Protein AF-A0A958SIH5-F1 (afdb_monomer_lite)

Structure (mmCIF, N/CA/C/O backbone):
data_AF-A0A958SIH5-F1
#
_entry.id   AF-A0A958SIH5-F1
#
loop_
_atom_site.group_PDB
_atom_site.id
_atom_site.type_symbol
_atom_site.label_atom_id
_atom_site.label_alt_id
_atom_site.label_comp_id
_atom_site.label_asym_id
_atom_site.label_entity_id
_atom_site.label_seq_id
_atom_site.pdbx_PDB_ins_code
_atom_site.Cartn_x
_atom_site.Cartn_y
_atom_site.Cartn_z
_atom_site.occupancy
_atom_site.B_iso_or_equiv
_atom_site.auth_seq_id
_atom_site.auth_comp_id
_atom_site.auth_asym_id
_atom_site.auth_atom_id
_atom_site.pdbx_PDB_model_num
ATOM 1 N N . MET A 1 1 ? 66.289 26.914 -72.972 1.00 32.50 1 MET A N 1
ATOM 2 C CA . MET A 1 1 ? 67.117 25.918 -73.687 1.00 32.50 1 MET A CA 1
ATOM 3 C C . MET A 1 1 ? 67.060 24.612 -72.913 1.00 32.50 1 MET A C 1
ATOM 5 O O . MET A 1 1 ? 67.448 24.658 -71.754 1.00 32.50 1 MET A O 1
ATOM 9 N N . PRO A 1 2 ? 66.613 23.471 -73.462 1.00 41.81 2 PRO A N 1
ATOM 10 C CA . PRO A 1 2 ? 66.868 22.189 -72.826 1.00 41.81 2 PRO A CA 1
ATOM 11 C C . PRO A 1 2 ? 68.073 21.540 -73.519 1.00 41.81 2 PRO A C 1
ATOM 13 O O . PRO A 1 2 ? 67.949 20.625 -74.324 1.00 41.81 2 PRO A O 1
ATOM 16 N N . SER A 1 3 ? 69.268 22.065 -73.253 1.00 49.19 3 SER A N 1
ATOM 17 C CA . SER A 1 3 ? 70.535 21.477 -73.696 1.00 49.19 3 SER A CA 1
ATOM 18 C C . SER A 1 3 ? 71.018 20.476 -72.644 1.00 49.19 3 SER A C 1
ATOM 20 O O . SER A 1 3 ? 71.940 20.757 -71.885 1.00 49.19 3 SER A O 1
ATOM 22 N N . GLY A 1 4 ? 70.338 19.330 -72.564 1.00 55.38 4 GLY A N 1
ATOM 23 C CA . GLY A 1 4 ? 70.717 18.182 -71.729 1.00 55.38 4 GLY A CA 1
ATOM 24 C C . GLY A 1 4 ? 71.134 16.954 -72.540 1.00 55.38 4 GLY A C 1
ATOM 25 O O . GLY A 1 4 ? 71.236 15.867 -71.981 1.00 55.38 4 GLY A O 1
ATOM 26 N N . LYS A 1 5 ? 71.317 17.111 -73.859 1.00 66.50 5 LYS A N 1
ATOM 27 C CA . LYS A 1 5 ? 71.707 16.042 -74.780 1.00 66.50 5 LYS A CA 1
ATOM 28 C C . LYS A 1 5 ? 73.229 15.944 -74.826 1.00 66.50 5 LYS A C 1
ATOM 30 O O . LYS A 1 5 ? 73.882 16.840 -75.361 1.00 66.50 5 LYS A O 1
ATOM 35 N N . LYS A 1 6 ? 73.784 14.850 -74.310 1.00 73.94 6 LYS A N 1
ATOM 36 C CA . LYS A 1 6 ? 75.212 14.535 -74.404 1.00 73.94 6 LYS A CA 1
ATOM 37 C C . LYS A 1 6 ? 75.386 13.289 -75.267 1.00 73.94 6 LYS A C 1
ATOM 39 O O . LYS A 1 6 ? 74.855 12.231 -74.945 1.00 73.94 6 LYS A O 1
ATOM 44 N N . ILE A 1 7 ? 76.098 13.419 -76.385 1.00 73.06 7 ILE A N 1
ATOM 45 C CA . ILE A 1 7 ? 76.520 12.251 -77.169 1.00 73.06 7 ILE A CA 1
ATOM 46 C C . ILE A 1 7 ? 77.665 11.600 -76.396 1.00 73.06 7 ILE A C 1
ATOM 48 O O . ILE A 1 7 ? 78.619 12.283 -76.021 1.00 73.06 7 ILE A O 1
ATOM 52 N N . LEU A 1 8 ? 77.542 10.307 -76.114 1.00 71.00 8 LEU A N 1
ATOM 53 C CA . LEU A 1 8 ? 78.584 9.542 -75.446 1.00 71.00 8 LEU A CA 1
ATOM 54 C C . LEU A 1 8 ? 79.467 8.884 -76.510 1.00 71.00 8 LEU A C 1
ATOM 56 O O . LEU A 1 8 ? 78.962 8.189 -77.391 1.00 71.00 8 LEU A O 1
ATOM 60 N N . GLU A 1 9 ? 80.780 9.087 -76.423 1.00 63.84 9 GLU A N 1
ATOM 61 C CA . GLU A 1 9 ? 81.749 8.349 -77.237 1.00 63.84 9 GLU A CA 1
ATOM 62 C C . GLU A 1 9 ? 81.941 6.960 -76.624 1.00 63.84 9 GLU A C 1
ATOM 64 O O . GLU A 1 9 ? 82.671 6.787 -75.650 1.00 63.84 9 GLU A O 1
ATOM 69 N N . PHE A 1 10 ? 81.215 5.976 -77.150 1.00 67.75 10 PHE A N 1
ATOM 70 C CA . PHE A 1 10 ? 81.405 4.566 -76.815 1.00 67.75 10 PHE A CA 1
ATOM 71 C C . PHE A 1 10 ? 82.226 3.915 -77.924 1.00 67.75 10 PHE A C 1
ATOM 73 O O . PHE A 1 10 ? 82.037 4.231 -79.098 1.00 67.75 10 PHE A O 1
ATOM 80 N N . ASN A 1 11 ? 83.125 3.002 -77.559 1.00 69.56 11 ASN A N 1
ATOM 81 C CA . ASN A 1 11 ? 83.819 2.184 -78.552 1.00 69.56 11 ASN A CA 1
ATOM 82 C C . ASN A 1 11 ? 82.921 1.027 -79.040 1.00 69.56 11 ASN A C 1
ATOM 84 O O . ASN A 1 11 ? 81.954 0.648 -78.372 1.00 69.56 11 ASN A O 1
ATOM 88 N N . ASP A 1 12 ? 83.259 0.435 -80.188 1.00 69.62 12 ASP A N 1
ATOM 89 C CA . ASP A 1 12 ? 82.475 -0.646 -80.813 1.00 69.62 12 ASP A CA 1
ATOM 90 C C . ASP A 1 12 ? 82.229 -1.844 -79.875 1.00 69.62 12 ASP A C 1
ATOM 92 O O . ASP A 1 12 ? 81.198 -2.510 -79.971 1.00 69.62 12 ASP A O 1
ATOM 96 N N . ILE A 1 13 ? 83.143 -2.106 -78.932 1.00 71.44 13 ILE A N 1
ATOM 97 C CA . ILE A 1 13 ? 83.029 -3.195 -77.948 1.00 71.44 13 ILE A CA 1
ATOM 98 C C . ILE A 1 13 ? 81.889 -2.905 -76.961 1.00 71.44 13 ILE A C 1
ATOM 100 O O . ILE A 1 13 ? 81.014 -3.747 -76.766 1.00 71.44 13 ILE A O 1
ATOM 104 N N . GLN A 1 14 ? 81.853 -1.698 -76.391 1.00 73.94 14 GLN A N 1
ATOM 105 C CA . GLN A 1 14 ? 80.817 -1.279 -75.442 1.00 73.94 14 GLN A CA 1
ATOM 106 C C . GLN A 1 14 ? 79.433 -1.202 -76.101 1.00 73.94 14 GLN A C 1
ATOM 108 O O . GLN A 1 14 ? 78.427 -1.557 -75.487 1.00 73.94 14 GLN A O 1
ATOM 113 N N . ILE A 1 15 ? 79.366 -0.769 -77.364 1.00 75.94 15 ILE A N 1
ATOM 114 C CA . ILE A 1 15 ? 78.112 -0.741 -78.129 1.00 75.94 15 ILE A CA 1
ATOM 115 C C . ILE A 1 15 ? 77.618 -2.169 -78.410 1.00 75.94 15 ILE A C 1
ATOM 117 O O . ILE A 1 15 ? 76.427 -2.453 -78.259 1.00 75.94 15 ILE A O 1
ATOM 121 N N . ASN A 1 16 ? 78.520 -3.092 -78.754 1.00 78.50 16 ASN A N 1
ATOM 122 C CA . ASN A 1 16 ? 78.171 -4.489 -79.001 1.00 78.50 16 ASN A CA 1
ATOM 123 C C . ASN A 1 16 ? 77.667 -5.214 -77.736 1.00 78.50 16 ASN A C 1
ATOM 125 O O . ASN A 1 16 ? 76.724 -6.004 -77.815 1.00 78.50 16 ASN A O 1
ATOM 129 N N . GLU A 1 17 ? 78.224 -4.913 -76.558 1.00 78.69 17 GLU A N 1
ATOM 130 C CA . GLU A 1 17 ? 77.714 -5.418 -75.271 1.00 78.69 17 GLU A CA 1
ATOM 131 C C . GLU A 1 17 ? 76.286 -4.931 -74.983 1.00 78.69 17 GLU A C 1
ATOM 133 O O . GLU A 1 17 ? 75.431 -5.700 -74.531 1.00 78.69 17 GLU A O 1
ATOM 138 N N . VAL A 1 18 ? 75.991 -3.660 -75.279 1.00 78.81 18 VAL A N 1
ATOM 139 C CA . VAL A 1 18 ? 74.639 -3.105 -75.135 1.00 78.81 18 VAL A CA 1
ATOM 140 C C . VAL A 1 18 ? 73.672 -3.775 -76.109 1.00 78.81 18 VAL A C 1
ATOM 142 O O . VAL A 1 18 ? 72.607 -4.216 -75.679 1.00 78.81 18 VAL A O 1
ATOM 145 N N . ILE A 1 19 ? 74.035 -3.930 -77.381 1.00 78.62 19 ILE A N 1
ATOM 146 C CA . ILE A 1 19 ? 73.182 -4.594 -78.375 1.00 78.62 19 ILE A CA 1
ATOM 147 C C . ILE A 1 19 ? 72.911 -6.056 -77.997 1.00 78.62 19 ILE A C 1
ATOM 149 O O . ILE A 1 19 ? 71.756 -6.476 -78.006 1.00 78.62 19 ILE A O 1
ATOM 153 N N . SER A 1 20 ? 73.936 -6.793 -77.559 1.00 79.19 20 SER A N 1
ATOM 154 C CA . SER A 1 20 ? 73.810 -8.193 -77.117 1.00 79.19 20 SER A CA 1
ATOM 155 C C . SER A 1 20 ? 72.920 -8.363 -75.877 1.00 79.19 20 SER A C 1
ATOM 157 O O . SER A 1 20 ? 72.430 -9.452 -75.604 1.00 79.19 20 SER A O 1
ATOM 159 N N . SER A 1 21 ? 72.707 -7.293 -75.105 1.00 79.19 21 SER A N 1
ATOM 160 C CA . SER A 1 21 ? 71.841 -7.299 -73.918 1.00 79.19 21 SER A CA 1
ATOM 161 C C . SER A 1 21 ? 70.371 -6.959 -74.204 1.00 79.19 21 SER A C 1
ATOM 163 O O . SER A 1 21 ? 69.525 -7.066 -73.313 1.00 79.19 21 SER A O 1
ATOM 165 N N . ILE A 1 22 ? 70.058 -6.489 -75.415 1.00 81.06 22 ILE A N 1
ATOM 166 C CA . ILE A 1 22 ? 68.717 -6.064 -75.815 1.00 81.06 22 ILE A CA 1
ATOM 167 C C . ILE A 1 22 ? 68.086 -7.199 -76.624 1.00 81.06 22 ILE A C 1
ATOM 169 O O . ILE A 1 22 ? 68.435 -7.409 -77.782 1.00 81.06 22 ILE A O 1
ATOM 173 N N . SER A 1 23 ? 67.063 -7.843 -76.049 1.00 77.88 23 SER A N 1
ATOM 174 C CA . SER A 1 23 ? 66.352 -8.994 -76.654 1.00 77.88 23 SER A CA 1
ATOM 175 C C . SER A 1 23 ? 65.795 -8.774 -78.071 1.00 77.88 23 SER A C 1
ATOM 177 O O . SER A 1 23 ? 65.451 -9.715 -78.790 1.00 77.88 23 SER A O 1
ATOM 179 N N . PHE A 1 24 ? 65.695 -7.512 -78.492 1.00 80.25 24 PHE A N 1
ATOM 180 C CA . PHE A 1 24 ? 65.351 -7.137 -79.854 1.00 80.25 24 PHE A CA 1
ATOM 181 C C . PHE A 1 24 ? 66.326 -7.744 -80.877 1.00 80.25 24 PHE A C 1
ATOM 183 O O . PHE A 1 24 ? 65.883 -8.277 -81.894 1.00 80.25 24 PHE A O 1
ATOM 190 N N . PHE A 1 25 ? 67.630 -7.736 -80.581 1.00 79.94 25 PHE A N 1
ATOM 191 C CA . PHE A 1 25 ? 68.680 -8.122 -81.525 1.00 79.94 25 PHE A CA 1
ATOM 192 C C . PHE A 1 25 ? 69.046 -9.617 -81.501 1.00 79.94 25 PHE A C 1
ATOM 194 O O . PHE A 1 25 ? 69.789 -10.056 -82.372 1.00 79.94 25 PHE A O 1
ATOM 201 N N . ASP A 1 26 ? 68.473 -10.434 -80.606 1.00 80.00 26 ASP A N 1
ATOM 202 C CA . ASP A 1 26 ? 68.864 -11.848 -80.390 1.00 80.00 26 ASP A CA 1
ATOM 203 C C . ASP A 1 26 ? 68.842 -12.747 -81.644 1.00 80.00 26 ASP A C 1
ATOM 205 O O . ASP A 1 26 ? 69.458 -13.809 -81.663 1.00 80.00 26 ASP A O 1
ATOM 209 N N . ARG A 1 27 ? 68.082 -12.369 -82.680 1.00 78.12 27 ARG A N 1
ATOM 210 C CA . ARG A 1 27 ? 67.919 -13.145 -83.926 1.00 78.12 27 ARG A CA 1
ATOM 211 C C . ARG A 1 27 ? 68.572 -12.492 -85.143 1.00 78.12 27 ARG A C 1
ATOM 213 O O . ARG A 1 27 ? 68.407 -12.986 -86.254 1.00 78.12 27 ARG A O 1
ATOM 220 N N . PHE A 1 28 ? 69.279 -11.381 -84.952 1.00 80.31 28 PHE A N 1
ATOM 221 C CA . PHE A 1 28 ? 69.929 -10.673 -86.047 1.00 80.31 28 PHE A CA 1
ATOM 222 C C . PHE A 1 28 ? 71.242 -11.382 -86.402 1.00 80.31 28 PHE A C 1
ATOM 224 O O . PHE A 1 28 ? 72.015 -11.708 -85.496 1.00 80.31 28 PHE A O 1
ATOM 231 N N . PRO A 1 29 ? 71.520 -11.631 -87.696 1.00 79.00 29 PRO A N 1
ATOM 232 C CA . PRO A 1 29 ? 72.791 -12.208 -88.112 1.00 79.00 29 PRO A CA 1
ATOM 233 C C . PRO A 1 29 ? 73.975 -11.352 -87.624 1.00 79.00 29 PRO A C 1
ATOM 235 O O . PRO A 1 29 ? 73.890 -10.123 -87.694 1.00 79.00 29 PRO A O 1
ATOM 238 N N . PRO A 1 30 ? 75.100 -11.955 -87.190 1.00 77.69 30 PRO A N 1
ATOM 239 C CA . PRO A 1 30 ? 76.249 -11.215 -86.657 1.00 77.69 30 PRO A CA 1
ATOM 240 C C . PRO A 1 30 ? 76.768 -10.103 -87.580 1.00 77.69 30 PRO A C 1
ATOM 242 O O . PRO A 1 30 ? 77.128 -9.026 -87.108 1.00 77.69 30 PRO A O 1
ATOM 245 N N . GLU A 1 31 ? 76.740 -10.329 -88.896 1.00 73.62 31 GLU A N 1
ATOM 246 C CA . GLU A 1 31 ? 77.155 -9.347 -89.907 1.00 73.62 31 GLU A CA 1
ATOM 247 C C . GLU A 1 31 ? 76.263 -8.101 -89.922 1.00 73.62 31 GLU A C 1
ATOM 249 O O . GLU A 1 31 ? 76.740 -6.975 -90.061 1.00 73.62 31 GLU A O 1
ATOM 254 N N . VAL A 1 32 ? 74.959 -8.289 -89.723 1.00 73.19 32 VAL A N 1
ATOM 255 C CA . VAL A 1 32 ? 73.985 -7.199 -89.639 1.00 73.19 32 VAL A CA 1
ATOM 256 C C . VAL A 1 32 ? 74.152 -6.452 -88.319 1.00 73.19 32 VAL A C 1
ATOM 258 O O . VAL A 1 32 ? 74.218 -5.225 -88.307 1.00 73.19 32 VAL A O 1
ATOM 261 N N . THR A 1 33 ? 74.309 -7.182 -87.215 1.00 77.00 33 THR A N 1
ATOM 262 C CA . THR A 1 33 ? 74.563 -6.612 -85.887 1.00 77.00 33 THR A CA 1
ATOM 263 C C . THR A 1 33 ? 75.818 -5.740 -85.882 1.00 77.00 33 THR A C 1
ATOM 265 O O . THR A 1 33 ? 75.779 -4.619 -85.383 1.00 77.00 33 THR A O 1
ATOM 268 N N . LYS A 1 34 ? 76.907 -6.184 -86.521 1.00 76.06 34 LYS A N 1
ATOM 269 C CA . LYS A 1 34 ? 78.155 -5.415 -86.641 1.00 76.06 34 LYS A CA 1
ATOM 270 C C . LYS A 1 34 ? 77.973 -4.101 -87.408 1.00 76.06 34 LYS A C 1
ATOM 272 O O . LYS A 1 34 ? 78.546 -3.083 -87.028 1.00 76.06 34 LYS A O 1
ATOM 277 N N . LYS A 1 35 ? 77.149 -4.093 -88.458 1.00 73.12 35 LYS A N 1
ATOM 278 C CA . LYS A 1 35 ? 76.812 -2.864 -89.197 1.00 73.12 35 LYS A CA 1
ATOM 279 C C . LYS A 1 35 ? 75.926 -1.920 -88.383 1.00 73.12 35 LYS A C 1
ATOM 281 O O . LYS A 1 35 ? 76.081 -0.709 -88.493 1.00 73.12 35 LYS A O 1
ATOM 286 N N . ILE A 1 36 ? 75.027 -2.455 -87.557 1.00 75.19 36 ILE A N 1
ATOM 287 C CA . ILE A 1 36 ? 74.227 -1.652 -86.625 1.00 75.19 36 ILE A CA 1
ATOM 288 C C . ILE A 1 36 ? 75.132 -1.022 -85.561 1.00 75.19 36 ILE A C 1
ATOM 290 O O . ILE A 1 36 ? 75.020 0.175 -85.328 1.00 75.19 36 ILE A O 1
ATOM 294 N N . VAL A 1 37 ? 76.062 -1.791 -84.973 1.00 77.00 37 VAL A N 1
ATOM 295 C CA . VAL A 1 37 ? 77.071 -1.294 -84.014 1.00 77.00 37 VAL A CA 1
ATOM 296 C C . VAL A 1 37 ? 77.828 -0.102 -84.602 1.00 77.00 37 VAL A C 1
ATOM 298 O O . VAL A 1 37 ? 77.902 0.940 -83.960 1.00 77.00 37 VAL A O 1
ATOM 301 N N . ALA A 1 38 ? 78.323 -0.238 -85.837 1.00 74.12 38 ALA A N 1
ATOM 302 C CA . ALA A 1 38 ? 79.150 0.775 -86.493 1.00 74.12 38 ALA A CA 1
ATOM 303 C C . ALA A 1 38 ? 78.424 2.103 -86.775 1.00 74.12 38 ALA A C 1
ATOM 305 O O . ALA A 1 38 ? 79.076 3.131 -86.941 1.00 74.12 38 ALA A O 1
ATOM 306 N N . ASN A 1 39 ? 77.090 2.092 -86.840 1.00 74.00 39 ASN A N 1
ATOM 307 C CA . ASN A 1 39 ? 76.288 3.275 -87.168 1.00 74.00 39 ASN A CA 1
ATOM 308 C C . ASN A 1 39 ? 75.392 3.750 -86.019 1.00 74.00 39 ASN A C 1
ATOM 310 O O . ASN A 1 39 ? 74.647 4.722 -86.154 1.00 74.00 39 ASN A O 1
ATOM 314 N N . ALA A 1 40 ? 75.440 3.078 -84.875 1.00 77.62 40 ALA A N 1
ATOM 315 C CA . ALA A 1 40 ? 74.641 3.462 -83.732 1.00 77.62 40 ALA A CA 1
ATOM 316 C C . ALA A 1 40 ? 75.353 4.492 -82.857 1.00 77.62 40 ALA A C 1
ATOM 318 O O . ALA A 1 40 ? 76.580 4.557 -82.789 1.00 77.62 40 ALA A O 1
ATOM 319 N N . ARG A 1 41 ? 74.567 5.298 -82.140 1.00 82.94 41 ARG A N 1
ATOM 320 C CA . ARG A 1 41 ? 75.092 6.264 -81.168 1.00 82.94 41 ARG A CA 1
ATOM 321 C C . ARG A 1 41 ? 74.440 6.091 -79.812 1.00 82.94 41 ARG A C 1
ATOM 323 O O . ARG A 1 41 ? 73.228 5.920 -79.709 1.00 82.94 41 ARG A O 1
ATOM 330 N N . MET A 1 42 ? 75.249 6.211 -78.768 1.00 85.81 42 MET A N 1
ATOM 331 C CA . MET A 1 42 ? 74.773 6.317 -77.395 1.00 85.81 42 MET A CA 1
ATOM 332 C C . MET A 1 42 ? 74.526 7.786 -77.056 1.00 85.81 42 MET A C 1
ATOM 334 O O . MET A 1 42 ? 75.397 8.639 -77.236 1.00 85.81 42 MET A O 1
ATOM 338 N N . ILE A 1 43 ? 73.324 8.093 -76.578 1.00 89.75 43 ILE A N 1
ATOM 339 C CA . ILE A 1 43 ? 72.922 9.451 -76.212 1.00 89.75 43 ILE A CA 1
ATOM 340 C C . ILE A 1 43 ? 72.394 9.446 -74.785 1.00 89.75 43 ILE A C 1
ATOM 342 O O . ILE A 1 43 ? 71.517 8.660 -74.435 1.00 89.75 43 ILE A O 1
ATOM 346 N N . GLU A 1 44 ? 72.910 10.356 -73.971 1.00 91.00 44 GLU A N 1
ATOM 347 C CA . GLU A 1 44 ? 72.420 10.620 -72.628 1.00 91.00 44 GLU A CA 1
ATOM 348 C C . GLU A 1 44 ? 71.540 11.869 -72.616 1.00 91.00 44 GLU A C 1
ATOM 350 O O . GLU A 1 44 ? 71.868 12.899 -73.216 1.00 91.00 44 GLU A O 1
ATOM 355 N N . TYR A 1 45 ? 70.422 11.754 -71.911 1.00 91.50 45 TYR A N 1
ATOM 356 C CA . TYR A 1 45 ? 69.455 12.810 -71.678 1.00 91.50 45 TYR A CA 1
ATOM 357 C C . TYR A 1 45 ? 69.288 13.023 -70.173 1.00 91.50 45 TYR A C 1
ATOM 359 O O . TYR A 1 45 ? 69.053 12.077 -69.419 1.00 91.50 45 TYR A O 1
ATOM 367 N N . GLY A 1 46 ? 69.366 14.278 -69.730 1.00 90.88 46 GLY A N 1
ATOM 368 C CA . GLY A 1 46 ? 68.988 14.648 -68.363 1.00 90.88 46 GLY A CA 1
ATOM 369 C C . GLY A 1 46 ? 67.474 14.509 -68.117 1.00 90.88 46 GLY A C 1
ATOM 370 O O . GLY A 1 46 ? 66.714 14.445 -69.088 1.00 90.88 46 GLY A O 1
ATOM 371 N N . PRO A 1 47 ? 67.010 14.491 -66.854 1.00 92.88 47 PRO A N 1
ATOM 372 C CA . PRO A 1 47 ? 65.583 14.502 -66.507 1.00 92.88 47 PRO A CA 1
ATOM 373 C C . PRO A 1 47 ? 64.812 15.664 -67.152 1.00 92.88 47 PRO A C 1
ATOM 375 O O . PRO A 1 47 ? 65.347 16.763 -67.290 1.00 92.88 47 PRO A O 1
ATOM 378 N N . GLY A 1 48 ? 63.550 15.434 -67.518 1.00 91.94 48 GLY A N 1
ATOM 379 C CA . GLY A 1 48 ? 62.659 16.421 -68.138 1.00 91.94 48 GLY A CA 1
ATOM 380 C C . GLY A 1 48 ? 62.934 16.699 -69.620 1.00 91.94 48 GLY A C 1
ATOM 381 O O . GLY A 1 48 ? 62.319 17.592 -70.199 1.00 91.94 48 GLY A O 1
ATOM 382 N N . SER A 1 49 ? 63.848 15.960 -70.250 1.00 93.31 49 SER A N 1
ATOM 383 C CA . SER A 1 49 ? 64.172 16.128 -71.668 1.00 93.31 49 SER A CA 1
ATOM 384 C C . SER A 1 49 ? 63.109 15.474 -72.547 1.00 93.31 49 SER A C 1
ATOM 386 O O . SER A 1 49 ? 62.763 14.312 -72.340 1.00 93.31 49 SER A O 1
ATOM 388 N N . ILE A 1 50 ? 62.641 16.196 -73.567 1.00 92.88 50 ILE A N 1
ATOM 389 C CA . ILE A 1 50 ? 61.762 15.651 -74.607 1.00 92.88 50 ILE A CA 1
ATOM 390 C C . ILE A 1 50 ? 62.631 14.918 -75.632 1.00 92.88 50 ILE A C 1
ATOM 392 O O . ILE A 1 50 ? 63.509 15.519 -76.254 1.00 92.88 50 ILE A O 1
ATOM 396 N N . ILE A 1 51 ? 62.408 13.614 -75.783 1.00 92.62 51 ILE A N 1
ATOM 397 C CA . ILE A 1 51 ? 63.146 12.768 -76.731 1.00 92.62 51 ILE A CA 1
ATOM 398 C C . ILE A 1 51 ? 62.424 12.716 -78.077 1.00 92.62 51 ILE A C 1
ATOM 400 O O . ILE A 1 51 ? 63.062 12.841 -79.119 1.00 92.62 51 ILE A O 1
ATOM 404 N N . LEU A 1 52 ? 61.101 12.552 -78.039 1.00 93.00 52 LEU A N 1
ATOM 405 C CA . LEU A 1 52 ? 60.199 12.593 -79.188 1.00 93.00 52 LEU A CA 1
ATOM 406 C C . LEU A 1 52 ? 59.013 13.488 -78.831 1.00 93.00 52 LEU A C 1
ATOM 408 O O . LEU A 1 52 ? 58.543 13.443 -77.696 1.00 93.00 52 LEU A O 1
ATOM 412 N N . GLU A 1 53 ? 58.527 14.276 -79.784 1.00 93.50 53 GLU A N 1
ATOM 413 C CA . GLU A 1 53 ? 57.402 15.195 -79.590 1.00 93.50 53 GLU A CA 1
ATOM 414 C C . GLU A 1 53 ? 56.228 14.784 -80.483 1.00 93.50 53 GLU A C 1
ATOM 416 O O . GLU A 1 53 ? 56.412 14.543 -81.677 1.00 93.50 53 GLU A O 1
ATOM 421 N N . GLN A 1 54 ? 55.027 14.669 -79.911 1.00 92.81 54 GLN A N 1
ATOM 422 C CA . GLN A 1 54 ? 53.825 14.257 -80.638 1.00 92.81 54 GLN A CA 1
ATOM 423 C C . GLN A 1 54 ? 53.568 15.164 -81.853 1.00 92.81 54 GLN A C 1
ATOM 425 O O . GLN A 1 54 ? 53.686 16.383 -81.774 1.00 92.81 54 GLN A O 1
ATOM 430 N N . GLY A 1 55 ? 53.214 14.560 -82.988 1.00 91.12 55 GLY A N 1
ATOM 431 C CA . GLY A 1 55 ? 52.956 15.266 -84.245 1.00 91.12 55 GLY A CA 1
ATOM 432 C C . GLY A 1 55 ? 54.209 15.645 -85.042 1.00 91.12 55 GLY A C 1
ATOM 433 O O . GLY A 1 55 ? 54.078 16.106 -86.175 1.00 91.12 55 GLY A O 1
ATOM 434 N N . THR A 1 56 ? 55.416 15.418 -84.511 1.00 92.38 56 THR A N 1
ATOM 435 C CA . THR A 1 56 ? 56.669 15.654 -85.249 1.00 92.38 56 THR A CA 1
ATOM 436 C C . THR A 1 56 ? 57.078 14.444 -86.087 1.00 92.38 56 THR A C 1
ATOM 438 O O . THR A 1 56 ? 56.628 13.322 -85.854 1.00 92.38 56 THR A O 1
ATOM 441 N N . ILE A 1 57 ? 57.930 14.655 -87.092 1.00 89.06 57 ILE A N 1
ATOM 442 C CA . ILE A 1 57 ? 58.477 13.571 -87.917 1.00 89.06 57 ILE A CA 1
ATOM 443 C C . ILE A 1 57 ? 59.683 12.965 -87.195 1.00 89.06 57 ILE A C 1
ATOM 445 O O . ILE A 1 57 ? 60.587 13.687 -86.774 1.00 89.06 57 ILE A O 1
ATOM 449 N N . ASN A 1 58 ? 59.720 11.637 -87.094 1.00 87.56 58 ASN A N 1
ATOM 450 C CA . ASN A 1 58 ? 60.854 10.902 -86.550 1.00 87.56 58 ASN A CA 1
ATOM 451 C C . ASN A 1 58 ? 61.210 9.715 -87.447 1.00 87.56 58 ASN A C 1
ATOM 453 O O . ASN A 1 58 ? 60.374 8.854 -87.706 1.00 87.56 58 ASN A O 1
ATOM 457 N N . GLU A 1 59 ? 62.477 9.647 -87.845 1.00 83.88 59 GLU A N 1
ATOM 458 C CA . GLU A 1 59 ? 63.037 8.542 -88.634 1.00 83.88 59 GLU A CA 1
ATOM 459 C C . GLU A 1 59 ? 64.025 7.689 -87.825 1.00 83.88 59 GLU A C 1
ATOM 461 O O . GLU A 1 59 ? 64.626 6.759 -88.357 1.00 83.88 59 GLU A O 1
ATOM 466 N N . ASN A 1 60 ? 64.217 7.997 -86.540 1.00 86.81 60 ASN A N 1
ATOM 467 C CA . ASN A 1 60 ? 65.208 7.342 -85.696 1.00 86.81 60 ASN A CA 1
ATOM 468 C C . ASN A 1 60 ? 64.545 6.362 -84.730 1.00 86.81 60 ASN A C 1
ATOM 470 O O . ASN A 1 60 ? 63.441 6.587 -84.232 1.00 86.81 60 ASN A O 1
ATOM 474 N N . LEU A 1 61 ? 65.259 5.292 -84.410 1.00 85.88 61 LEU A N 1
ATOM 475 C CA . LEU A 1 61 ? 64.854 4.327 -83.397 1.00 85.88 61 LEU A CA 1
ATOM 476 C C . LEU A 1 61 ? 65.693 4.526 -82.154 1.00 85.88 61 LEU A C 1
ATOM 478 O O . LEU A 1 61 ? 66.909 4.689 -82.248 1.00 85.88 61 LEU A O 1
ATOM 482 N N . TYR A 1 62 ? 65.051 4.448 -80.996 1.00 89.50 62 TYR A N 1
ATOM 483 C CA . TYR A 1 62 ? 65.729 4.588 -79.720 1.00 89.50 62 TYR A CA 1
ATOM 484 C C . TYR A 1 62 ? 65.392 3.393 -78.841 1.00 89.50 62 TYR A C 1
ATOM 486 O O . TYR A 1 62 ? 64.232 2.996 -78.721 1.00 89.50 62 TYR A O 1
ATOM 494 N N . PHE A 1 63 ? 66.416 2.854 -78.197 1.00 88.69 63 PHE A N 1
ATOM 495 C CA . PHE A 1 63 ? 66.320 1.741 -77.272 1.00 88.69 63 PHE A CA 1
ATOM 496 C C . PHE A 1 63 ? 66.784 2.213 -75.903 1.00 88.69 63 PHE A C 1
ATOM 498 O O . PHE A 1 63 ? 67.889 2.740 -75.754 1.00 88.69 63 PHE A O 1
ATOM 505 N N . LEU A 1 64 ? 65.942 2.022 -74.894 1.00 89.38 64 LEU A N 1
ATOM 506 C CA . LEU A 1 64 ? 66.259 2.375 -73.522 1.00 89.38 64 LEU A CA 1
ATOM 507 C C . LEU A 1 64 ? 67.368 1.468 -72.991 1.00 89.38 64 LEU A C 1
ATOM 509 O O . LEU A 1 64 ? 67.196 0.256 -72.923 1.00 89.38 64 LEU A O 1
ATOM 513 N N . VAL A 1 65 ? 68.495 2.036 -72.574 1.00 88.88 65 VAL A N 1
ATOM 514 C CA . VAL A 1 65 ? 69.579 1.266 -71.946 1.00 88.88 65 VAL A CA 1
ATOM 515 C C . VAL A 1 65 ? 69.450 1.345 -70.431 1.00 88.88 65 VAL A C 1
ATOM 517 O O . VAL A 1 65 ? 69.384 0.317 -69.755 1.00 88.88 65 VAL A O 1
ATOM 520 N N . THR A 1 66 ? 69.343 2.562 -69.903 1.00 90.62 66 THR A N 1
ATOM 521 C CA . THR A 1 66 ? 69.102 2.852 -68.485 1.00 90.62 66 THR A CA 1
ATOM 522 C C . THR A 1 66 ? 68.260 4.119 -68.352 1.00 90.62 66 THR A C 1
ATOM 524 O O . THR A 1 66 ? 68.300 4.983 -69.226 1.00 90.62 66 THR A O 1
ATOM 527 N N . GLY A 1 67 ? 67.493 4.237 -67.269 1.00 92.12 67 GLY A N 1
ATOM 528 C CA . GLY A 1 67 ? 66.640 5.398 -66.998 1.00 92.12 67 GLY A CA 1
ATOM 529 C C . GLY A 1 67 ? 65.146 5.081 -67.039 1.00 92.12 67 GLY A C 1
ATOM 530 O O . GLY A 1 67 ? 64.738 3.923 -67.148 1.00 92.12 67 GLY A O 1
ATOM 531 N N . GLN A 1 68 ? 64.331 6.121 -66.890 1.00 93.69 68 GLN A N 1
ATOM 532 C CA . GLN A 1 68 ? 62.872 6.049 -66.909 1.00 93.69 68 GLN A CA 1
ATOM 533 C C . GLN A 1 68 ? 62.318 7.187 -67.759 1.00 93.69 68 GLN A C 1
ATOM 535 O O . GLN A 1 68 ? 62.805 8.315 -67.693 1.00 93.69 68 GLN A O 1
ATOM 540 N N . MET A 1 69 ? 61.290 6.885 -68.546 1.00 94.31 69 MET A N 1
ATOM 541 C CA . MET A 1 69 ? 60.643 7.826 -69.453 1.00 94.31 69 MET A CA 1
ATOM 542 C C . MET A 1 69 ? 59.130 7.706 -69.345 1.00 94.31 69 MET A C 1
ATOM 544 O O . MET A 1 69 ? 58.595 6.621 -69.120 1.00 94.31 69 MET A O 1
ATOM 548 N N . THR A 1 70 ? 58.437 8.807 -69.577 1.00 93.69 70 THR A N 1
ATOM 549 C CA . THR A 1 70 ? 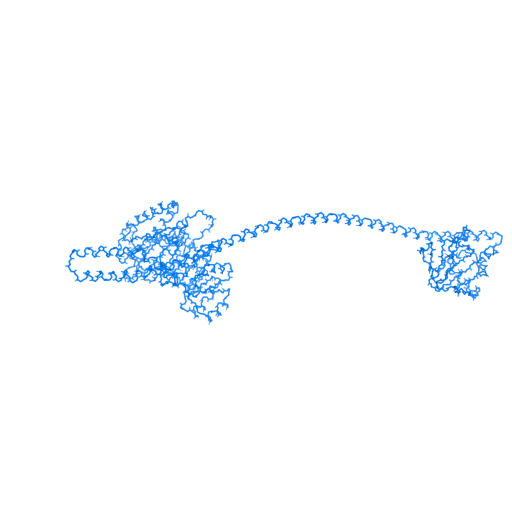56.983 8.880 -69.574 1.00 93.69 70 THR A CA 1
ATOM 550 C C . THR A 1 70 ? 56.467 9.186 -70.970 1.00 93.69 70 THR A C 1
ATOM 552 O O . THR A 1 70 ? 57.002 10.040 -71.675 1.00 93.69 70 THR A O 1
ATOM 555 N N . VAL A 1 71 ? 55.430 8.448 -71.360 1.00 90.88 71 VAL A N 1
ATOM 556 C CA . VAL A 1 71 ? 54.723 8.570 -72.633 1.00 90.88 71 VAL A CA 1
ATOM 557 C C . VAL A 1 71 ? 53.478 9.414 -72.401 1.00 90.88 71 VAL A C 1
ATOM 559 O O . VAL A 1 71 ? 52.639 9.054 -71.573 1.00 90.88 71 VAL A O 1
ATOM 562 N N . VAL A 1 72 ? 53.361 10.521 -73.127 1.00 89.94 72 VAL A N 1
ATOM 563 C CA . VAL A 1 72 ? 52.274 11.496 -73.008 1.00 89.94 72 VAL A CA 1
ATOM 564 C C . VAL A 1 72 ? 51.553 11.617 -74.348 1.00 89.94 72 VAL A C 1
ATOM 566 O O . VAL A 1 72 ? 52.194 11.870 -75.363 1.00 89.94 72 VAL A O 1
ATOM 569 N N . VAL A 1 73 ? 50.233 11.455 -74.354 1.00 89.81 73 VAL A N 1
ATOM 570 C CA . VAL A 1 73 ? 49.369 11.646 -75.531 1.00 89.81 73 VAL A CA 1
ATOM 571 C C . VAL A 1 73 ? 48.329 12.696 -75.178 1.00 89.81 73 VAL A C 1
ATOM 573 O O . VAL A 1 73 ? 47.686 12.585 -74.135 1.00 89.81 73 VAL A O 1
ATOM 576 N N . ASP A 1 74 ? 48.202 13.738 -75.999 1.00 88.25 74 ASP A N 1
ATOM 577 C CA . ASP A 1 74 ? 47.236 14.835 -75.811 1.00 88.25 74 ASP A CA 1
ATOM 578 C C . ASP A 1 74 ? 47.297 15.470 -74.404 1.00 88.25 74 ASP A C 1
ATOM 580 O O . ASP A 1 74 ? 46.293 15.860 -73.810 1.00 88.25 74 ASP A O 1
ATOM 584 N N . GLY A 1 75 ? 48.506 15.544 -73.837 1.00 84.62 75 GLY A N 1
ATOM 585 C CA . GLY A 1 75 ? 48.769 16.081 -72.496 1.00 84.62 75 GLY A CA 1
ATOM 586 C C . GLY A 1 75 ? 48.552 15.098 -71.335 1.00 84.62 75 GLY A C 1
ATOM 587 O O . GLY A 1 75 ? 48.930 15.411 -70.207 1.00 84.62 75 GLY A O 1
ATOM 588 N N . GLY A 1 76 ? 48.007 13.903 -71.583 1.00 84.62 76 GLY A N 1
ATOM 589 C CA . GLY A 1 76 ? 47.807 12.854 -70.580 1.00 84.62 76 GLY A CA 1
ATOM 590 C C . GLY A 1 76 ? 48.915 11.799 -70.581 1.00 84.62 76 GLY A C 1
ATOM 591 O O . GLY A 1 76 ? 49.350 11.337 -71.632 1.00 84.62 76 GLY A O 1
ATOM 592 N N . VAL A 1 77 ? 49.367 11.370 -69.400 1.00 85.94 77 VAL A N 1
ATOM 593 C CA . VAL A 1 77 ? 50.342 10.274 -69.264 1.00 85.94 77 VAL A CA 1
ATOM 594 C C . VAL A 1 77 ? 49.664 8.931 -69.547 1.00 85.94 77 VAL A C 1
ATOM 596 O O . VAL A 1 77 ? 48.769 8.529 -68.808 1.00 85.94 77 VAL A O 1
ATOM 599 N N . VAL A 1 78 ? 50.120 8.210 -70.574 1.00 84.56 78 VAL A N 1
ATOM 600 C CA . VAL A 1 78 ? 49.526 6.926 -71.000 1.00 84.56 78 VAL A CA 1
ATOM 601 C C . VAL A 1 78 ? 50.380 5.709 -70.647 1.00 84.56 78 VAL A C 1
ATOM 603 O O . VAL A 1 78 ? 49.857 4.606 -70.484 1.00 84.56 78 VAL A O 1
ATOM 606 N N . ALA A 1 79 ? 51.694 5.883 -70.492 1.00 84.56 79 ALA A N 1
ATOM 607 C CA . ALA A 1 79 ? 52.598 4.807 -70.100 1.00 84.56 79 ALA A CA 1
ATOM 608 C C . ALA A 1 79 ? 53.887 5.341 -69.465 1.00 84.56 79 ALA A C 1
ATOM 610 O O . ALA A 1 79 ? 54.267 6.493 -69.665 1.00 84.56 79 ALA A O 1
ATOM 611 N N . LYS A 1 80 ? 54.585 4.466 -68.737 1.00 89.06 80 LYS A N 1
ATOM 612 C CA . LYS A 1 80 ? 55.956 4.688 -68.269 1.00 89.06 80 LYS A CA 1
ATOM 613 C C . LYS A 1 80 ? 56.852 3.572 -68.785 1.00 89.06 80 LYS A C 1
ATOM 615 O O . LYS A 1 80 ? 56.537 2.398 -68.601 1.00 89.06 80 LYS A O 1
ATOM 620 N N . LEU A 1 81 ? 57.958 3.945 -69.411 1.00 88.06 81 LEU A N 1
ATOM 621 C CA . LEU A 1 81 ? 58.976 3.049 -69.944 1.00 88.06 81 LEU A CA 1
ATOM 622 C C . LEU A 1 81 ? 60.163 3.046 -68.989 1.00 88.06 81 LEU A C 1
ATOM 624 O O . LEU A 1 81 ? 60.656 4.098 -68.585 1.00 88.06 81 LEU A O 1
ATOM 628 N N . ARG A 1 82 ? 60.594 1.856 -68.586 1.00 90.69 82 ARG A N 1
ATOM 629 C CA . ARG A 1 82 ? 61.630 1.679 -67.552 1.00 90.69 82 ARG A CA 1
ATOM 630 C C . ARG A 1 82 ? 62.478 0.434 -67.758 1.00 90.69 82 ARG A C 1
ATOM 632 O O . ARG A 1 82 ? 63.404 0.190 -66.988 1.00 90.69 82 ARG A O 1
ATOM 639 N N . ARG A 1 83 ? 62.124 -0.409 -68.726 1.00 86.25 83 ARG A N 1
ATOM 640 C CA . ARG A 1 83 ? 62.791 -1.683 -68.947 1.00 86.25 83 ARG A CA 1
ATOM 641 C C . ARG A 1 83 ? 63.889 -1.480 -69.984 1.00 86.25 83 ARG A C 1
ATOM 643 O O . ARG A 1 83 ? 63.659 -0.927 -71.054 1.00 86.25 83 ARG A O 1
ATOM 650 N N . ARG A 1 84 ? 65.093 -1.966 -69.678 1.00 86.06 84 ARG A N 1
ATOM 651 C CA . ARG A 1 84 ? 66.188 -2.013 -70.652 1.00 86.06 84 ARG A CA 1
ATOM 652 C C . ARG A 1 84 ? 65.735 -2.777 -71.902 1.00 86.06 84 ARG A C 1
ATOM 654 O O . ARG A 1 84 ? 65.215 -3.887 -71.798 1.00 86.06 84 ARG A O 1
ATOM 661 N N . GLY A 1 85 ? 65.934 -2.164 -73.059 1.00 83.19 85 GLY A N 1
ATOM 662 C CA . GLY A 1 85 ? 65.473 -2.616 -74.363 1.00 83.19 85 GLY A CA 1
ATOM 663 C C . GLY A 1 85 ? 64.086 -2.114 -74.771 1.00 83.19 85 GLY A C 1
ATOM 664 O O . GLY A 1 85 ? 63.673 -2.434 -75.883 1.00 83.19 85 GLY A O 1
ATOM 665 N N . ASP A 1 86 ? 63.383 -1.334 -73.935 1.00 86.44 86 ASP A N 1
ATOM 666 C CA . ASP A 1 86 ? 62.154 -0.646 -74.352 1.00 86.44 86 ASP A CA 1
ATOM 667 C C . ASP A 1 86 ? 62.445 0.230 -75.575 1.00 86.44 86 ASP A C 1
ATOM 669 O O . ASP A 1 86 ? 63.415 0.989 -75.597 1.00 86.44 86 ASP A O 1
ATOM 673 N N . ILE A 1 87 ? 61.592 0.118 -76.589 1.00 87.00 87 ILE A N 1
ATOM 674 C CA . ILE A 1 87 ? 61.753 0.807 -77.871 1.00 87.00 87 ILE A CA 1
ATOM 675 C C . ILE A 1 87 ? 60.770 1.969 -77.931 1.00 87.00 87 ILE A C 1
ATOM 677 O O . ILE A 1 87 ? 59.607 1.815 -77.525 1.00 87.00 87 ILE A O 1
ATOM 681 N N . ILE A 1 88 ? 61.256 3.104 -78.432 1.00 89.12 88 ILE A N 1
ATOM 682 C CA . ILE A 1 88 ? 60.455 4.272 -78.803 1.00 89.12 88 ILE A CA 1
ATOM 683 C C . ILE A 1 88 ? 60.790 4.715 -80.233 1.00 89.12 88 ILE A C 1
ATOM 685 O O . ILE A 1 88 ? 61.904 4.514 -80.727 1.00 89.12 88 ILE A O 1
ATOM 689 N N . GLY A 1 89 ? 59.819 5.350 -80.888 1.00 85.38 89 GLY A N 1
ATOM 690 C CA . GLY A 1 89 ? 59.925 5.794 -82.281 1.00 85.38 89 GLY A CA 1
ATOM 691 C C . GLY A 1 89 ? 59.628 4.697 -83.306 1.00 85.38 89 GLY A C 1
ATOM 692 O O . GLY A 1 89 ? 59.540 4.990 -84.494 1.00 85.38 89 GLY A O 1
ATOM 693 N N . GLU A 1 90 ? 59.398 3.458 -82.860 1.00 83.69 90 GLU A N 1
ATOM 694 C CA . GLU A 1 90 ? 59.113 2.305 -83.713 1.00 83.69 90 GLU A CA 1
ATOM 695 C C . GLU A 1 90 ? 57.857 2.500 -84.556 1.00 83.69 90 GLU A C 1
ATOM 697 O O . GLU A 1 90 ? 57.855 2.145 -85.729 1.00 83.69 90 GLU A O 1
ATOM 702 N N . MET A 1 91 ? 56.811 3.106 -83.986 1.00 80.12 91 MET A N 1
ATOM 703 C CA . MET A 1 91 ? 55.554 3.324 -84.702 1.00 80.12 91 MET A CA 1
ATOM 704 C C . MET A 1 91 ? 55.749 4.283 -85.876 1.00 80.12 91 MET A C 1
ATOM 706 O O . MET A 1 91 ? 55.387 3.933 -86.992 1.00 80.12 91 MET A O 1
ATOM 710 N N . SER A 1 92 ? 56.389 5.434 -85.654 1.00 82.56 92 SER A N 1
ATOM 711 C CA . SER A 1 92 ? 56.620 6.442 -86.699 1.00 82.56 92 SER A CA 1
ATOM 712 C C . SER A 1 92 ? 57.547 5.950 -87.800 1.00 82.56 92 SER A C 1
ATOM 714 O O . SER A 1 92 ? 57.296 6.194 -88.977 1.00 82.56 92 SER A O 1
ATOM 716 N N . VAL A 1 93 ? 58.586 5.195 -87.437 1.00 79.38 93 VAL A N 1
ATOM 717 C CA . VAL A 1 93 ? 59.495 4.587 -88.416 1.00 79.38 93 VAL A CA 1
ATOM 718 C C . VAL A 1 93 ? 58.763 3.543 -89.266 1.00 79.38 93 VAL A C 1
ATOM 720 O O . VAL A 1 93 ? 59.018 3.433 -90.466 1.00 79.38 93 VAL A O 1
ATOM 723 N N . LEU A 1 94 ? 57.832 2.792 -88.671 1.00 73.62 94 LEU A N 1
ATOM 724 C CA . LEU A 1 94 ? 57.115 1.719 -89.352 1.00 73.62 94 LEU A CA 1
ATOM 725 C C . LEU A 1 94 ? 55.973 2.211 -90.243 1.00 73.62 94 LEU A C 1
ATOM 727 O O . LEU A 1 94 ? 55.863 1.776 -91.390 1.00 73.62 94 LEU A O 1
ATOM 731 N N . SER A 1 95 ? 55.111 3.078 -89.707 1.00 74.19 95 SER A N 1
ATOM 732 C CA . SER A 1 95 ? 53.929 3.588 -90.406 1.00 74.19 95 SER A CA 1
ATOM 733 C C . SER A 1 95 ? 54.249 4.761 -91.329 1.00 74.19 95 SER A C 1
ATOM 735 O O . SER A 1 95 ? 53.452 5.062 -92.213 1.00 74.19 95 SER A O 1
ATOM 737 N N . LYS A 1 96 ? 55.420 5.397 -91.160 1.00 76.44 96 LYS A N 1
ATOM 738 C CA . LYS A 1 96 ? 55.790 6.685 -91.777 1.00 76.44 96 LYS A CA 1
ATOM 739 C C . LYS A 1 96 ? 54.848 7.832 -91.401 1.00 76.44 96 LYS A C 1
ATOM 741 O O . LYS A 1 96 ? 54.793 8.844 -92.097 1.00 76.44 96 LYS A O 1
ATOM 746 N N . GLU A 1 97 ? 54.115 7.679 -90.304 1.00 85.62 97 GLU A N 1
ATOM 747 C CA . GLU A 1 97 ? 53.267 8.722 -89.739 1.00 85.62 97 GLU A CA 1
ATOM 748 C C . GLU A 1 97 ? 54.036 9.526 -88.676 1.00 85.62 97 GLU A C 1
ATOM 750 O O . GLU A 1 97 ? 55.042 9.047 -88.134 1.00 85.62 97 GLU A O 1
ATOM 755 N N . PRO A 1 98 ? 53.577 10.746 -88.344 1.00 88.88 98 PRO A N 1
ATOM 756 C CA . PRO A 1 98 ? 54.146 11.517 -87.246 1.00 88.88 98 PRO A CA 1
ATOM 757 C C . PRO A 1 98 ? 54.162 10.758 -85.909 1.00 88.88 98 PRO A C 1
ATOM 759 O O . PRO A 1 98 ? 53.435 9.789 -85.692 1.00 88.88 98 PRO A O 1
ATOM 762 N N . VAL A 1 99 ? 55.005 11.206 -84.981 1.00 89.31 99 VAL A N 1
ATOM 763 C CA . VAL A 1 99 ? 55.113 10.666 -83.621 1.00 89.31 99 VAL A CA 1
ATOM 764 C C . VAL A 1 99 ? 53.758 10.684 -82.919 1.00 89.31 99 VAL A C 1
ATOM 766 O O . VAL A 1 99 ? 53.142 11.735 -82.758 1.00 89.31 99 VAL A O 1
ATOM 769 N N . ALA A 1 100 ? 53.317 9.512 -82.462 1.00 86.19 100 ALA A N 1
ATOM 770 C CA . ALA A 1 100 ? 52.007 9.334 -81.838 1.00 86.19 100 ALA A CA 1
ATOM 771 C C . ALA A 1 100 ? 51.929 9.844 -80.385 1.00 86.19 100 ALA A C 1
ATOM 773 O O . ALA A 1 100 ? 50.835 10.070 -79.880 1.00 86.19 100 ALA A O 1
ATOM 774 N N . ALA A 1 101 ? 53.065 10.010 -79.701 1.00 89.94 101 ALA A N 1
ATOM 775 C CA . ALA A 1 101 ? 53.122 10.418 -78.299 1.00 89.94 101 ALA A CA 1
ATOM 776 C C . ALA A 1 101 ? 54.421 11.165 -77.974 1.00 89.94 101 ALA A C 1
ATOM 778 O O . ALA A 1 101 ? 55.494 10.790 -78.447 1.00 89.94 101 ALA A O 1
ATOM 779 N N . THR A 1 102 ? 54.343 12.168 -77.106 1.00 93.75 102 THR A N 1
ATOM 780 C CA . THR A 1 102 ? 55.516 12.858 -76.565 1.00 93.75 102 THR A CA 1
ATOM 781 C C . THR A 1 102 ? 56.204 11.970 -75.527 1.00 93.75 102 THR A C 1
ATOM 783 O O . THR A 1 102 ? 55.558 11.446 -74.621 1.00 93.75 102 THR A O 1
ATOM 786 N N . ILE A 1 103 ? 57.522 11.802 -75.637 1.00 94.50 103 ILE A N 1
ATOM 787 C CA . ILE A 1 103 ? 58.337 10.999 -74.717 1.00 94.50 103 ILE A CA 1
ATOM 788 C C . ILE A 1 103 ? 59.241 11.924 -73.910 1.00 94.50 103 ILE A C 1
ATOM 790 O O . ILE A 1 103 ? 60.077 12.623 -74.483 1.00 94.50 103 ILE A O 1
ATOM 794 N N . ILE A 1 104 ? 59.096 11.899 -72.587 1.00 94.38 104 ILE A N 1
ATOM 795 C CA . ILE A 1 104 ? 59.818 12.779 -71.660 1.00 94.38 104 ILE A CA 1
ATOM 796 C C . ILE A 1 104 ? 60.609 11.927 -70.668 1.00 94.38 104 ILE A C 1
ATOM 798 O O . ILE A 1 104 ? 60.061 10.993 -70.088 1.00 94.38 104 ILE A O 1
ATOM 802 N N . THR A 1 105 ? 61.887 12.225 -70.442 1.00 95.06 105 THR A N 1
ATOM 803 C CA . THR A 1 105 ? 62.690 11.531 -69.420 1.00 95.06 105 THR A CA 1
ATOM 804 C C . THR A 1 105 ? 62.256 11.922 -68.003 1.00 95.06 105 THR A C 1
ATOM 806 O O . THR A 1 105 ? 62.061 13.097 -67.705 1.00 95.06 105 THR A O 1
ATOM 809 N N . GLU A 1 106 ? 62.138 10.957 -67.091 1.00 92.81 106 GLU A N 1
ATOM 810 C CA . GLU A 1 106 ? 61.903 11.206 -65.656 1.00 92.81 106 GLU A CA 1
ATOM 811 C C . GLU A 1 106 ? 63.214 11.210 -64.859 1.00 92.81 106 GLU A C 1
ATOM 813 O O . GLU A 1 106 ? 63.369 11.962 -63.900 1.00 92.81 106 GLU A O 1
ATOM 818 N N . THR A 1 107 ? 64.177 10.384 -65.270 1.00 93.50 107 THR A N 1
ATOM 819 C CA . THR A 1 107 ? 65.500 10.253 -64.642 1.00 93.50 107 THR A CA 1
ATOM 820 C C . THR A 1 107 ? 66.609 10.444 -65.684 1.00 93.50 107 THR A C 1
ATOM 822 O O . THR A 1 107 ? 66.308 10.475 -66.884 1.00 93.50 107 THR A O 1
ATOM 825 N N . PRO A 1 108 ? 67.894 10.586 -65.287 1.00 93.06 108 PRO A N 1
ATOM 826 C CA . PRO A 1 108 ? 68.994 10.538 -66.247 1.00 93.06 108 PRO A CA 1
ATOM 827 C C . PRO A 1 108 ? 68.893 9.251 -67.073 1.00 93.06 108 PRO A C 1
ATOM 829 O O . PRO A 1 108 ? 68.824 8.155 -66.514 1.00 93.06 108 PRO A O 1
ATOM 832 N N . THR A 1 109 ? 68.786 9.403 -68.390 1.00 93.56 109 THR A N 1
ATOM 833 C CA . THR A 1 109 ? 68.380 8.330 -69.300 1.00 93.56 109 THR A CA 1
ATOM 834 C C . THR A 1 109 ? 69.398 8.174 -70.414 1.00 93.56 109 THR A C 1
ATOM 836 O O . THR A 1 109 ? 69.714 9.135 -71.114 1.00 93.56 109 THR A O 1
ATOM 839 N N . GLN A 1 110 ? 69.880 6.949 -70.605 1.00 91.56 110 GLN A N 1
ATOM 840 C CA . GLN A 1 110 ? 70.774 6.586 -71.698 1.00 91.56 110 GLN A CA 1
ATOM 841 C C . GLN A 1 110 ? 70.005 5.795 -72.747 1.00 91.56 110 GLN A C 1
ATOM 843 O O . GLN A 1 110 ? 69.371 4.779 -72.445 1.00 91.56 110 GLN A O 1
ATOM 848 N N . LEU A 1 111 ? 70.092 6.263 -73.987 1.00 90.19 111 LEU A N 1
ATOM 849 C CA . LEU A 1 111 ? 69.459 5.658 -75.145 1.00 90.19 111 LEU A CA 1
ATOM 850 C C . LEU A 1 111 ? 70.509 5.216 -76.149 1.00 90.19 111 LEU A C 1
ATOM 852 O O . LEU A 1 111 ? 71.448 5.947 -76.463 1.00 90.19 111 LEU A O 1
ATOM 856 N N . PHE A 1 112 ? 70.284 4.034 -76.695 1.00 87.69 112 PHE A N 1
ATOM 857 C CA . PHE A 1 112 ? 70.951 3.548 -77.884 1.00 87.69 112 PHE A CA 1
ATOM 858 C C . PHE A 1 112 ? 70.111 3.953 -79.102 1.00 87.69 112 PHE A C 1
ATOM 860 O O . PHE A 1 112 ? 68.928 3.617 -79.164 1.00 87.69 112 PHE A O 1
ATOM 867 N N . VAL A 1 113 ? 70.685 4.718 -80.034 1.00 87.81 113 VAL A N 1
ATOM 868 C CA . VAL A 1 113 ? 69.965 5.337 -81.158 1.00 87.81 113 VAL A CA 1
ATOM 869 C C . VAL A 1 113 ? 70.487 4.823 -82.489 1.00 87.81 113 VAL A C 1
ATOM 871 O O . VAL A 1 113 ? 71.695 4.829 -82.728 1.00 87.81 113 VAL A O 1
ATOM 874 N N . ILE A 1 114 ? 69.563 4.444 -83.369 1.00 81.69 114 ILE A N 1
ATOM 875 C CA . ILE A 1 114 ? 69.838 4.108 -84.766 1.00 81.69 114 ILE A CA 1
ATOM 876 C C . ILE A 1 114 ? 69.145 5.144 -85.654 1.00 81.69 114 ILE A C 1
ATOM 878 O O . ILE A 1 114 ? 67.931 5.336 -85.544 1.00 81.69 114 ILE A O 1
ATOM 882 N N . TYR A 1 115 ? 69.901 5.809 -86.530 1.00 80.44 115 TYR A N 1
ATOM 883 C CA . TYR A 1 115 ? 69.351 6.811 -87.444 1.00 80.44 115 TYR A CA 1
ATOM 884 C C . TYR A 1 115 ? 68.759 6.174 -88.707 1.00 80.44 115 TYR A C 1
ATOM 886 O O . TYR A 1 115 ? 69.307 5.217 -89.252 1.00 80.44 115 TYR A O 1
ATOM 894 N N . GLY A 1 116 ? 67.657 6.732 -89.215 1.00 69.25 116 GLY A N 1
ATOM 895 C CA . GLY A 1 116 ? 66.921 6.167 -90.356 1.00 69.25 116 GLY A CA 1
ATOM 896 C C . GLY A 1 116 ? 67.710 6.079 -91.672 1.00 69.25 116 GLY A C 1
ATOM 897 O O . GLY A 1 116 ? 67.503 5.155 -92.461 1.00 69.25 116 GLY A O 1
ATOM 898 N N . HIS A 1 117 ? 68.657 6.995 -91.909 1.00 65.50 117 HIS A N 1
ATOM 899 C CA . HIS A 1 117 ? 69.522 6.965 -93.098 1.00 65.50 117 HIS A CA 1
ATOM 900 C C . HIS A 1 117 ? 70.567 5.841 -93.033 1.00 65.50 117 HIS A C 1
ATOM 902 O O . HIS A 1 117 ? 70.839 5.191 -94.046 1.00 65.50 117 HIS A O 1
ATOM 908 N N . ASP A 1 118 ? 71.086 5.554 -91.840 1.00 64.19 118 ASP A N 1
ATOM 909 C CA . ASP A 1 118 ? 71.999 4.437 -91.582 1.00 64.19 118 ASP A CA 1
ATOM 910 C C . ASP A 1 118 ? 71.262 3.092 -91.668 1.00 64.19 118 ASP A C 1
ATOM 912 O O . ASP A 1 118 ? 71.778 2.101 -92.181 1.00 64.19 118 ASP A O 1
ATOM 916 N N . PHE A 1 119 ? 69.993 3.086 -91.256 1.00 61.53 119 PHE A N 1
ATOM 917 C CA . PHE A 1 119 ? 69.102 1.930 -91.291 1.00 61.53 119 PHE A CA 1
ATOM 918 C C . PHE A 1 119 ? 68.804 1.428 -92.718 1.00 61.53 119 PHE A C 1
ATOM 920 O O . PHE A 1 119 ? 68.754 0.222 -92.956 1.00 61.53 119 PHE A O 1
ATOM 927 N N . ASN A 1 120 ? 68.645 2.344 -93.683 1.00 58.06 120 ASN A N 1
ATOM 928 C CA . ASN A 1 120 ? 68.384 2.009 -95.090 1.00 58.06 120 ASN A CA 1
ATOM 929 C C . ASN A 1 120 ? 69.659 1.750 -95.911 1.00 58.06 120 ASN A C 1
ATOM 931 O O . ASN A 1 120 ? 69.596 1.061 -96.929 1.00 58.06 120 ASN A O 1
ATOM 935 N N . SER A 1 121 ? 70.804 2.300 -95.497 1.00 57.09 121 SER A N 1
ATOM 936 C CA . SER A 1 121 ? 72.076 2.184 -96.224 1.00 57.09 121 SER A CA 1
ATOM 937 C C . SER A 1 121 ? 72.928 0.982 -95.793 1.00 57.09 121 SER A C 1
ATOM 939 O O . SER A 1 121 ? 73.727 0.493 -96.593 1.00 57.09 121 SER A O 1
ATOM 941 N N . ALA A 1 122 ? 72.721 0.444 -94.584 1.00 55.44 122 ALA A N 1
ATOM 942 C CA . ALA A 1 122 ? 73.482 -0.688 -94.047 1.00 55.44 122 ALA A CA 1
ATOM 943 C C . ALA A 1 122 ? 73.232 -2.039 -94.757 1.00 55.44 122 ALA A C 1
ATOM 945 O O . ALA A 1 122 ? 74.030 -2.971 -94.605 1.00 55.44 122 ALA A O 1
ATOM 946 N N . VAL A 1 123 ? 72.160 -2.185 -95.546 1.00 56.19 123 VAL A N 1
ATOM 947 C CA . VAL A 1 123 ? 71.795 -3.480 -96.146 1.00 56.19 123 VAL A CA 1
ATOM 948 C C . VAL A 1 123 ? 71.433 -3.331 -97.629 1.00 56.19 123 VAL A C 1
ATOM 950 O O . VAL A 1 123 ? 70.376 -2.807 -97.970 1.00 56.19 123 VAL A O 1
ATOM 953 N N . GLN A 1 124 ? 72.300 -3.808 -98.528 1.00 56.28 124 GLN A N 1
ATOM 954 C CA . GLN A 1 124 ? 72.052 -3.862 -99.978 1.00 56.28 124 GLN A CA 1
ATOM 955 C C . GLN A 1 124 ? 71.931 -5.321 -100.447 1.00 56.28 124 GLN A C 1
ATOM 957 O O . GLN A 1 124 ? 72.601 -6.199 -99.913 1.00 56.28 124 GLN A O 1
ATOM 962 N N . GLY A 1 125 ? 71.087 -5.590 -101.450 1.00 59.19 125 GLY A N 1
ATOM 963 C CA . GLY A 1 125 ? 70.860 -6.945 -101.980 1.00 59.19 125 GLY A CA 1
ATOM 964 C C . GLY A 1 125 ? 69.817 -7.767 -101.203 1.00 59.19 125 GLY A C 1
ATOM 965 O O . GLY A 1 125 ? 68.958 -7.213 -100.519 1.00 59.19 125 GLY A O 1
ATOM 966 N N . THR A 1 126 ? 69.859 -9.099 -101.327 1.00 53.75 126 THR A N 1
ATOM 967 C CA . THR A 1 126 ? 68.883 -10.042 -100.731 1.00 53.75 126 THR A CA 1
ATOM 968 C C . THR A 1 126 ? 68.879 -10.046 -99.197 1.00 53.75 126 THR A C 1
ATOM 970 O O . THR A 1 126 ? 67.837 -10.302 -98.599 1.00 53.75 126 THR A O 1
ATOM 973 N N . GLU A 1 127 ? 69.991 -9.658 -98.562 1.00 58.66 127 GLU A N 1
ATOM 974 C CA . GLU A 1 127 ? 70.118 -9.468 -97.105 1.00 58.66 127 GLU A CA 1
ATOM 975 C C . GLU A 1 127 ? 69.143 -8.403 -96.553 1.00 58.66 127 GLU A C 1
ATOM 977 O O . GLU A 1 127 ? 68.767 -8.440 -95.381 1.00 58.66 127 GLU A O 1
ATOM 982 N N . ASN A 1 128 ? 68.678 -7.466 -97.395 1.00 65.00 128 ASN A N 1
ATOM 983 C CA . ASN A 1 128 ? 67.744 -6.400 -97.004 1.00 65.00 128 ASN A CA 1
ATOM 984 C C . ASN A 1 128 ? 66.361 -6.964 -96.645 1.00 65.00 128 ASN A C 1
ATOM 986 O O . ASN A 1 128 ? 65.705 -6.481 -95.723 1.00 65.00 128 ASN A O 1
ATOM 990 N N . ILE A 1 129 ? 65.935 -8.028 -97.331 1.00 67.44 129 ILE A N 1
ATOM 991 C CA . ILE A 1 129 ? 64.630 -8.651 -97.097 1.00 67.44 129 ILE A CA 1
ATOM 992 C C . ILE A 1 129 ? 64.618 -9.365 -95.742 1.00 67.44 129 ILE A C 1
ATOM 994 O O . ILE A 1 129 ? 63.709 -9.126 -94.950 1.00 67.44 129 ILE A O 1
ATOM 998 N N . GLU A 1 130 ? 65.632 -10.183 -95.446 1.00 71.00 130 GLU A N 1
ATOM 999 C CA . GLU A 1 130 ? 65.738 -10.906 -94.169 1.00 71.00 130 GLU A CA 1
ATOM 1000 C C . GLU A 1 130 ? 65.820 -9.947 -92.977 1.00 71.00 130 GLU A C 1
ATOM 1002 O O . GLU A 1 130 ? 65.088 -10.102 -91.999 1.00 71.00 130 GLU A O 1
ATOM 1007 N N . PHE A 1 131 ? 66.636 -8.895 -93.090 1.00 71.62 131 PHE A N 1
ATOM 1008 C CA . PHE A 1 131 ? 66.727 -7.846 -92.077 1.00 71.62 131 PHE A CA 1
ATOM 1009 C C . PHE A 1 131 ? 65.380 -7.160 -91.831 1.00 71.62 131 PHE A C 1
ATOM 1011 O O . PHE A 1 131 ? 64.940 -7.044 -90.686 1.00 71.62 131 PHE A O 1
ATOM 1018 N N . ARG A 1 132 ? 64.687 -6.741 -92.899 1.00 71.44 132 ARG A N 1
ATOM 1019 C CA . ARG A 1 132 ? 63.366 -6.114 -92.778 1.00 71.44 132 ARG A CA 1
ATOM 1020 C C . ARG A 1 132 ? 62.365 -7.052 -92.114 1.00 71.44 132 ARG A C 1
ATOM 1022 O O . ARG A 1 132 ? 61.651 -6.610 -91.221 1.00 71.44 132 ARG A O 1
ATOM 1029 N N . VAL A 1 133 ? 62.324 -8.328 -92.500 1.00 77.06 133 VAL A N 1
ATOM 1030 C CA . VAL A 1 133 ? 61.418 -9.326 -91.903 1.00 77.06 133 VAL A CA 1
ATOM 1031 C C . VAL A 1 133 ? 61.664 -9.474 -90.401 1.00 77.06 133 VAL A C 1
ATOM 1033 O O . VAL A 1 133 ? 60.707 -9.396 -89.632 1.00 77.06 133 VAL A O 1
ATOM 1036 N N . LEU A 1 134 ? 62.923 -9.597 -89.969 1.00 78.06 134 LEU A N 1
ATOM 1037 C CA . LEU A 1 134 ? 63.273 -9.681 -88.545 1.00 78.06 134 LEU A CA 1
ATOM 1038 C C . LEU A 1 134 ? 62.876 -8.410 -87.779 1.00 78.06 134 LEU A C 1
ATOM 1040 O O . LEU A 1 134 ? 62.349 -8.489 -86.671 1.00 78.06 134 LEU A O 1
ATOM 1044 N N . MET A 1 135 ? 63.059 -7.232 -88.379 1.00 75.19 135 MET A N 1
ATOM 1045 C CA . MET A 1 135 ? 62.629 -5.959 -87.789 1.00 75.19 135 MET A CA 1
ATOM 1046 C C . MET A 1 135 ? 61.104 -5.892 -87.620 1.00 75.19 135 MET A C 1
ATOM 1048 O O . MET A 1 135 ? 60.624 -5.594 -86.525 1.00 75.19 135 MET A O 1
ATOM 1052 N N . TYR A 1 136 ? 60.334 -6.220 -88.666 1.00 77.56 136 TYR A N 1
ATOM 1053 C CA . TYR A 1 136 ? 58.867 -6.266 -88.597 1.00 77.56 136 TYR A CA 1
ATOM 1054 C C . TYR A 1 136 ? 58.378 -7.290 -87.560 1.00 77.56 136 TYR A C 1
ATOM 1056 O O . TYR A 1 136 ? 57.464 -6.978 -86.795 1.00 77.56 136 TYR A O 1
ATOM 1064 N N . GLU A 1 137 ? 58.998 -8.476 -87.482 1.00 82.88 137 GLU A N 1
ATOM 1065 C CA . GLU A 1 137 ? 58.678 -9.500 -86.474 1.00 82.88 137 GLU A CA 1
ATOM 1066 C C . GLU A 1 137 ? 58.865 -8.943 -85.056 1.00 82.88 137 GLU A C 1
ATOM 1068 O O . GLU A 1 137 ? 57.969 -9.036 -84.211 1.00 82.88 137 GLU A O 1
ATOM 1073 N N . ARG A 1 138 ? 60.008 -8.302 -84.788 1.00 82.44 138 ARG A N 1
ATOM 1074 C CA . ARG A 1 138 ? 60.302 -7.755 -83.460 1.00 82.44 138 ARG A CA 1
ATOM 1075 C C . ARG A 1 138 ? 59.412 -6.574 -83.085 1.00 82.44 138 ARG A C 1
ATOM 1077 O O . ARG A 1 138 ? 58.996 -6.483 -81.927 1.00 82.44 138 ARG A O 1
ATOM 1084 N N . TYR A 1 139 ? 59.059 -5.711 -84.035 1.00 78.00 139 TYR A N 1
ATOM 1085 C CA . TYR A 1 139 ? 58.078 -4.651 -83.794 1.00 78.00 139 TYR A CA 1
ATOM 1086 C C . TYR A 1 139 ? 56.693 -5.201 -83.485 1.00 78.00 139 TYR A C 1
ATOM 1088 O O . TYR A 1 139 ? 56.072 -4.754 -82.520 1.00 78.00 139 TYR A O 1
ATOM 1096 N N . ALA A 1 140 ? 56.229 -6.196 -84.245 1.00 80.69 140 ALA A N 1
ATOM 1097 C CA . ALA A 1 140 ? 54.927 -6.813 -84.023 1.00 80.69 140 ALA A CA 1
ATOM 1098 C C . ALA A 1 140 ? 54.823 -7.401 -82.607 1.00 80.69 140 ALA A C 1
ATOM 1100 O O . ALA A 1 140 ? 53.825 -7.178 -81.922 1.00 80.69 140 ALA A O 1
ATOM 1101 N N . ILE A 1 141 ? 55.871 -8.075 -82.123 1.00 82.06 141 ILE A N 1
ATOM 1102 C CA . ILE A 1 141 ? 55.920 -8.613 -80.755 1.00 82.06 141 ILE A CA 1
ATOM 1103 C C . ILE A 1 141 ? 55.862 -7.486 -79.710 1.00 82.06 141 ILE A C 1
ATOM 1105 O O . ILE A 1 141 ? 55.067 -7.564 -78.769 1.00 82.06 141 ILE A O 1
ATOM 1109 N N . SER A 1 142 ? 56.666 -6.430 -79.879 1.00 77.56 142 SER A N 1
ATOM 1110 C CA . SER A 1 142 ? 56.710 -5.287 -78.952 1.00 77.56 142 SER A CA 1
ATOM 1111 C C . SER A 1 142 ? 55.353 -4.577 -78.853 1.00 77.56 142 SER A C 1
ATOM 1113 O O . SER A 1 142 ? 54.814 -4.398 -77.757 1.00 77.56 142 SER A O 1
ATOM 1115 N N . LEU A 1 143 ? 54.743 -4.254 -79.998 1.00 79.06 143 LEU A N 1
ATOM 1116 C CA . LEU A 1 143 ? 53.437 -3.594 -80.060 1.00 79.06 143 LEU A CA 1
ATOM 1117 C C . LEU A 1 143 ? 52.318 -4.484 -79.510 1.00 79.06 143 LEU A C 1
ATOM 1119 O O . LEU A 1 143 ? 51.471 -4.002 -78.761 1.00 79.06 143 LEU A O 1
ATOM 1123 N N . THR A 1 144 ? 52.343 -5.789 -79.797 1.00 82.81 144 THR A N 1
ATOM 1124 C CA . THR A 1 144 ? 51.358 -6.743 -79.257 1.00 82.81 144 THR A CA 1
ATOM 1125 C C . THR A 1 144 ? 51.440 -6.826 -77.732 1.00 82.81 144 THR A C 1
ATOM 1127 O O . THR A 1 144 ? 50.410 -6.860 -77.057 1.00 82.81 144 THR A O 1
ATOM 1130 N N . SER A 1 145 ? 52.652 -6.814 -77.164 1.00 80.50 145 SER A N 1
ATOM 1131 C CA . SER A 1 145 ? 52.841 -6.798 -75.710 1.00 80.50 145 SER A CA 1
ATOM 1132 C C . SER A 1 145 ? 52.282 -5.519 -75.081 1.00 80.50 145 SER A C 1
ATOM 1134 O O . SER A 1 145 ? 51.543 -5.602 -74.098 1.00 80.50 145 SER A O 1
ATOM 1136 N N . LYS A 1 146 ? 52.584 -4.348 -75.662 1.00 79.44 146 LYS A N 1
ATOM 1137 C CA . LYS A 1 146 ? 52.058 -3.054 -75.194 1.00 79.44 146 LYS A CA 1
ATOM 1138 C C . LYS A 1 146 ? 50.525 -3.009 -75.290 1.00 79.44 146 LYS A C 1
ATOM 1140 O O . LYS A 1 146 ? 49.864 -2.620 -74.332 1.00 79.44 146 LYS A O 1
ATOM 1145 N N . LEU A 1 147 ? 49.947 -3.492 -76.394 1.00 82.19 147 LEU A N 1
ATOM 1146 C CA . LEU A 1 147 ? 48.495 -3.560 -76.590 1.00 82.19 147 LEU A CA 1
ATOM 1147 C C . LEU A 1 147 ? 47.812 -4.469 -75.558 1.00 82.19 147 LEU A C 1
ATOM 1149 O O . LEU A 1 147 ? 46.764 -4.116 -75.018 1.00 82.19 147 LEU A O 1
ATOM 1153 N N . ARG A 1 148 ? 48.410 -5.625 -75.242 1.00 84.19 148 ARG A N 1
ATOM 1154 C CA . ARG A 1 148 ? 47.883 -6.543 -74.222 1.00 84.19 148 ARG A CA 1
ATOM 1155 C C . ARG A 1 148 ? 47.841 -5.894 -72.838 1.00 84.19 148 ARG A C 1
ATOM 1157 O O . ARG A 1 148 ? 46.865 -6.087 -72.115 1.00 84.19 148 ARG A O 1
ATOM 1164 N N . GLU A 1 149 ? 48.866 -5.125 -72.476 1.00 81.81 149 GLU A N 1
ATOM 1165 C CA . GLU A 1 149 ? 48.905 -4.398 -71.204 1.00 81.81 149 GLU A CA 1
ATOM 1166 C C . GLU A 1 149 ? 47.837 -3.293 -71.148 1.00 81.81 149 GLU A C 1
ATOM 1168 O O . GLU A 1 149 ? 47.120 -3.184 -70.152 1.00 81.81 149 GLU A O 1
ATOM 1173 N N . THR A 1 150 ? 47.670 -2.526 -72.229 1.00 81.94 150 THR A N 1
ATOM 1174 C CA . THR A 1 150 ? 46.626 -1.493 -72.331 1.00 81.94 150 THR A CA 1
ATOM 1175 C C . THR A 1 150 ? 45.225 -2.095 -72.231 1.00 81.94 150 THR A C 1
ATOM 1177 O O . THR A 1 150 ? 44.412 -1.621 -71.437 1.00 81.94 150 THR A O 1
ATOM 1180 N N . ASN A 1 151 ? 44.954 -3.190 -72.950 1.00 85.19 151 ASN A N 1
ATOM 1181 C CA . ASN A 1 151 ? 43.667 -3.887 -72.881 1.00 85.19 151 ASN A CA 1
ATOM 1182 C C . ASN A 1 151 ? 43.385 -4.439 -71.475 1.00 85.19 151 ASN A C 1
ATOM 1184 O O . ASN A 1 151 ? 42.246 -4.399 -71.012 1.00 85.19 151 ASN A O 1
ATOM 1188 N N . HIS A 1 152 ? 44.409 -4.928 -70.768 1.00 86.50 152 HIS A N 1
ATOM 1189 C CA . HIS A 1 152 ? 44.245 -5.386 -69.390 1.00 86.50 152 HIS A CA 1
ATOM 1190 C C . HIS A 1 152 ? 43.875 -4.236 -68.443 1.00 86.50 152 HIS A C 1
ATOM 1192 O O . HIS A 1 152 ? 42.934 -4.376 -67.663 1.00 86.50 152 HIS A O 1
ATOM 1198 N N . LYS A 1 153 ? 44.553 -3.084 -68.548 1.00 85.56 153 LYS A N 1
ATOM 1199 C CA . LYS A 1 153 ? 44.223 -1.885 -67.759 1.00 85.56 153 LYS A CA 1
ATOM 1200 C C . LYS A 1 153 ? 42.800 -1.398 -68.037 1.00 85.56 153 LYS A C 1
ATOM 1202 O O . LYS A 1 153 ? 42.073 -1.114 -67.091 1.00 85.56 153 LYS A O 1
ATOM 1207 N N . ALA A 1 154 ? 42.388 -1.363 -69.305 1.00 85.88 154 ALA A N 1
ATOM 1208 C CA . ALA A 1 154 ? 41.033 -0.974 -69.692 1.00 85.88 154 ALA A CA 1
ATOM 1209 C C . ALA A 1 154 ? 39.970 -1.886 -69.055 1.00 85.88 154 ALA A C 1
ATOM 1211 O O . ALA A 1 154 ? 39.011 -1.389 -68.470 1.00 85.88 154 ALA A O 1
ATOM 1212 N N . LYS A 1 155 ? 40.191 -3.208 -69.074 1.00 89.94 155 LYS A N 1
ATOM 1213 C CA . LYS A 1 155 ? 39.285 -4.179 -68.446 1.00 89.94 155 LYS A CA 1
ATOM 1214 C C . LYS A 1 155 ? 39.137 -3.955 -66.937 1.00 89.94 155 LYS A C 1
ATOM 1216 O O . LYS A 1 155 ? 38.026 -3.992 -66.422 1.00 89.94 155 LYS A O 1
ATOM 1221 N N . VAL A 1 156 ? 40.240 -3.697 -66.230 1.00 92.06 156 VAL A N 1
ATOM 1222 C CA . VAL A 1 156 ? 40.204 -3.421 -64.782 1.00 92.06 156 VAL A CA 1
ATOM 1223 C C . VAL A 1 156 ? 39.419 -2.140 -64.485 1.00 92.06 156 VAL A C 1
ATOM 1225 O O . VAL A 1 156 ? 38.613 -2.118 -63.560 1.00 92.06 156 VAL A O 1
ATOM 1228 N N . VAL A 1 157 ? 39.613 -1.082 -65.277 1.00 91.69 157 VAL A N 1
ATOM 1229 C CA . VAL A 1 157 ? 38.862 0.176 -65.120 1.00 91.69 157 VAL A CA 1
ATOM 1230 C C . VAL A 1 157 ? 37.366 -0.038 -65.352 1.00 91.69 157 VAL A C 1
ATOM 1232 O O . VAL A 1 157 ? 36.551 0.466 -64.584 1.00 91.69 157 VAL A O 1
ATOM 1235 N N . GLU A 1 158 ? 36.994 -0.812 -66.370 1.00 91.50 158 GLU A N 1
ATOM 1236 C CA . GLU A 1 158 ? 35.595 -1.146 -66.648 1.00 91.50 158 GLU A CA 1
ATOM 1237 C C . GLU A 1 158 ? 34.956 -1.944 -65.499 1.00 91.50 158 GLU A C 1
ATOM 1239 O O . GLU A 1 158 ? 33.850 -1.624 -65.059 1.00 91.50 158 GLU A O 1
ATOM 1244 N N . GLU A 1 159 ? 35.672 -2.932 -64.952 1.00 92.94 159 GLU A N 1
ATOM 1245 C CA . GLU A 1 159 ? 35.219 -3.711 -63.795 1.00 92.94 159 GLU A CA 1
ATOM 1246 C C . GLU A 1 159 ? 35.017 -2.833 -62.550 1.00 92.94 159 GLU A C 1
ATOM 1248 O O . GLU A 1 159 ? 33.993 -2.958 -61.872 1.00 92.94 159 GLU A O 1
ATOM 1253 N N . VAL A 1 160 ? 35.947 -1.912 -62.274 1.00 93.94 160 VAL A N 1
ATOM 1254 C CA . VAL A 1 160 ? 35.848 -0.964 -61.152 1.00 93.94 160 VAL A CA 1
ATOM 1255 C C . VAL A 1 160 ? 34.684 0.004 -61.343 1.00 93.94 160 VAL A C 1
ATOM 1257 O O . VAL A 1 160 ? 33.916 0.212 -60.406 1.00 93.94 160 VAL A O 1
ATOM 1260 N N . ASN A 1 161 ? 34.508 0.562 -62.541 1.00 93.00 161 ASN A N 1
ATOM 1261 C CA . ASN A 1 161 ? 33.406 1.482 -62.825 1.00 93.00 161 ASN A CA 1
ATOM 1262 C C . ASN A 1 161 ? 32.045 0.799 -62.669 1.00 93.00 161 ASN A C 1
ATOM 1264 O O . ASN A 1 161 ? 31.131 1.377 -62.084 1.00 93.00 161 ASN A O 1
ATOM 1268 N N . ARG A 1 162 ? 31.915 -0.455 -63.120 1.00 93.75 162 ARG A N 1
ATOM 1269 C CA . ARG A 1 162 ? 30.688 -1.232 -62.910 1.00 93.75 162 ARG A CA 1
ATOM 1270 C C . ARG A 1 162 ? 30.410 -1.453 -61.423 1.00 93.75 162 ARG A C 1
ATOM 1272 O O . ARG A 1 162 ? 29.292 -1.219 -60.974 1.00 93.75 162 ARG A O 1
ATOM 1279 N N . ALA A 1 163 ? 31.421 -1.855 -60.651 1.00 94.44 163 ALA A N 1
ATOM 1280 C CA . ALA A 1 163 ? 31.274 -2.049 -59.209 1.00 94.44 163 ALA A CA 1
ATOM 1281 C C . ALA A 1 163 ? 30.915 -0.742 -58.476 1.00 94.44 163 ALA A C 1
ATOM 1283 O O . ALA A 1 163 ? 30.118 -0.756 -57.536 1.00 94.44 163 ALA A O 1
ATOM 1284 N N . LEU A 1 164 ? 31.471 0.389 -58.920 1.00 95.12 164 LEU A N 1
ATOM 1285 C CA . LEU A 1 164 ? 31.161 1.708 -58.378 1.00 95.12 164 LEU A CA 1
ATOM 1286 C C . LEU A 1 164 ? 29.697 2.091 -58.625 1.00 95.12 164 LEU A C 1
ATOM 1288 O O . LEU A 1 164 ? 29.026 2.546 -57.699 1.00 95.12 164 LEU A O 1
ATOM 1292 N N . GLU A 1 165 ? 29.185 1.859 -59.834 1.00 95.19 165 GLU A N 1
ATOM 1293 C CA . GLU A 1 165 ? 27.791 2.167 -60.164 1.00 95.19 165 GLU A CA 1
ATOM 1294 C C . GLU A 1 165 ? 26.814 1.286 -59.371 1.00 95.19 165 GLU A C 1
ATOM 1296 O O . GLU A 1 165 ? 25.807 1.763 -58.847 1.00 95.19 165 GLU A O 1
ATOM 1301 N N . GLU A 1 166 ? 27.141 0.003 -59.185 1.00 95.56 166 GLU A N 1
ATOM 1302 C CA . GLU A 1 166 ? 26.368 -0.887 -58.313 1.00 95.56 166 GLU A CA 1
ATOM 1303 C C . GLU A 1 166 ? 26.351 -0.400 -56.856 1.00 95.56 166 GLU A C 1
ATOM 1305 O O . GLU A 1 166 ? 25.297 -0.399 -56.214 1.00 95.56 166 GLU A O 1
ATOM 1310 N N . ALA A 1 167 ? 27.498 0.029 -56.321 1.00 94.19 167 ALA A N 1
ATOM 1311 C CA . ALA A 1 167 ? 27.593 0.553 -54.961 1.00 94.19 167 ALA A CA 1
ATOM 1312 C C . ALA A 1 167 ? 26.792 1.853 -54.790 1.00 94.19 167 ALA A C 1
ATOM 1314 O O . ALA A 1 167 ? 26.086 2.012 -53.792 1.00 94.19 167 ALA A O 1
ATOM 1315 N N . LYS A 1 168 ? 26.849 2.750 -55.780 1.00 96.06 168 LYS A N 1
ATOM 1316 C CA . LYS A 1 168 ? 26.083 3.999 -55.802 1.00 96.06 168 LYS A CA 1
ATOM 1317 C C . LYS A 1 168 ? 24.576 3.736 -55.791 1.00 96.06 168 LYS A C 1
ATOM 1319 O O . LYS A 1 168 ? 23.882 4.253 -54.920 1.00 96.06 168 LYS A O 1
ATOM 1324 N N . ASN A 1 169 ? 24.088 2.854 -56.663 1.00 95.12 169 ASN A N 1
ATOM 1325 C CA . ASN A 1 169 ? 22.670 2.480 -56.709 1.00 95.12 169 ASN A CA 1
ATOM 1326 C C . ASN A 1 169 ? 22.191 1.843 -55.394 1.00 95.12 169 ASN A C 1
ATOM 1328 O O . ASN A 1 169 ? 21.068 2.077 -54.942 1.00 95.12 169 ASN A O 1
ATOM 1332 N N . ARG A 1 170 ? 23.036 1.034 -54.739 1.00 95.75 170 ARG A N 1
ATOM 1333 C CA . ARG A 1 170 ? 22.726 0.494 -53.404 1.00 95.75 170 ARG A CA 1
ATOM 1334 C C . ARG A 1 170 ? 22.622 1.599 -52.358 1.00 95.75 170 ARG A C 1
ATOM 1336 O O . ARG A 1 170 ? 21.701 1.562 -51.546 1.00 95.75 170 ARG A O 1
ATOM 1343 N N . LEU A 1 171 ? 23.542 2.562 -52.377 1.00 95.06 171 LEU A N 1
ATOM 1344 C CA . LEU A 1 171 ? 23.548 3.674 -51.432 1.00 95.06 171 LEU A CA 1
ATOM 1345 C C . LEU A 1 171 ? 22.306 4.557 -51.591 1.00 95.06 171 LEU A C 1
ATOM 1347 O O . LEU A 1 171 ? 21.672 4.883 -50.591 1.00 95.06 171 LEU A O 1
ATOM 1351 N N . GLU A 1 172 ? 21.924 4.885 -52.827 1.00 95.19 172 GLU A N 1
ATOM 1352 C CA . GLU A 1 172 ? 20.713 5.664 -53.116 1.00 95.19 172 GLU A CA 1
ATOM 1353 C C . GLU A 1 172 ? 19.455 4.960 -52.590 1.00 95.19 172 GLU A C 1
ATOM 1355 O O . GLU A 1 172 ? 18.673 5.565 -51.857 1.00 95.19 172 GLU A O 1
ATOM 1360 N N . ASN A 1 173 ? 19.315 3.655 -52.846 1.00 94.81 173 ASN A N 1
ATOM 1361 C CA . ASN A 1 173 ? 18.190 2.869 -52.333 1.00 94.81 173 ASN A CA 1
ATOM 1362 C C . ASN A 1 173 ? 18.122 2.856 -50.797 1.00 94.81 173 ASN A C 1
ATOM 1364 O O . ASN A 1 173 ? 17.047 3.023 -50.218 1.00 94.81 173 ASN A O 1
ATOM 1368 N N . VAL A 1 174 ? 19.261 2.662 -50.124 1.00 95.00 174 VAL A N 1
ATOM 1369 C CA . VAL A 1 174 ? 19.327 2.684 -48.654 1.00 95.00 174 VAL A CA 1
ATOM 1370 C C . VAL A 1 174 ? 18.972 4.070 -48.116 1.00 95.00 174 VAL A C 1
ATOM 1372 O O . VAL A 1 174 ? 18.237 4.169 -47.132 1.00 95.00 174 VAL A O 1
ATOM 1375 N N . ASN A 1 175 ? 19.441 5.135 -48.768 1.00 93.69 175 ASN A N 1
ATOM 1376 C CA . ASN A 1 175 ? 19.161 6.500 -48.342 1.00 93.69 175 ASN A CA 1
ATOM 1377 C C . ASN A 1 175 ? 17.666 6.838 -48.459 1.00 93.69 175 ASN A C 1
ATOM 1379 O O . ASN A 1 175 ? 17.078 7.326 -47.497 1.00 93.69 175 ASN A O 1
ATOM 1383 N N . SER A 1 176 ? 17.012 6.479 -49.567 1.00 94.50 176 SER A N 1
ATOM 1384 C CA . SER A 1 176 ? 15.563 6.678 -49.717 1.00 94.50 176 SER A CA 1
ATOM 1385 C C . SER A 1 176 ? 14.748 5.907 -48.669 1.00 94.50 176 SER A C 1
ATOM 1387 O O . SER A 1 176 ? 13.774 6.429 -48.127 1.00 94.50 176 SER A O 1
ATOM 1389 N N . GLN A 1 177 ? 15.151 4.678 -48.322 1.00 94.00 177 GLN A N 1
ATOM 1390 C CA . GLN A 1 177 ? 14.493 3.922 -47.248 1.00 94.00 177 GLN A CA 1
ATOM 1391 C C . GLN A 1 177 ? 14.688 4.569 -45.870 1.00 94.00 177 GLN A C 1
ATOM 1393 O O . GLN A 1 177 ? 13.760 4.589 -45.055 1.00 94.00 177 GLN A O 1
ATOM 1398 N N . LEU A 1 178 ? 15.883 5.101 -45.599 1.00 94.00 178 LEU A N 1
ATOM 1399 C CA . LEU A 1 178 ? 16.177 5.832 -44.368 1.00 94.00 178 LEU A CA 1
ATOM 1400 C C . LEU A 1 178 ? 15.317 7.091 -44.248 1.00 94.00 178 LEU A C 1
ATOM 1402 O O . LEU A 1 178 ? 14.753 7.319 -43.181 1.00 94.00 178 LEU A O 1
ATOM 1406 N N . GLU A 1 179 ? 15.159 7.862 -45.322 1.00 95.12 179 GLU A N 1
ATOM 1407 C CA . GLU A 1 179 ? 14.332 9.074 -45.332 1.00 95.12 179 GLU A CA 1
ATOM 1408 C C . GLU A 1 179 ? 12.871 8.782 -44.965 1.00 95.12 179 GLU A C 1
ATOM 1410 O O . GLU A 1 179 ? 12.314 9.446 -44.087 1.00 95.12 179 GLU A O 1
ATOM 1415 N N . ILE A 1 180 ? 12.277 7.732 -45.545 1.00 95.12 180 ILE A N 1
ATOM 1416 C CA . ILE A 1 180 ? 10.912 7.292 -45.206 1.00 95.12 180 ILE A CA 1
ATOM 1417 C C . ILE A 1 180 ? 10.829 6.914 -43.721 1.00 95.12 180 ILE A C 1
ATOM 1419 O O . ILE A 1 180 ? 9.961 7.395 -42.990 1.00 95.12 180 ILE A O 1
ATOM 1423 N N . LYS A 1 181 ? 11.777 6.104 -43.237 1.00 94.62 181 LYS A N 1
ATOM 1424 C CA . LYS A 1 181 ? 11.791 5.639 -41.843 1.00 94.62 181 LYS A CA 1
ATOM 1425 C C . LYS A 1 181 ? 11.974 6.785 -40.843 1.00 94.62 181 LYS A C 1
ATOM 1427 O O . LYS A 1 181 ? 11.390 6.756 -39.758 1.00 94.62 181 LYS A O 1
ATOM 1432 N N . VAL A 1 182 ? 12.782 7.787 -41.190 1.00 94.88 182 VAL A N 1
ATOM 1433 C CA . VAL A 1 182 ? 12.980 9.000 -40.385 1.00 94.88 182 VAL A CA 1
ATOM 1434 C C . VAL A 1 182 ? 11.696 9.823 -40.342 1.00 94.88 182 VAL A C 1
ATOM 1436 O O . VAL A 1 182 ? 11.301 10.254 -39.256 1.00 94.88 182 VAL A O 1
ATOM 1439 N N . ALA A 1 183 ? 11.010 10.000 -41.472 1.00 94.50 183 ALA A N 1
ATOM 1440 C CA . ALA A 1 183 ? 9.742 10.725 -41.525 1.00 94.50 183 ALA A CA 1
ATOM 1441 C C . ALA A 1 183 ? 8.664 10.058 -40.651 1.00 94.50 183 ALA A C 1
ATOM 1443 O O . ALA A 1 183 ? 8.051 10.729 -39.813 1.00 94.50 183 ALA A O 1
ATOM 1444 N N . ASP A 1 184 ? 8.505 8.737 -40.762 1.00 94.44 184 ASP A N 1
ATOM 1445 C CA . ASP A 1 184 ? 7.543 7.970 -39.962 1.00 94.44 184 ASP A CA 1
ATOM 1446 C C . ASP A 1 184 ? 7.842 8.065 -38.464 1.00 94.44 184 ASP A C 1
ATOM 1448 O O . ASP A 1 184 ? 6.957 8.359 -37.654 1.00 94.44 184 ASP A O 1
ATOM 1452 N N . ARG A 1 185 ? 9.111 7.891 -38.075 1.00 94.56 185 ARG A N 1
ATOM 1453 C CA . ARG A 1 185 ? 9.512 7.961 -36.664 1.00 94.56 185 ARG A CA 1
ATOM 1454 C C . ARG A 1 185 ? 9.376 9.371 -36.093 1.00 94.56 185 ARG A C 1
ATOM 1456 O O . ARG A 1 185 ? 9.025 9.525 -34.926 1.00 94.56 185 ARG A O 1
ATOM 1463 N N . THR A 1 186 ? 9.594 10.396 -36.914 1.00 94.50 186 THR A N 1
ATOM 1464 C CA . THR A 1 186 ? 9.367 11.795 -36.530 1.00 94.50 186 THR A CA 1
ATOM 1465 C C . THR A 1 186 ? 7.882 12.065 -36.285 1.00 94.50 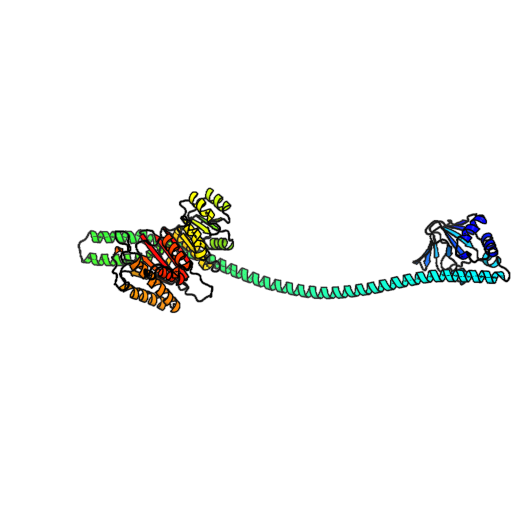186 THR A C 1
ATOM 1467 O O . THR A 1 186 ? 7.536 12.770 -35.336 1.00 94.50 186 THR A O 1
ATOM 1470 N N . LYS A 1 187 ? 6.991 11.489 -37.101 1.00 95.25 187 LYS A N 1
ATOM 1471 C CA . LYS A 1 187 ? 5.539 11.597 -36.913 1.00 95.25 187 LYS A CA 1
ATOM 1472 C C . LYS A 1 187 ? 5.078 10.907 -35.624 1.00 95.25 187 LYS A C 1
ATOM 1474 O O . LYS A 1 187 ? 4.352 11.526 -34.850 1.00 95.25 187 LYS A O 1
ATOM 1479 N N . ASP A 1 188 ? 5.541 9.682 -35.364 1.00 94.38 188 ASP A N 1
ATOM 1480 C CA . ASP A 1 188 ? 5.231 8.936 -34.131 1.00 94.38 188 ASP A CA 1
ATOM 1481 C C . ASP A 1 188 ? 5.708 9.680 -32.872 1.00 94.38 188 ASP A C 1
ATOM 1483 O O . ASP A 1 188 ? 4.956 9.845 -31.912 1.00 94.38 188 ASP A O 1
ATOM 1487 N N . LEU A 1 189 ? 6.935 10.217 -32.896 1.00 93.31 189 LEU A N 1
ATOM 1488 C CA . LEU A 1 189 ? 7.471 11.016 -31.789 1.00 93.31 189 LEU A CA 1
ATOM 1489 C C . LEU A 1 189 ? 6.651 12.284 -31.534 1.00 93.31 189 LEU A C 1
ATOM 1491 O O . LEU A 1 189 ? 6.391 12.613 -30.380 1.00 93.31 189 LEU A O 1
ATOM 1495 N N . LYS A 1 190 ? 6.210 12.988 -32.585 1.00 94.81 190 LYS A N 1
ATOM 1496 C CA . LYS A 1 190 ? 5.337 14.162 -32.426 1.00 94.81 190 LYS A CA 1
ATOM 1497 C C . LYS A 1 190 ? 4.006 13.796 -31.771 1.00 94.81 190 LYS A C 1
ATOM 1499 O O . LYS A 1 190 ? 3.573 14.518 -30.877 1.00 94.81 190 LYS A O 1
ATOM 1504 N N . GLN A 1 191 ? 3.395 12.679 -32.171 1.00 94.69 191 GLN A N 1
ATOM 1505 C CA . GLN A 1 191 ? 2.142 12.222 -31.569 1.00 94.69 191 GLN A CA 1
ATOM 1506 C C . GLN A 1 191 ? 2.328 11.868 -30.089 1.00 94.69 191 GLN A C 1
ATOM 1508 O O . GLN A 1 191 ? 1.598 12.379 -29.245 1.00 94.69 191 GLN A O 1
ATOM 1513 N N . LYS A 1 192 ? 3.365 11.090 -29.754 1.00 93.12 192 LYS A N 1
ATOM 1514 C CA . LYS A 1 192 ? 3.682 10.742 -28.359 1.00 93.12 192 LYS A CA 1
ATOM 1515 C C . LYS A 1 192 ? 3.929 11.969 -27.487 1.00 93.12 192 LYS A C 1
ATOM 1517 O O . LYS A 1 192 ? 3.494 11.990 -26.340 1.00 93.12 192 LYS A O 1
ATOM 1522 N N . THR A 1 193 ? 4.598 12.993 -28.016 1.00 93.25 193 THR A N 1
ATOM 1523 C CA . THR A 1 193 ? 4.810 14.252 -27.289 1.00 93.25 193 THR A CA 1
ATOM 1524 C C . THR A 1 193 ? 3.489 14.969 -27.007 1.00 93.25 193 THR A C 1
ATOM 1526 O O . THR A 1 193 ? 3.291 15.430 -25.887 1.00 93.25 193 THR A O 1
ATOM 1529 N N . LEU A 1 194 ? 2.565 15.025 -27.972 1.00 94.69 194 LEU A N 1
ATOM 1530 C CA . LEU A 1 194 ? 1.239 15.623 -27.767 1.00 94.69 194 LEU A CA 1
ATOM 1531 C C . LEU A 1 194 ? 0.428 14.867 -26.705 1.00 94.69 194 LEU A C 1
ATOM 1533 O O . LEU A 1 194 ? -0.122 15.490 -25.797 1.00 94.69 194 LEU A O 1
ATOM 1537 N N . ASP A 1 195 ? 0.410 13.535 -26.775 1.00 93.69 195 ASP A N 1
ATOM 1538 C CA . ASP A 1 195 ? -0.298 12.693 -25.805 1.00 93.69 195 ASP A CA 1
ATOM 1539 C C . ASP A 1 195 ? 0.286 12.863 -24.390 1.00 93.69 195 ASP A C 1
ATOM 1541 O O . ASP A 1 195 ? -0.448 12.964 -23.402 1.00 93.69 195 ASP A O 1
ATOM 1545 N N . LEU A 1 196 ? 1.618 12.958 -24.288 1.00 93.19 196 LEU A N 1
ATOM 1546 C CA . LEU A 1 196 ? 2.312 13.187 -23.023 1.00 93.19 196 LEU A CA 1
ATOM 1547 C C . LEU A 1 196 ? 1.981 14.566 -22.434 1.00 93.19 196 LEU A C 1
ATOM 1549 O O . LEU A 1 196 ? 1.720 14.659 -21.236 1.00 93.19 196 LEU A O 1
ATOM 1553 N N . MET A 1 197 ? 1.939 15.619 -23.257 1.00 93.69 197 MET A N 1
ATOM 1554 C CA . MET A 1 197 ? 1.557 16.968 -22.817 1.00 93.69 197 MET A CA 1
ATOM 1555 C C . MET A 1 197 ? 0.116 17.007 -22.295 1.00 93.69 197 MET A C 1
ATOM 1557 O O . MET A 1 197 ? -0.133 17.574 -21.231 1.00 93.69 197 MET A O 1
ATOM 1561 N N . ALA A 1 198 ? -0.821 16.345 -22.983 1.00 93.62 198 ALA A N 1
ATOM 1562 C CA . ALA A 1 198 ? -2.209 16.246 -22.529 1.00 93.62 198 ALA A CA 1
ATOM 1563 C C . ALA A 1 198 ? -2.327 15.502 -21.185 1.00 93.62 198 ALA A C 1
ATOM 1565 O O . ALA A 1 198 ? -3.067 15.921 -20.292 1.00 93.62 198 ALA A O 1
ATOM 1566 N N . SER A 1 199 ? -1.562 14.418 -21.011 1.00 88.94 199 SER A N 1
ATOM 1567 C CA . SER A 1 199 ? -1.501 13.678 -19.746 1.00 88.94 199 SER A CA 1
ATOM 1568 C C . SER A 1 199 ? -0.912 14.524 -18.611 1.00 88.94 199 SER A C 1
ATOM 1570 O O . SER A 1 199 ? -1.467 14.552 -17.511 1.00 88.94 199 SER A O 1
ATOM 1572 N N . HIS A 1 200 ? 0.163 15.273 -18.882 1.00 91.81 200 HIS A N 1
ATOM 1573 C CA . HIS A 1 200 ? 0.793 16.164 -17.905 1.00 91.81 200 HIS A CA 1
ATOM 1574 C C . HIS A 1 200 ? -0.169 17.258 -17.431 1.00 91.81 200 HIS A C 1
ATOM 1576 O O . HIS A 1 200 ? -0.331 17.459 -16.231 1.00 91.81 200 HIS A O 1
ATOM 1582 N N . GLN A 1 201 ? -0.894 17.896 -18.351 1.00 92.69 201 GLN A N 1
ATOM 1583 C CA . GLN A 1 201 ? -1.901 18.903 -18.008 1.00 92.69 201 GLN A CA 1
ATOM 1584 C C . GLN A 1 201 ? -3.040 18.316 -17.151 1.00 92.69 201 GLN A C 1
ATOM 1586 O O . GLN A 1 201 ? -3.531 18.946 -16.209 1.00 92.69 201 GLN A O 1
ATOM 1591 N N . LYS A 1 202 ? -3.451 17.072 -17.431 1.00 90.50 202 LYS A N 1
ATOM 1592 C CA . LYS A 1 202 ? -4.445 16.354 -16.617 1.00 90.50 202 LYS A CA 1
ATOM 1593 C C . LYS A 1 202 ? -3.925 16.013 -15.214 1.00 90.50 202 LYS A C 1
ATOM 1595 O O . LYS A 1 202 ? -4.694 15.986 -14.257 1.00 90.50 202 LYS A O 1
ATOM 1600 N N . LEU A 1 203 ? -2.631 15.736 -15.079 1.00 86.38 203 LEU A N 1
ATOM 1601 C CA . LEU A 1 203 ? -1.987 15.516 -13.784 1.00 86.38 203 LEU A CA 1
ATOM 1602 C C . LEU A 1 203 ? -1.872 16.814 -12.982 1.00 86.38 203 LEU A C 1
ATOM 1604 O O . LEU A 1 203 ? -2.180 16.812 -11.795 1.00 86.38 203 LEU A O 1
ATOM 1608 N N . GLU A 1 204 ? -1.490 17.921 -13.617 1.00 88.31 204 GLU A N 1
ATOM 1609 C CA . GLU A 1 204 ? -1.415 19.232 -12.963 1.00 88.31 204 GLU A CA 1
ATOM 1610 C C . GLU A 1 204 ? -2.773 19.687 -12.428 1.00 88.31 204 GLU A C 1
ATOM 1612 O O . GLU A 1 204 ? -2.871 20.115 -11.279 1.00 88.31 204 GLU A O 1
ATOM 1617 N N . THR A 1 205 ? -3.835 19.527 -13.221 1.00 89.56 205 THR A N 1
ATOM 1618 C CA . THR A 1 205 ? -5.207 19.838 -12.782 1.00 89.56 205 THR A CA 1
ATOM 1619 C C . THR A 1 205 ? -5.630 18.982 -11.588 1.00 89.56 205 THR A C 1
ATOM 1621 O O . THR A 1 205 ? -6.077 19.530 -10.582 1.00 89.56 205 THR A O 1
ATOM 1624 N N . LYS A 1 206 ? -5.389 17.664 -11.623 1.00 82.12 206 LYS A N 1
ATOM 1625 C CA . LYS A 1 206 ? -5.634 16.785 -10.465 1.00 82.12 206 LYS A CA 1
ATOM 1626 C C . LYS A 1 206 ? -4.811 17.161 -9.232 1.00 82.12 206 LYS A C 1
ATOM 1628 O O . LYS A 1 206 ? -5.316 17.075 -8.117 1.00 82.12 206 LYS A O 1
ATOM 1633 N N . ASN A 1 207 ? -3.554 17.561 -9.406 1.00 83.12 207 ASN A N 1
ATOM 1634 C CA . ASN A 1 207 ? -2.716 18.007 -8.294 1.00 83.12 207 ASN A CA 1
ATOM 1635 C C . ASN A 1 207 ? -3.257 19.295 -7.668 1.00 83.12 207 ASN A C 1
ATOM 1637 O O . ASN A 1 207 ? -3.282 19.406 -6.446 1.00 83.12 207 ASN A O 1
ATOM 1641 N N . ALA A 1 208 ? -3.734 20.242 -8.478 1.00 85.81 208 ALA A N 1
ATOM 1642 C CA . ALA A 1 208 ? -4.374 21.452 -7.971 1.00 85.81 208 ALA A CA 1
ATOM 1643 C C . ALA A 1 208 ? -5.657 21.133 -7.179 1.00 85.81 208 ALA A C 1
ATOM 1645 O O . ALA A 1 208 ? -5.848 21.667 -6.087 1.00 85.81 208 ALA A O 1
ATOM 1646 N N . GLU A 1 209 ? -6.496 20.218 -7.678 1.00 83.19 209 GLU A N 1
ATOM 1647 C CA . GLU A 1 209 ? -7.686 19.731 -6.962 1.00 83.19 209 GLU A CA 1
ATOM 1648 C C . GLU A 1 209 ? -7.321 19.065 -5.627 1.00 83.19 209 GLU A C 1
ATOM 1650 O O . GLU A 1 209 ? -7.945 19.345 -4.603 1.00 83.19 209 GLU A O 1
ATOM 1655 N N . LEU A 1 210 ? -6.281 18.224 -5.613 1.00 80.12 210 LEU A N 1
ATOM 1656 C CA . LEU A 1 210 ? -5.785 17.575 -4.397 1.00 80.12 210 LEU A CA 1
ATOM 1657 C C . LEU A 1 210 ? -5.251 18.582 -3.377 1.00 80.12 210 LEU A C 1
ATOM 1659 O O . LEU A 1 210 ? -5.553 18.453 -2.194 1.00 80.12 210 LEU A O 1
ATOM 1663 N N . LEU A 1 211 ? -4.493 19.592 -3.811 1.00 75.06 211 LEU A N 1
ATOM 1664 C CA . LEU A 1 211 ? -3.984 20.647 -2.930 1.00 75.06 211 LEU A CA 1
ATOM 1665 C C . LEU A 1 211 ? -5.122 21.469 -2.317 1.00 75.06 211 LEU A C 1
ATOM 1667 O O . LEU A 1 211 ? -5.108 21.731 -1.115 1.00 75.06 211 LEU A O 1
ATOM 1671 N N . ALA A 1 212 ? -6.133 21.823 -3.113 1.00 78.69 212 ALA A N 1
ATOM 1672 C CA . ALA A 1 212 ? -7.329 22.493 -2.610 1.00 78.69 212 ALA A CA 1
ATOM 1673 C C . ALA A 1 212 ? -8.098 21.605 -1.613 1.00 78.69 212 ALA A C 1
ATOM 1675 O O . ALA A 1 212 ? -8.529 22.078 -0.560 1.00 78.69 212 ALA A O 1
ATOM 1676 N N . GLY A 1 213 ? -8.217 20.306 -1.907 1.00 72.25 213 GLY A N 1
ATOM 1677 C CA . GLY A 1 213 ? -8.789 19.317 -0.994 1.00 72.25 213 GLY A CA 1
ATOM 1678 C C . GLY A 1 213 ? -8.016 19.214 0.322 1.00 72.25 213 GLY A C 1
ATOM 1679 O O . GLY A 1 213 ? -8.626 19.199 1.388 1.00 72.25 213 GLY A O 1
ATOM 1680 N N . HIS A 1 214 ? -6.683 19.216 0.266 1.00 67.06 214 HIS A N 1
ATOM 1681 C CA . HIS A 1 214 ? -5.816 19.174 1.441 1.00 67.06 214 HIS A CA 1
ATOM 1682 C C . HIS A 1 214 ? -5.947 20.436 2.301 1.00 67.06 214 HIS A C 1
ATOM 1684 O O . HIS A 1 214 ? -6.058 20.334 3.519 1.00 67.06 214 HIS A O 1
ATOM 1690 N N . ALA A 1 215 ? -5.989 21.623 1.687 1.00 69.44 215 ALA A N 1
ATOM 1691 C CA . ALA A 1 215 ? -6.209 22.877 2.409 1.00 69.44 215 ALA A CA 1
ATOM 1692 C C . ALA A 1 215 ? -7.555 22.865 3.150 1.00 69.44 215 ALA A C 1
ATOM 1694 O O . ALA A 1 215 ? -7.609 23.139 4.347 1.00 69.44 215 ALA A O 1
ATOM 1695 N N . LYS A 1 216 ? -8.625 22.440 2.468 1.00 71.88 216 LYS A N 1
ATOM 1696 C CA . LYS A 1 216 ? -9.953 22.311 3.077 1.00 71.88 216 LYS A CA 1
ATOM 1697 C C . LYS A 1 216 ? -9.984 21.269 4.196 1.00 71.88 216 LYS A C 1
ATOM 1699 O O . LYS A 1 216 ? -10.620 21.492 5.220 1.00 71.88 216 LYS A O 1
ATOM 1704 N N . MET A 1 217 ? -9.291 20.143 4.025 1.00 63.88 217 MET A N 1
ATOM 1705 C CA . MET A 1 217 ? -9.150 19.139 5.081 1.00 63.88 217 MET A CA 1
ATOM 1706 C C . MET A 1 217 ? -8.421 19.718 6.297 1.00 63.88 217 MET A C 1
ATOM 1708 O O . MET A 1 217 ? -8.856 19.509 7.423 1.00 63.88 217 MET A O 1
ATOM 1712 N N . SER A 1 218 ? -7.360 20.497 6.080 1.00 61.50 218 SER A N 1
ATOM 1713 C CA . SER A 1 218 ? -6.624 21.165 7.156 1.00 61.50 218 SER A CA 1
ATOM 1714 C C . SER A 1 218 ? -7.503 22.144 7.940 1.00 61.50 218 SER A C 1
ATOM 1716 O O . SER A 1 218 ? -7.408 22.193 9.163 1.00 61.50 218 SER A O 1
ATOM 1718 N N . GLU A 1 219 ? -8.377 22.898 7.267 1.00 70.56 219 GLU A N 1
ATOM 1719 C CA . GLU A 1 219 ? -9.357 23.766 7.935 1.00 70.56 219 GLU A CA 1
ATOM 1720 C C . GLU A 1 219 ? -10.376 22.962 8.754 1.00 70.56 219 GLU A C 1
ATOM 1722 O O . GLU A 1 219 ? -10.693 23.338 9.883 1.00 70.56 219 GLU A O 1
ATOM 1727 N N . ILE A 1 220 ? -10.869 21.838 8.214 1.00 68.31 220 ILE A N 1
ATOM 1728 C CA . ILE A 1 220 ? -11.796 20.943 8.924 1.00 68.31 220 ILE A CA 1
ATOM 1729 C C . ILE A 1 220 ? -11.133 20.357 10.173 1.00 68.31 220 ILE A C 1
ATOM 1731 O O . ILE A 1 220 ? -11.758 20.350 11.230 1.00 68.31 220 ILE A O 1
ATOM 1735 N N . LEU A 1 221 ? -9.880 19.907 10.074 1.00 63.72 221 LEU A N 1
ATOM 1736 C CA . LEU A 1 221 ? -9.124 19.369 11.207 1.00 63.72 221 LEU A CA 1
ATOM 1737 C C . LEU A 1 221 ? -8.914 20.431 12.295 1.00 63.72 221 LEU A C 1
ATOM 1739 O O . LEU A 1 221 ? -9.175 20.163 13.465 1.00 63.72 221 LEU A O 1
ATOM 1743 N N . ALA A 1 222 ? -8.549 21.661 11.920 1.00 67.12 222 ALA A N 1
ATOM 1744 C CA . ALA A 1 222 ? -8.415 22.763 12.874 1.00 67.12 222 ALA A CA 1
ATOM 1745 C C . ALA A 1 222 ? -9.753 23.108 13.557 1.00 67.12 222 ALA A C 1
ATOM 1747 O O . ALA A 1 222 ? -9.810 23.359 14.761 1.00 67.12 222 ALA A O 1
ATOM 1748 N N . ALA A 1 223 ? -10.860 23.091 12.809 1.00 71.56 223 ALA A N 1
ATOM 1749 C CA . ALA A 1 223 ? -12.189 23.286 13.381 1.00 71.56 223 ALA A CA 1
ATOM 1750 C C . ALA A 1 223 ? -12.585 22.137 14.327 1.00 71.56 223 ALA A C 1
ATOM 1752 O O . ALA A 1 223 ? -13.175 22.389 15.381 1.00 71.56 223 ALA A O 1
ATOM 1753 N N . GLN A 1 224 ? -12.240 20.893 13.974 1.00 70.81 224 GLN A N 1
ATOM 1754 C CA . GLN A 1 224 ? -12.434 19.725 14.830 1.00 70.81 224 GLN A CA 1
ATOM 1755 C C . GLN A 1 224 ? -11.673 19.868 16.150 1.00 70.81 224 GLN A C 1
ATOM 1757 O O . GLN A 1 224 ? -12.292 19.689 17.193 1.00 70.81 224 GLN A O 1
ATOM 1762 N N . GLU A 1 225 ? -10.400 20.278 16.142 1.00 64.88 225 GLU A N 1
ATOM 1763 C CA . GLU A 1 225 ? -9.618 20.504 17.371 1.00 64.88 225 GLU A CA 1
ATOM 1764 C C . GLU A 1 225 ? -10.295 21.495 18.330 1.00 64.88 225 GLU A C 1
ATOM 1766 O O . GLU A 1 225 ? -10.386 21.242 19.532 1.00 64.88 225 GLU A O 1
ATOM 1771 N N . VAL A 1 226 ? -10.842 22.599 17.810 1.00 75.94 226 VAL A N 1
ATOM 1772 C CA . VAL A 1 226 ? -11.557 23.590 18.632 1.00 75.94 226 VAL A CA 1
ATOM 1773 C C . VAL A 1 226 ? -12.832 23.004 19.244 1.00 75.94 226 VAL A C 1
ATOM 1775 O O . VAL A 1 226 ? -13.149 23.287 20.402 1.00 75.94 226 VAL A O 1
ATOM 1778 N N . ILE A 1 227 ? -13.590 22.210 18.481 1.00 77.75 227 ILE A N 1
ATOM 1779 C CA . ILE A 1 227 ? -14.800 21.538 18.983 1.00 77.75 227 ILE A CA 1
ATOM 1780 C C . ILE A 1 227 ? -14.422 20.525 20.061 1.00 77.75 227 ILE A C 1
ATOM 1782 O O . ILE A 1 227 ? -15.040 20.493 21.121 1.00 77.75 227 ILE A O 1
ATOM 1786 N N . PHE A 1 228 ? -13.384 19.740 19.810 1.00 73.44 228 PHE A N 1
ATOM 1787 C CA . PHE A 1 228 ? -12.879 18.721 20.714 1.00 73.44 228 PHE A CA 1
ATOM 1788 C C . PHE A 1 228 ? -12.416 19.305 22.046 1.00 73.44 228 PHE A C 1
ATOM 1790 O O . PHE A 1 228 ? -12.865 18.841 23.091 1.00 73.44 228 PHE A O 1
ATOM 1797 N N . HIS A 1 229 ? -11.664 20.406 22.028 1.00 75.81 229 HIS A N 1
ATOM 1798 C CA . HIS A 1 229 ? -11.274 21.093 23.258 1.00 75.81 229 HIS A CA 1
ATOM 1799 C C . HIS A 1 229 ? -12.492 21.618 24.044 1.00 75.81 229 HIS A C 1
ATOM 1801 O O . HIS A 1 229 ? -12.510 21.590 25.275 1.00 75.81 229 HIS A O 1
ATOM 1807 N N . LYS A 1 230 ? -13.547 22.081 23.357 1.00 81.25 230 LYS A N 1
ATOM 1808 C CA . LYS A 1 230 ? -14.793 22.500 24.022 1.00 81.25 230 LYS A CA 1
ATOM 1809 C C . LYS A 1 230 ? -15.539 21.328 24.660 1.00 81.25 230 LYS A C 1
ATOM 1811 O O . LYS A 1 230 ? -16.111 21.517 25.730 1.00 81.25 230 LYS A O 1
ATOM 1816 N N . LEU A 1 231 ? -15.554 20.162 24.012 1.00 78.00 231 LEU A N 1
ATOM 1817 C CA . LEU A 1 231 ? -16.186 18.953 24.549 1.00 78.00 231 LEU A CA 1
ATOM 1818 C C . LEU A 1 231 ? -15.448 18.441 25.789 1.00 78.00 231 LEU A C 1
ATOM 1820 O O . LEU A 1 231 ? -16.093 18.150 26.791 1.00 78.00 231 LEU A O 1
ATOM 1824 N N . GLU A 1 232 ? -14.115 18.422 25.756 1.00 74.56 232 GLU A N 1
ATOM 1825 C CA . GLU A 1 232 ? -13.294 18.026 26.906 1.00 74.56 232 GLU A CA 1
ATOM 1826 C C . GLU A 1 232 ? -13.511 18.964 28.107 1.00 74.56 232 GLU A C 1
ATOM 1828 O O . GLU A 1 232 ? -13.750 18.505 29.224 1.00 74.56 232 GLU A O 1
ATOM 1833 N N . ASN A 1 233 ? -13.538 20.284 27.877 1.00 83.12 233 ASN A N 1
ATOM 1834 C CA . ASN A 1 233 ? -13.836 21.259 28.934 1.00 83.12 233 ASN A CA 1
ATOM 1835 C C . ASN A 1 233 ? -15.262 21.092 29.486 1.00 83.12 233 ASN A C 1
ATOM 1837 O O . ASN A 1 233 ? -15.484 21.245 30.685 1.00 83.12 233 ASN A O 1
ATOM 1841 N N . LEU A 1 234 ? -16.246 20.786 28.632 1.00 82.69 234 LEU A N 1
ATOM 1842 C CA . LEU A 1 234 ? -17.622 20.547 29.074 1.00 82.69 234 LEU A CA 1
ATOM 1843 C C . LEU A 1 234 ? -17.697 19.336 30.012 1.00 82.69 234 LEU A C 1
ATOM 1845 O O . LEU A 1 234 ? -18.346 19.407 31.056 1.00 82.69 234 LEU A O 1
ATOM 1849 N N . GLU A 1 235 ? -17.026 18.241 29.662 1.00 78.44 235 GLU A N 1
ATOM 1850 C CA . GLU A 1 235 ? -16.997 17.044 30.498 1.00 78.44 235 GLU A CA 1
ATOM 1851 C C . GLU A 1 235 ? -16.275 17.298 31.826 1.00 78.44 235 GLU A C 1
ATOM 1853 O O . GLU A 1 235 ? -16.852 17.088 32.899 1.00 78.44 235 GLU A O 1
ATOM 1858 N N . LYS A 1 236 ? -15.038 17.799 31.755 1.00 80.44 236 LYS A N 1
ATOM 1859 C CA . LYS A 1 236 ? -14.146 17.929 32.909 1.00 80.44 236 LYS A CA 1
ATOM 1860 C C . LYS A 1 236 ? -14.557 19.039 33.869 1.00 80.44 236 LYS A C 1
ATOM 1862 O O . LYS A 1 236 ? -14.571 18.821 35.079 1.00 80.44 236 LYS A O 1
ATOM 1867 N N . ASP A 1 237 ? -14.905 20.209 33.341 1.00 85.00 237 ASP A N 1
ATOM 1868 C CA . ASP A 1 237 ? -15.120 21.405 34.158 1.00 85.00 237 ASP A CA 1
ATOM 1869 C C . ASP A 1 237 ? -16.595 21.625 34.514 1.00 85.00 237 ASP A C 1
ATOM 1871 O O . ASP A 1 237 ? -16.885 22.398 35.428 1.00 85.00 237 ASP A O 1
ATOM 1875 N N . GLN A 1 238 ? -17.542 20.976 33.817 1.00 85.69 238 GLN A N 1
ATOM 1876 C CA . GLN A 1 238 ? -18.977 21.168 34.075 1.00 85.69 238 GLN A CA 1
ATOM 1877 C C . GLN A 1 238 ? -19.706 19.892 34.490 1.00 85.69 238 GLN A C 1
ATOM 1879 O O . GLN A 1 238 ? -20.347 19.892 35.541 1.00 85.69 238 GLN A O 1
ATOM 1884 N N . LEU A 1 239 ? -19.619 18.804 33.716 1.00 84.00 239 LEU A N 1
ATOM 1885 C CA . LEU A 1 239 ? -20.415 17.601 33.994 1.00 84.00 239 LEU A CA 1
ATOM 1886 C C . LEU A 1 239 ? -19.940 16.856 35.247 1.00 84.00 239 LEU A C 1
ATOM 1888 O O . LEU A 1 239 ? -20.777 16.512 36.081 1.00 84.00 239 LEU A O 1
ATOM 1892 N N . ILE A 1 240 ? -18.628 16.648 35.420 1.00 82.38 240 ILE A N 1
ATOM 1893 C CA . ILE A 1 240 ? -18.080 15.965 36.609 1.00 82.38 240 ILE A CA 1
ATOM 1894 C C . ILE A 1 240 ? -18.401 16.741 37.906 1.00 82.38 240 ILE A C 1
ATOM 1896 O O . ILE A 1 240 ? -18.985 16.146 38.816 1.00 82.38 240 ILE A O 1
ATOM 1900 N N . PRO A 1 241 ? -18.137 18.063 38.013 1.00 87.75 241 PRO A N 1
ATOM 1901 C CA . PRO A 1 241 ? -18.481 18.820 39.220 1.00 87.75 241 PRO A CA 1
ATOM 1902 C C . PRO A 1 241 ? -19.988 18.876 39.505 1.00 87.75 241 PRO A C 1
ATOM 1904 O O . PRO A 1 241 ? -20.400 18.888 40.671 1.00 87.75 241 PRO A O 1
ATOM 1907 N N . LEU A 1 242 ? -20.822 18.914 38.458 1.00 85.31 242 LEU A N 1
ATOM 1908 C CA . LEU A 1 242 ? -22.278 18.878 38.595 1.00 85.31 242 LEU A CA 1
ATOM 1909 C C . LEU A 1 242 ? -22.746 17.531 39.158 1.00 85.31 242 LEU A C 1
ATOM 1911 O O . LEU A 1 242 ? -23.559 17.508 40.081 1.00 85.31 242 LEU A O 1
ATOM 1915 N N . GLU A 1 243 ? -22.211 16.423 38.647 1.00 83.81 243 GLU A N 1
ATOM 1916 C CA . GLU A 1 243 ? -22.505 15.073 39.130 1.00 83.81 243 GLU A CA 1
ATOM 1917 C C . GLU A 1 243 ? -22.138 14.917 40.615 1.00 83.81 243 GLU A C 1
ATOM 1919 O O . GLU A 1 243 ? -22.963 14.467 41.414 1.00 83.81 243 GLU A O 1
ATOM 1924 N N . ASP A 1 244 ? -20.938 15.352 41.007 1.00 84.25 244 ASP A N 1
ATOM 1925 C CA . ASP A 1 244 ? -20.484 15.306 42.401 1.00 84.25 244 ASP A CA 1
ATOM 1926 C C . ASP A 1 244 ? -21.360 16.168 43.317 1.00 84.25 244 ASP A C 1
ATOM 1928 O O . ASP A 1 244 ? -21.732 15.749 44.419 1.00 84.25 244 ASP A O 1
ATOM 1932 N N . SER A 1 245 ? -21.757 17.355 42.852 1.00 84.94 245 SER A N 1
ATOM 1933 C CA . SER A 1 245 ? -22.659 18.246 43.590 1.00 84.94 245 SER A CA 1
ATOM 1934 C C . SER A 1 245 ? -24.043 17.620 43.797 1.00 84.94 245 SER A C 1
ATOM 1936 O O . SER A 1 245 ? -24.589 17.681 44.901 1.00 84.94 245 SER A O 1
ATOM 1938 N N . LEU A 1 246 ? -24.594 16.965 42.769 1.00 82.88 246 LEU A N 1
ATOM 1939 C CA . LEU A 1 246 ? -25.882 16.268 42.839 1.00 82.88 246 LEU A CA 1
ATOM 1940 C C . LEU A 1 246 ? -25.814 15.037 43.760 1.00 82.88 246 LEU A C 1
ATOM 1942 O O . LEU A 1 246 ? -26.693 14.855 44.603 1.00 82.88 246 LEU A O 1
ATOM 1946 N N . LYS A 1 247 ? -24.740 14.237 43.687 1.00 82.75 247 LYS A N 1
ATOM 1947 C CA . LYS A 1 247 ? -24.504 13.107 44.609 1.00 82.75 247 LYS A CA 1
ATOM 1948 C C . LYS A 1 247 ? -24.384 13.567 46.064 1.00 82.75 247 LYS A C 1
ATOM 1950 O O . LYS A 1 247 ? -24.901 12.908 46.968 1.00 82.75 247 LYS A O 1
ATOM 1955 N N . ASN A 1 248 ? -23.730 14.704 46.303 1.00 83.12 248 ASN A N 1
ATOM 1956 C CA . ASN A 1 248 ? -23.616 15.292 47.637 1.00 83.12 248 ASN A CA 1
ATOM 1957 C C . ASN A 1 248 ? -24.965 15.806 48.166 1.00 83.12 248 ASN A C 1
ATOM 1959 O O . ASN A 1 248 ? -25.244 15.644 49.354 1.00 83.12 248 ASN A O 1
ATOM 1963 N N . LEU A 1 249 ? -25.826 16.356 47.303 1.00 79.81 249 LEU A N 1
ATOM 1964 C CA . LEU A 1 249 ? -27.187 16.768 47.667 1.00 79.81 249 LEU A CA 1
ATOM 1965 C C . LEU A 1 249 ? -28.058 15.584 48.114 1.00 79.81 249 LEU A C 1
ATOM 1967 O O . LEU A 1 249 ? -28.732 15.701 49.138 1.00 79.81 249 LEU A O 1
ATOM 1971 N N . ILE A 1 250 ? -27.985 14.440 47.419 1.00 76.56 250 ILE A N 1
ATOM 1972 C CA . ILE A 1 250 ? -28.678 13.201 47.827 1.00 76.56 250 ILE A CA 1
ATOM 1973 C C . ILE A 1 250 ? -28.184 12.731 49.199 1.00 76.56 250 ILE A C 1
ATOM 1975 O O . ILE A 1 250 ? -28.980 12.411 50.077 1.00 76.56 250 ILE A O 1
ATOM 1979 N N . LYS A 1 251 ? -26.864 12.738 49.432 1.00 75.62 251 LYS A N 1
ATOM 1980 C CA . LYS A 1 251 ? -26.297 12.347 50.736 1.00 75.62 251 LYS A CA 1
ATOM 1981 C C . LYS A 1 251 ? -26.712 13.282 51.880 1.00 75.62 251 LYS A C 1
ATOM 1983 O O . LYS A 1 251 ? -26.753 12.842 53.028 1.00 75.62 251 LYS A O 1
ATOM 1988 N N . ALA A 1 252 ? -26.986 14.556 51.592 1.00 71.69 252 ALA A N 1
ATOM 1989 C CA . ALA A 1 252 ? -27.255 15.583 52.596 1.00 71.69 252 ALA A CA 1
ATOM 1990 C C . ALA A 1 252 ? -28.741 15.737 52.983 1.00 71.69 252 ALA A C 1
ATOM 1992 O O . ALA A 1 252 ? -29.019 16.298 54.046 1.00 71.69 252 ALA A O 1
ATOM 1993 N N . GLN A 1 253 ? -29.703 15.270 52.175 1.00 63.66 253 GLN A N 1
ATOM 1994 C CA . GLN A 1 253 ? -31.137 15.472 52.434 1.00 63.66 253 GLN A CA 1
ATOM 1995 C C . GLN A 1 253 ? -31.966 14.181 52.353 1.00 63.66 253 GLN A C 1
ATOM 1997 O O . GLN A 1 253 ? -31.930 13.467 51.365 1.00 63.66 253 GLN A O 1
ATOM 2002 N N . LYS A 1 254 ? -32.786 13.933 53.388 1.00 55.91 254 LYS A N 1
ATOM 2003 C CA . LYS A 1 254 ? -33.767 12.831 53.477 1.00 55.91 254 LYS A CA 1
ATOM 2004 C C . LYS A 1 254 ? -35.188 13.306 53.120 1.00 55.91 254 LYS A C 1
ATOM 2006 O O . LYS A 1 254 ? -36.048 13.362 54.000 1.00 55.91 254 LYS A O 1
ATOM 2011 N N . LYS A 1 255 ? -35.427 13.748 51.882 1.00 61.41 255 LYS A N 1
ATOM 2012 C CA . LYS A 1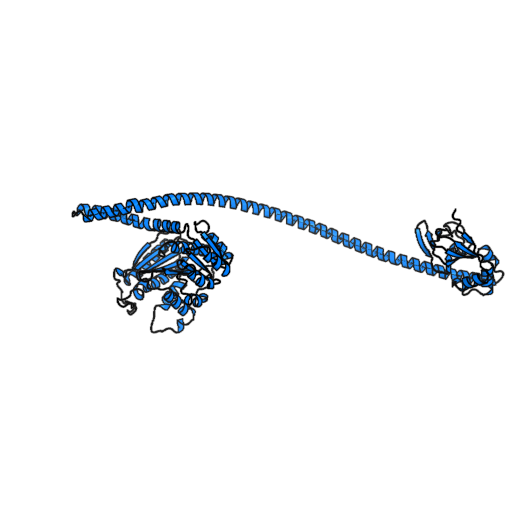 255 ? -36.775 14.113 51.400 1.00 61.41 255 LYS A CA 1
ATOM 2013 C C . LYS A 1 255 ? -37.059 13.467 50.043 1.00 61.41 255 LYS A C 1
ATOM 2015 O O . LYS A 1 255 ? -36.443 13.849 49.052 1.00 61.41 255 LYS A O 1
ATOM 2020 N N . ASP A 1 256 ? -38.061 12.589 50.019 1.00 62.47 256 ASP A N 1
ATOM 2021 C CA . ASP A 1 256 ? -38.419 11.727 48.881 1.00 62.47 256 ASP A CA 1
ATOM 2022 C C . ASP A 1 256 ? -38.718 12.494 47.572 1.00 62.47 256 ASP A C 1
ATOM 2024 O O . ASP A 1 256 ? -38.359 12.044 46.486 1.00 62.47 256 ASP A O 1
ATOM 2028 N N . GLU A 1 257 ? -39.330 13.684 47.646 1.00 64.75 257 GLU A N 1
ATOM 2029 C CA . GLU A 1 257 ? -39.679 14.478 46.450 1.00 64.75 257 GLU A CA 1
ATOM 2030 C C . GLU A 1 257 ? -38.463 15.114 45.757 1.00 64.75 257 GLU A C 1
ATOM 2032 O O . GLU A 1 257 ? -38.430 15.206 44.530 1.00 64.75 257 GLU A O 1
ATOM 2037 N N . LEU A 1 258 ? -37.452 15.551 46.520 1.00 69.31 258 LEU A N 1
ATOM 2038 C CA . LEU A 1 258 ? -36.250 16.163 45.942 1.00 69.31 258 LEU A CA 1
ATOM 2039 C C . LEU A 1 258 ? -35.327 15.093 45.346 1.00 69.31 258 LEU A C 1
ATOM 2041 O O . LEU A 1 258 ? -34.664 15.323 44.338 1.00 69.31 258 LEU A O 1
ATOM 2045 N N . GLU A 1 259 ? -35.316 13.911 45.957 1.00 74.00 259 GLU A N 1
ATOM 2046 C CA . GLU A 1 259 ? -34.514 12.770 45.531 1.00 74.00 259 GLU A CA 1
ATOM 2047 C C . GLU A 1 259 ? -34.927 12.268 44.140 1.00 74.00 259 GLU A C 1
ATOM 2049 O O . GLU A 1 259 ? -34.063 11.974 43.315 1.00 74.00 259 GLU A O 1
ATOM 2054 N N . PHE A 1 260 ? -36.226 12.260 43.820 1.00 77.00 260 PHE A N 1
ATOM 2055 C CA . PHE A 1 260 ? -36.712 11.892 42.486 1.00 77.00 260 PHE A CA 1
ATOM 2056 C C . PHE A 1 260 ? -36.197 12.835 41.384 1.00 77.00 260 PHE A C 1
ATOM 2058 O O . PHE A 1 260 ? -35.691 12.384 40.355 1.00 77.00 260 PHE A O 1
ATOM 2065 N N . GLU A 1 261 ? -36.289 14.148 41.604 1.00 79.38 261 GLU A N 1
ATOM 2066 C CA . GLU A 1 261 ? -35.838 15.158 40.641 1.00 79.38 261 GLU A CA 1
ATOM 2067 C C . GLU A 1 261 ? -34.314 15.157 40.469 1.00 79.38 261 GLU A C 1
ATOM 2069 O O . GLU A 1 261 ? -33.816 15.202 39.341 1.00 79.38 261 GLU A O 1
ATOM 2074 N N . VAL A 1 262 ? -33.561 15.020 41.566 1.00 80.75 262 VAL A N 1
ATOM 2075 C CA . VAL A 1 262 ? -32.094 14.917 41.515 1.00 80.75 262 VAL A CA 1
ATOM 2076 C C . VAL A 1 262 ? -31.661 13.634 40.800 1.00 80.75 262 VAL A C 1
ATOM 2078 O O . VAL A 1 262 ? -30.759 13.687 39.965 1.00 80.75 262 VAL A O 1
ATOM 2081 N N . ASN A 1 263 ? -32.338 12.506 41.036 1.00 79.94 263 ASN A N 1
ATOM 2082 C CA . ASN A 1 263 ? -32.075 11.255 40.321 1.00 79.94 263 ASN A CA 1
ATOM 2083 C C . ASN A 1 263 ? -32.406 11.349 38.825 1.00 79.94 263 ASN A C 1
ATOM 2085 O O . ASN A 1 263 ? -31.673 10.796 38.005 1.00 79.94 263 ASN A O 1
ATOM 2089 N N . ARG A 1 264 ? -33.457 12.085 38.437 1.00 84.31 264 ARG A N 1
ATOM 2090 C CA . ARG A 1 264 ? -33.759 12.340 37.019 1.00 84.31 264 ARG A CA 1
ATOM 2091 C C . ARG A 1 264 ? -32.636 13.122 36.340 1.00 84.31 264 ARG A C 1
ATOM 2093 O O . ARG A 1 264 ? -32.208 12.742 35.254 1.00 84.31 264 ARG A O 1
ATOM 2100 N N . VAL A 1 265 ? -32.150 14.193 36.972 1.00 82.94 265 VAL A N 1
ATOM 2101 C CA . VAL A 1 265 ? -31.047 15.003 36.429 1.00 82.94 265 VAL A CA 1
ATOM 2102 C C . VAL A 1 265 ? -29.745 14.204 36.399 1.00 82.94 265 VAL A C 1
ATOM 2104 O O . VAL A 1 265 ? -29.040 14.253 35.397 1.00 82.94 265 VAL A O 1
ATOM 2107 N N . LEU A 1 266 ? -29.447 13.418 37.439 1.00 82.31 266 LEU A N 1
ATOM 2108 C CA . LEU A 1 266 ? -28.297 12.508 37.450 1.00 82.31 266 LEU A CA 1
ATOM 2109 C C . LEU A 1 266 ? -28.357 11.503 36.305 1.00 82.31 266 LEU A C 1
ATOM 2111 O O . LEU A 1 266 ? -27.337 11.277 35.663 1.00 82.31 266 LEU A O 1
ATOM 2115 N N . LYS A 1 267 ? -29.539 10.951 36.007 1.00 82.38 267 LYS A N 1
ATOM 2116 C CA . LYS A 1 267 ? -29.724 10.080 34.846 1.00 82.38 267 LYS A CA 1
ATOM 2117 C C . LYS A 1 267 ? -29.414 10.819 33.544 1.00 82.38 267 LYS A C 1
ATOM 2119 O O . LYS A 1 267 ? -28.616 10.322 32.766 1.00 82.38 267 LYS A O 1
ATOM 2124 N N . SER A 1 268 ? -29.946 12.026 33.339 1.00 83.50 268 SER A N 1
ATOM 2125 C CA . SER A 1 268 ? -29.619 12.829 32.149 1.00 83.50 268 SER A CA 1
ATOM 2126 C C . SER A 1 268 ? -28.125 13.152 32.035 1.00 83.50 268 SER A C 1
ATOM 2128 O O . SER A 1 268 ? -27.583 13.114 30.936 1.00 83.50 268 SER A O 1
ATOM 2130 N N . VAL A 1 269 ? -27.451 13.475 33.145 1.00 83.31 269 VAL A N 1
ATOM 2131 C CA . VAL A 1 269 ? -25.998 13.732 33.170 1.00 83.31 269 VAL A CA 1
ATOM 2132 C C . VAL A 1 269 ? -25.220 12.457 32.845 1.00 83.31 269 VAL A C 1
ATOM 2134 O O . VAL A 1 269 ? -24.263 12.510 32.076 1.00 83.31 269 VAL A O 1
ATOM 2137 N N . HIS A 1 270 ? -25.645 11.316 33.387 1.00 79.94 270 HIS A N 1
ATOM 2138 C CA . HIS A 1 270 ? -25.043 10.016 33.114 1.00 79.94 270 HIS A CA 1
ATOM 2139 C C . HIS A 1 270 ? -25.211 9.613 31.645 1.00 79.94 270 HIS A C 1
ATOM 2141 O O . HIS A 1 270 ? -24.224 9.270 30.999 1.00 79.94 270 HIS A O 1
ATOM 2147 N N . ASP A 1 271 ? -26.420 9.758 31.096 1.00 79.62 271 ASP A N 1
ATOM 2148 C CA . ASP A 1 271 ? -26.704 9.534 29.679 1.00 79.62 271 ASP A CA 1
ATOM 2149 C C . ASP A 1 271 ? -25.806 10.436 28.815 1.00 79.62 271 ASP A C 1
ATOM 2151 O O . ASP A 1 271 ? -25.204 9.974 27.850 1.00 79.62 271 ASP A O 1
ATOM 2155 N N . LEU A 1 272 ? -25.646 11.716 29.171 1.00 80.56 272 LEU A N 1
ATOM 2156 C CA . LEU A 1 272 ? -24.811 12.645 28.406 1.00 80.56 272 LEU A CA 1
ATOM 2157 C C . LEU A 1 272 ? -23.319 12.271 28.454 1.00 80.56 272 LEU A C 1
ATOM 2159 O O . LEU A 1 272 ? -22.654 12.315 27.420 1.00 80.56 272 LEU A O 1
ATOM 2163 N N . LYS A 1 273 ? -22.800 11.861 29.620 1.00 75.94 273 LYS A N 1
ATOM 2164 C CA . LYS A 1 273 ? -21.420 11.363 29.760 1.00 75.94 273 LYS A CA 1
ATOM 2165 C C . LYS A 1 273 ? -21.198 10.091 28.951 1.00 75.94 273 LYS A C 1
ATOM 2167 O O . LYS A 1 273 ? -20.230 10.036 28.206 1.00 75.94 273 LYS A O 1
ATOM 2172 N N . HIS A 1 274 ? -22.127 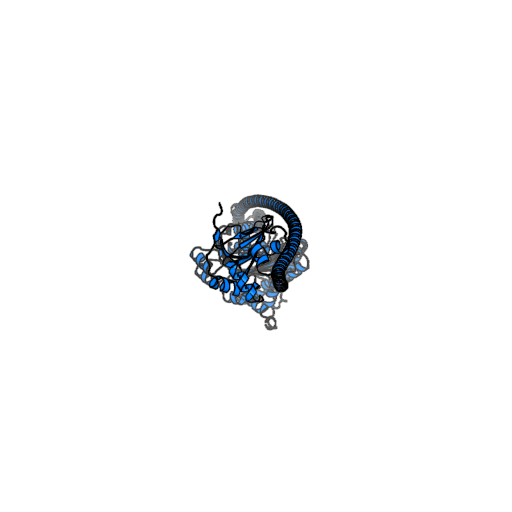9.137 29.003 1.00 75.19 274 HIS A N 1
ATOM 2173 C CA . HIS A 1 274 ? -22.046 7.892 28.235 1.00 75.19 274 HIS A CA 1
ATOM 2174 C C . HIS A 1 274 ? -21.868 8.137 26.724 1.00 75.19 274 HIS A C 1
ATOM 2176 O O . HIS A 1 274 ? -21.176 7.387 26.043 1.00 75.19 274 HIS A O 1
ATOM 2182 N N . HIS A 1 275 ? -22.454 9.212 26.184 1.00 75.38 275 HIS A N 1
ATOM 2183 C CA . HIS A 1 275 ? -22.294 9.575 24.771 1.00 75.38 275 HIS A CA 1
ATOM 2184 C C . HIS A 1 275 ? -21.042 10.424 24.482 1.00 75.38 275 HIS A C 1
ATOM 2186 O O . HIS A 1 275 ? -20.547 10.412 23.354 1.00 75.38 275 HIS A O 1
ATOM 2192 N N . LEU A 1 276 ? -20.533 11.182 25.461 1.00 74.31 276 LEU A N 1
ATOM 2193 C CA . LEU A 1 276 ? -19.360 12.052 25.298 1.00 74.31 276 LEU A CA 1
ATOM 2194 C C . LEU A 1 276 ? -18.033 11.332 25.543 1.00 74.31 276 LEU A C 1
ATOM 2196 O O . LEU A 1 276 ? -17.066 11.591 24.828 1.00 74.31 276 LEU A O 1
ATOM 2200 N N . GLU A 1 277 ? -17.996 10.414 26.504 1.00 71.25 277 GLU A N 1
ATOM 2201 C CA . GLU A 1 277 ? -16.800 9.688 26.931 1.00 71.25 277 GLU A CA 1
ATOM 2202 C C . GLU A 1 277 ? -16.073 8.985 25.761 1.00 71.25 277 GLU A C 1
ATOM 2204 O O . GLU A 1 277 ? -14.858 9.164 25.629 1.00 71.25 277 GLU A O 1
ATOM 2209 N N . PRO A 1 278 ? -16.753 8.297 24.814 1.00 67.44 278 PRO A N 1
ATOM 2210 C CA . PRO A 1 278 ? -16.080 7.702 23.655 1.00 67.44 278 PRO A CA 1
ATOM 2211 C C . PRO A 1 278 ? -15.396 8.740 22.753 1.00 67.44 278 PRO A C 1
ATOM 2213 O O . PRO A 1 278 ? -14.354 8.468 22.152 1.00 67.44 278 PRO A O 1
ATOM 2216 N N . ILE A 1 279 ? -15.980 9.937 22.643 1.00 70.75 279 ILE A N 1
ATOM 2217 C CA . ILE A 1 279 ? -15.459 11.024 21.810 1.00 70.75 279 ILE A CA 1
ATOM 2218 C C . ILE A 1 279 ? -14.215 11.616 22.472 1.00 70.75 279 ILE A C 1
ATOM 2220 O O . ILE A 1 279 ? -13.178 11.728 21.817 1.00 70.75 279 ILE A O 1
ATOM 2224 N N . VAL A 1 280 ? -14.298 11.938 23.765 1.00 70.12 280 VAL A N 1
ATOM 2225 C CA . VAL A 1 280 ? -13.186 12.509 24.540 1.00 70.12 280 VAL A CA 1
ATOM 2226 C C . VAL A 1 280 ? -12.014 11.534 24.617 1.00 70.12 280 VAL A C 1
ATOM 2228 O O . VAL A 1 280 ? -10.898 11.909 24.257 1.00 70.12 280 VAL A O 1
ATOM 2231 N N . ASN A 1 281 ? -12.261 10.256 24.916 1.00 68.06 281 ASN A N 1
ATOM 2232 C CA . ASN A 1 281 ? -11.212 9.231 24.945 1.00 68.06 281 ASN A CA 1
ATOM 2233 C C . ASN A 1 281 ? -10.474 9.108 23.604 1.00 68.06 281 ASN A C 1
ATOM 2235 O O . ASN A 1 281 ? -9.248 8.971 23.567 1.00 68.06 281 ASN A O 1
ATOM 2239 N N . ARG A 1 282 ? -11.192 9.202 22.479 1.00 67.56 282 ARG A N 1
ATOM 2240 C CA . ARG A 1 282 ? -10.593 9.122 21.138 1.00 67.56 282 ARG A CA 1
ATOM 2241 C C . ARG A 1 282 ? -9.765 10.366 20.790 1.00 67.56 282 ARG A C 1
ATOM 2243 O O . ARG A 1 282 ? -8.739 10.232 20.124 1.00 67.56 282 ARG A O 1
ATOM 2250 N N . ILE A 1 283 ? -10.170 11.548 21.261 1.00 68.06 283 ILE A N 1
ATOM 2251 C CA . ILE A 1 283 ? -9.414 12.805 21.117 1.00 68.06 283 ILE A CA 1
ATOM 2252 C C . ILE A 1 283 ? -8.126 12.744 21.931 1.00 68.06 283 ILE A C 1
ATOM 2254 O O . ILE A 1 283 ? -7.048 12.971 21.381 1.00 68.06 283 ILE A O 1
ATOM 2258 N N . SER A 1 284 ? -8.221 12.392 23.214 1.00 67.69 284 SER A N 1
ATOM 2259 C CA . SER A 1 284 ? -7.053 12.265 24.085 1.00 67.69 284 SER A CA 1
ATOM 2260 C C . SER A 1 284 ? -6.079 11.219 23.540 1.00 67.69 284 SER A C 1
ATOM 2262 O O . SER A 1 284 ? -4.873 11.445 23.536 1.00 67.69 284 SER A O 1
ATOM 2264 N N . ALA A 1 285 ? -6.576 10.105 22.990 1.00 66.62 285 ALA A N 1
ATOM 2265 C CA . ALA A 1 285 ? -5.733 9.105 22.339 1.00 66.62 285 ALA A CA 1
ATOM 2266 C C . ALA A 1 285 ? -4.996 9.653 21.100 1.00 66.62 285 ALA A C 1
ATOM 2268 O O . ALA A 1 285 ? -3.815 9.356 20.923 1.00 66.62 285 ALA A O 1
ATOM 2269 N N . ALA A 1 286 ? -5.649 10.477 20.272 1.00 65.88 286 ALA A N 1
ATOM 2270 C CA . ALA A 1 286 ? -5.015 11.129 19.124 1.00 65.88 286 ALA A CA 1
ATOM 2271 C C . ALA A 1 286 ? -3.980 12.189 19.549 1.00 65.88 286 ALA A C 1
ATOM 2273 O O . ALA A 1 286 ? -2.896 12.249 18.975 1.00 65.88 286 ALA A O 1
ATOM 2274 N N . GLN A 1 287 ? -4.264 12.976 20.589 1.00 67.94 287 GLN A N 1
ATOM 2275 C CA . GLN A 1 287 ? -3.306 13.930 21.160 1.00 67.94 287 GLN A CA 1
ATOM 2276 C C . GLN A 1 287 ? -2.099 13.228 21.791 1.00 67.94 287 GLN A C 1
ATOM 2278 O O . GLN A 1 287 ? -0.974 13.685 21.622 1.00 67.94 287 GLN A O 1
ATOM 2283 N N . ASN A 1 288 ? -2.302 12.083 22.449 1.00 70.50 288 ASN A N 1
ATOM 2284 C CA . ASN A 1 288 ? -1.220 11.284 23.029 1.00 70.50 288 ASN A CA 1
ATOM 2285 C C . ASN A 1 288 ? -0.256 10.717 21.975 1.00 70.50 288 ASN A C 1
ATOM 2287 O O . ASN A 1 288 ? 0.870 10.363 22.326 1.00 70.50 288 ASN A O 1
ATOM 2291 N N . MET A 1 289 ? -0.668 10.624 20.702 1.00 71.44 289 MET A N 1
ATOM 2292 C CA . MET A 1 289 ? 0.243 10.276 19.604 1.00 71.44 289 MET A CA 1
ATOM 2293 C C . MET A 1 289 ? 1.212 11.413 19.264 1.00 71.44 289 MET A C 1
ATOM 2295 O O . MET A 1 289 ? 2.326 11.154 18.803 1.00 71.44 289 MET A O 1
ATOM 2299 N N . ILE A 1 290 ? 0.803 12.668 19.472 1.00 68.31 290 ILE A N 1
ATOM 2300 C CA . ILE A 1 290 ? 1.624 13.842 19.175 1.00 68.31 290 ILE A CA 1
ATOM 2301 C C . ILE A 1 290 ? 2.836 13.806 20.110 1.00 68.31 290 ILE A C 1
ATOM 2303 O O . ILE A 1 290 ? 2.693 13.778 21.330 1.00 68.31 290 ILE A O 1
ATOM 2307 N N . SER A 1 291 ? 4.044 13.851 19.541 1.00 73.94 291 SER A N 1
ATOM 2308 C CA . SER A 1 291 ? 5.340 13.741 20.245 1.00 73.94 291 SER A CA 1
ATOM 2309 C C . SER A 1 291 ? 5.810 12.326 20.600 1.00 73.94 291 SER A C 1
ATOM 2311 O O . SER A 1 291 ? 6.858 12.190 21.235 1.00 73.94 291 SER A O 1
ATOM 2313 N N . GLN A 1 292 ? 5.107 11.270 20.180 1.00 86.44 292 GLN A N 1
ATOM 2314 C CA . GLN A 1 292 ? 5.644 9.912 20.308 1.00 86.44 292 GLN A CA 1
ATOM 2315 C C . GLN A 1 292 ? 6.827 9.730 19.364 1.00 86.44 292 GLN A C 1
ATOM 2317 O O . GLN A 1 292 ? 6.757 10.077 18.182 1.00 86.44 292 GLN A O 1
ATOM 2322 N N . LYS A 1 293 ? 7.904 9.148 19.883 1.00 92.88 293 LYS A N 1
ATOM 2323 C CA . LYS A 1 293 ? 9.076 8.757 19.104 1.00 92.88 293 LYS A CA 1
ATOM 2324 C C . LYS A 1 293 ? 8.959 7.288 18.746 1.00 92.88 293 LYS A C 1
ATOM 2326 O O . LYS A 1 293 ? 8.974 6.431 19.632 1.00 92.88 293 LYS A O 1
ATOM 2331 N N . VAL A 1 294 ? 8.838 7.004 17.456 1.00 95.12 294 VAL A N 1
ATOM 2332 C CA . VAL A 1 294 ? 8.647 5.652 16.927 1.00 95.12 294 VAL A CA 1
ATOM 2333 C C . VAL A 1 294 ? 9.863 5.267 16.099 1.00 95.12 294 VAL A C 1
ATOM 2335 O O . VAL A 1 294 ? 10.219 5.970 15.155 1.00 95.12 294 VAL A O 1
ATOM 2338 N N . LEU A 1 295 ? 10.477 4.132 16.428 1.00 96.00 295 LEU A N 1
ATOM 2339 C CA . LEU A 1 295 ? 11.494 3.507 15.587 1.00 96.00 295 LEU A CA 1
ATOM 2340 C C . LEU A 1 295 ? 10.853 2.372 14.790 1.00 96.00 295 LEU A C 1
ATOM 2342 O O . LEU A 1 295 ? 10.300 1.446 15.380 1.00 96.00 295 LEU A O 1
ATOM 2346 N N . LEU A 1 296 ? 10.959 2.419 13.465 1.00 96.06 296 LEU A N 1
ATOM 2347 C CA . LEU A 1 296 ? 10.612 1.307 12.585 1.00 96.06 296 LEU A CA 1
ATOM 2348 C C . LEU A 1 296 ? 11.884 0.620 12.088 1.00 96.06 296 LEU A C 1
ATOM 2350 O O . LEU A 1 296 ? 12.646 1.196 11.311 1.00 96.06 296 LEU A O 1
ATOM 2354 N N . ALA A 1 297 ? 12.081 -0.629 12.491 1.00 95.81 297 ALA A N 1
ATOM 2355 C CA . ALA A 1 297 ? 13.110 -1.504 11.959 1.00 95.81 297 ALA A CA 1
ATOM 2356 C C . ALA A 1 297 ? 12.505 -2.412 10.886 1.00 95.81 297 ALA A C 1
ATOM 2358 O O . ALA A 1 297 ? 11.905 -3.439 11.198 1.00 95.81 297 ALA A O 1
ATOM 2359 N N . ASP A 1 298 ? 12.669 -2.025 9.621 1.00 94.38 298 ASP A N 1
ATOM 2360 C CA . ASP A 1 298 ? 12.134 -2.757 8.474 1.00 94.38 298 ASP A CA 1
ATOM 2361 C C . ASP A 1 298 ? 13.052 -2.571 7.250 1.00 94.38 298 ASP A C 1
ATOM 2363 O O . ASP A 1 298 ? 13.263 -1.431 6.822 1.00 94.38 298 ASP A O 1
ATOM 2367 N N . PRO A 1 299 ? 13.613 -3.644 6.662 1.00 92.94 299 PRO A N 1
ATOM 2368 C CA . PRO A 1 299 ? 14.495 -3.529 5.502 1.00 92.94 299 PRO A CA 1
ATOM 2369 C C . PRO A 1 299 ? 13.743 -3.226 4.191 1.00 92.94 299 PRO A C 1
ATOM 2371 O O . PRO A 1 299 ? 14.353 -2.777 3.214 1.00 92.94 299 PRO A O 1
ATOM 2374 N N . GLU A 1 300 ? 12.430 -3.457 4.125 1.00 91.50 300 GLU A N 1
ATOM 2375 C CA . GLU A 1 300 ? 11.653 -3.360 2.895 1.00 91.50 300 GLU A CA 1
ATOM 2376 C C . GLU A 1 300 ? 11.199 -1.918 2.611 1.00 91.50 300 GLU A C 1
ATOM 2378 O O . GLU A 1 300 ? 10.280 -1.374 3.226 1.00 91.50 300 GLU A O 1
ATOM 2383 N N . LYS A 1 301 ? 11.759 -1.301 1.561 1.00 90.75 301 LYS A N 1
ATOM 2384 C CA . LYS A 1 301 ? 11.425 0.083 1.161 1.00 90.75 301 LYS A CA 1
ATOM 2385 C C . LYS A 1 301 ? 9.926 0.336 0.964 1.00 90.75 301 LYS A C 1
ATOM 2387 O O . LYS A 1 301 ? 9.458 1.439 1.241 1.00 90.75 301 LYS A O 1
ATOM 2392 N N . LYS A 1 302 ? 9.169 -0.651 0.472 1.00 88.94 302 LYS A N 1
ATOM 2393 C CA . LYS A 1 302 ? 7.717 -0.522 0.274 1.00 88.94 302 LYS A CA 1
ATOM 2394 C C . LYS A 1 302 ? 7.003 -0.314 1.613 1.00 88.94 302 LYS A C 1
ATOM 2396 O O . LYS A 1 302 ? 6.187 0.599 1.718 1.00 88.94 302 LYS A O 1
ATOM 2401 N N . GLN A 1 303 ? 7.355 -1.096 2.632 1.00 87.38 303 GLN A N 1
ATOM 2402 C CA . GLN A 1 303 ? 6.785 -0.991 3.978 1.00 87.38 303 GLN A CA 1
ATOM 2403 C C . GLN A 1 303 ? 7.209 0.301 4.664 1.00 87.38 303 GLN A C 1
ATOM 2405 O O . GLN A 1 303 ? 6.371 0.986 5.243 1.00 87.38 303 GLN A O 1
ATOM 2410 N N . GLN A 1 304 ? 8.469 0.712 4.498 1.00 91.12 304 GLN A N 1
ATOM 2411 C CA . GLN A 1 304 ? 8.949 1.999 5.005 1.00 91.12 304 GLN A CA 1
ATOM 2412 C C . GLN A 1 304 ? 8.126 3.173 4.453 1.00 91.12 304 GLN A C 1
ATOM 2414 O O . GLN A 1 304 ? 7.755 4.081 5.194 1.00 91.12 304 GLN A O 1
ATOM 2419 N N . VAL A 1 305 ? 7.808 3.166 3.152 1.00 89.06 305 VAL A N 1
ATOM 2420 C CA . VAL A 1 305 ? 6.954 4.196 2.537 1.00 89.06 305 VAL A CA 1
ATOM 2421 C C . VAL A 1 305 ? 5.533 4.140 3.100 1.00 89.06 305 VAL A C 1
ATOM 2423 O O . VAL A 1 305 ? 4.958 5.188 3.377 1.00 89.06 305 VAL A O 1
ATOM 2426 N N . ILE A 1 306 ? 4.969 2.948 3.306 1.00 88.06 306 ILE A N 1
ATOM 2427 C CA . ILE A 1 306 ? 3.630 2.780 3.889 1.00 88.06 306 ILE A CA 1
ATOM 2428 C C . ILE A 1 306 ? 3.583 3.294 5.333 1.00 88.06 306 ILE A C 1
ATOM 2430 O O . ILE A 1 306 ? 2.662 4.029 5.679 1.00 88.06 306 ILE A O 1
ATOM 2434 N N . ALA A 1 307 ? 4.584 2.985 6.153 1.00 87.44 307 ALA A N 1
ATOM 2435 C CA . ALA A 1 307 ? 4.678 3.491 7.517 1.00 87.44 307 ALA A CA 1
ATOM 2436 C C . ALA A 1 307 ? 4.846 5.017 7.557 1.00 87.44 307 ALA A C 1
ATOM 2438 O O . ALA A 1 307 ? 4.206 5.681 8.372 1.00 87.44 307 ALA A O 1
ATOM 2439 N N . LYS A 1 308 ? 5.623 5.593 6.623 1.00 88.19 308 LYS A N 1
ATOM 2440 C CA . LYS A 1 308 ? 5.672 7.052 6.435 1.00 88.19 308 LYS A CA 1
ATOM 2441 C C . LYS A 1 308 ? 4.296 7.605 6.086 1.00 88.19 308 LYS A C 1
ATOM 2443 O O . LYS A 1 308 ? 3.879 8.554 6.725 1.00 88.19 308 LYS A O 1
ATOM 2448 N N . MET A 1 309 ? 3.570 7.014 5.132 1.00 84.62 309 MET A N 1
ATOM 2449 C CA . MET A 1 309 ? 2.201 7.454 4.816 1.00 84.62 309 MET A CA 1
ATOM 2450 C C . MET A 1 309 ? 1.282 7.407 6.040 1.00 84.62 309 MET A C 1
ATOM 2452 O O . MET A 1 309 ? 0.408 8.256 6.161 1.00 84.62 309 MET A O 1
ATOM 2456 N N . ALA A 1 310 ? 1.433 6.384 6.883 1.00 84.31 310 ALA A N 1
ATOM 2457 C CA . ALA A 1 310 ? 0.587 6.190 8.048 1.00 84.31 310 ALA A CA 1
ATOM 2458 C C . ALA A 1 310 ? 0.846 7.267 9.106 1.00 84.31 310 ALA A C 1
ATOM 2460 O O . ALA A 1 310 ? -0.086 7.927 9.542 1.00 84.31 310 ALA A O 1
ATOM 2461 N N . LEU A 1 311 ? 2.109 7.469 9.485 1.00 86.06 311 LEU A N 1
ATOM 2462 C CA . LEU A 1 311 ? 2.462 8.263 10.664 1.00 86.06 311 LEU A CA 1
ATOM 2463 C C . LEU A 1 311 ? 2.884 9.704 10.334 1.00 86.06 311 LEU A C 1
ATOM 2465 O O . LEU A 1 311 ? 2.759 10.592 11.179 1.00 86.06 311 LEU A O 1
ATOM 2469 N N . MET A 1 312 ? 3.371 9.986 9.124 1.00 75.38 312 MET A N 1
ATOM 2470 C CA . MET A 1 312 ? 3.820 11.331 8.752 1.00 75.38 312 MET A CA 1
ATOM 2471 C C . MET A 1 312 ? 2.618 12.277 8.634 1.00 75.38 312 MET A C 1
ATOM 2473 O O . MET A 1 312 ? 1.712 12.047 7.840 1.00 75.38 312 MET A O 1
ATOM 2477 N N . GLY A 1 313 ? 2.619 13.348 9.432 1.00 70.31 313 GLY A N 1
ATOM 2478 C CA . GLY A 1 313 ? 1.495 14.288 9.554 1.00 70.31 313 GLY A CA 1
ATOM 2479 C C . GLY A 1 313 ? 0.632 14.084 10.803 1.00 70.31 313 GLY A C 1
ATOM 2480 O O . GLY A 1 313 ? -0.198 14.933 11.099 1.00 70.31 313 GLY A O 1
ATOM 2481 N N . THR A 1 314 ? 0.867 13.017 11.575 1.00 74.88 314 THR A N 1
ATOM 2482 C CA . THR A 1 314 ? 0.164 12.750 12.850 1.00 74.88 314 THR A CA 1
ATOM 2483 C C . THR A 1 314 ? 0.840 13.390 14.070 1.00 74.88 314 THR A C 1
ATOM 2485 O O . THR A 1 314 ? 0.329 13.299 15.179 1.00 74.88 314 THR A O 1
ATOM 2488 N N . GLY A 1 315 ? 2.007 14.018 13.882 1.00 75.88 315 GLY A N 1
ATOM 2489 C CA . GLY A 1 315 ? 2.838 14.552 14.970 1.00 75.88 315 GLY A CA 1
ATOM 2490 C C . GLY A 1 315 ? 3.802 13.536 15.603 1.00 75.88 315 GLY A C 1
ATOM 2491 O O . GLY A 1 315 ? 4.542 13.898 16.515 1.00 75.88 315 GLY A O 1
ATOM 2492 N N . VAL A 1 316 ? 3.822 12.293 15.113 1.00 86.88 316 VAL A N 1
ATOM 2493 C CA . VAL A 1 316 ? 4.788 11.249 15.497 1.00 86.88 316 VAL A CA 1
ATOM 2494 C C . VAL A 1 316 ? 6.168 11.523 14.877 1.00 86.88 316 VAL A C 1
ATOM 2496 O O . VAL A 1 316 ? 6.277 11.748 13.669 1.00 86.88 316 VAL A O 1
ATOM 2499 N N . GLU A 1 317 ? 7.236 11.452 15.679 1.00 90.44 317 GLU A N 1
ATOM 2500 C CA . GLU A 1 317 ? 8.623 11.437 15.187 1.00 90.44 317 GLU A CA 1
ATOM 2501 C C . GLU A 1 317 ? 8.971 10.000 14.773 1.00 90.44 317 GLU A C 1
ATOM 2503 O O . GLU A 1 317 ? 9.257 9.152 15.619 1.00 90.44 317 GLU A O 1
ATOM 2508 N N . LEU A 1 318 ? 8.889 9.716 13.470 1.00 93.56 318 LEU A N 1
ATOM 2509 C CA . LEU A 1 318 ? 9.200 8.404 12.903 1.00 93.56 318 LEU A CA 1
ATOM 2510 C C . LEU A 1 318 ? 10.635 8.364 12.374 1.00 93.56 318 LEU A C 1
ATOM 2512 O O . LEU A 1 318 ? 10.949 9.002 11.366 1.00 93.56 318 LEU A O 1
ATOM 2516 N N . ASP A 1 319 ? 11.450 7.517 12.987 1.00 94.94 319 ASP A N 1
ATOM 2517 C CA . ASP A 1 319 ? 12.756 7.122 12.479 1.00 94.94 319 ASP A CA 1
ATOM 2518 C C . ASP A 1 319 ? 12.696 5.706 11.889 1.00 94.94 319 ASP A C 1
ATOM 2520 O O . ASP A 1 319 ? 11.949 4.848 12.360 1.00 94.94 319 ASP A O 1
ATOM 2524 N N . ILE A 1 320 ? 13.472 5.452 10.833 1.00 96.25 320 ILE A N 1
ATOM 2525 C CA . ILE A 1 320 ? 13.448 4.180 10.099 1.00 96.25 320 ILE A CA 1
ATOM 2526 C C . ILE A 1 320 ? 14.865 3.655 9.924 1.00 96.25 320 ILE A C 1
ATOM 2528 O O . ILE A 1 320 ? 15.741 4.397 9.479 1.00 96.25 320 ILE A O 1
ATOM 2532 N N . VAL A 1 321 ? 15.057 2.367 10.199 1.00 96.12 321 VAL A N 1
ATOM 2533 C CA . VAL A 1 321 ? 16.325 1.657 10.007 1.00 96.12 321 VAL A CA 1
ATOM 2534 C C . VAL A 1 321 ? 16.129 0.428 9.133 1.00 96.12 321 VAL A C 1
ATOM 2536 O O . VAL A 1 321 ? 15.130 -0.280 9.260 1.00 96.12 321 VAL A O 1
ATOM 2539 N N . ALA A 1 322 ? 17.087 0.184 8.238 1.00 95.38 322 ALA A N 1
ATOM 2540 C CA . ALA A 1 322 ? 17.044 -0.946 7.312 1.00 95.38 322 ALA A CA 1
ATOM 2541 C C . ALA A 1 322 ? 17.994 -2.086 7.715 1.00 95.38 322 ALA A C 1
ATOM 2543 O O . ALA A 1 322 ? 17.917 -3.172 7.142 1.00 95.38 322 ALA A O 1
ATOM 2544 N N . SER A 1 323 ? 18.884 -1.861 8.689 1.00 95.00 323 SER A N 1
ATOM 2545 C CA . SER A 1 323 ? 19.802 -2.880 9.203 1.00 95.00 323 SER A CA 1
ATOM 2546 C C . SER A 1 323 ? 19.930 -2.857 10.726 1.00 95.00 323 SER A C 1
ATOM 2548 O O . SER A 1 323 ? 19.599 -1.874 11.398 1.00 95.00 323 SER A O 1
ATOM 2550 N N . LYS A 1 324 ? 20.461 -3.954 11.279 1.00 93.38 324 LYS A N 1
ATOM 2551 C CA . LYS A 1 324 ? 20.747 -4.080 12.713 1.00 93.38 324 LYS A CA 1
ATOM 2552 C C . LYS A 1 324 ? 21.768 -3.037 13.174 1.00 93.38 324 LYS A C 1
ATOM 2554 O O . LYS A 1 324 ? 21.603 -2.452 14.239 1.00 93.38 324 LYS A O 1
ATOM 2559 N N . GLU A 1 325 ? 22.815 -2.790 12.391 1.00 93.50 325 GLU A N 1
ATOM 2560 C CA . GLU A 1 325 ? 23.885 -1.849 12.742 1.00 93.50 325 GLU A CA 1
ATOM 2561 C C . GLU A 1 325 ? 23.365 -0.410 12.818 1.00 93.50 325 GLU A C 1
ATOM 2563 O O . GLU A 1 325 ? 23.683 0.309 13.768 1.00 93.50 325 GLU A O 1
ATOM 2568 N N . GLU A 1 326 ? 22.534 -0.008 11.850 1.00 94.44 326 GLU A N 1
ATOM 2569 C CA . GLU A 1 326 ? 21.855 1.290 11.853 1.00 94.44 326 GLU A CA 1
ATOM 2570 C C . GLU A 1 326 ? 20.939 1.427 13.075 1.00 94.44 326 GLU A C 1
ATOM 2572 O O . GLU A 1 326 ? 21.029 2.419 13.801 1.00 94.44 326 GLU A O 1
ATOM 2577 N N . GLY A 1 327 ? 20.136 0.393 13.355 1.00 92.69 327 GLY A N 1
ATOM 2578 C CA . GLY A 1 327 ? 19.266 0.320 14.531 1.00 92.69 327 GLY A CA 1
ATOM 2579 C C . GLY A 1 327 ? 20.017 0.524 15.843 1.00 92.69 327 GLY A C 1
ATOM 2580 O O . GLY A 1 327 ? 19.666 1.399 16.631 1.00 92.69 327 GLY A O 1
ATOM 2581 N N . LEU A 1 328 ? 21.099 -0.227 16.059 1.00 93.25 328 LEU A N 1
ATOM 2582 C CA . LEU A 1 328 ? 21.916 -0.127 17.272 1.00 93.25 328 LEU A CA 1
ATOM 2583 C C . LEU A 1 328 ? 22.573 1.240 17.440 1.00 93.25 328 LEU A C 1
ATOM 2585 O O . LEU A 1 328 ? 22.727 1.712 18.566 1.00 93.25 328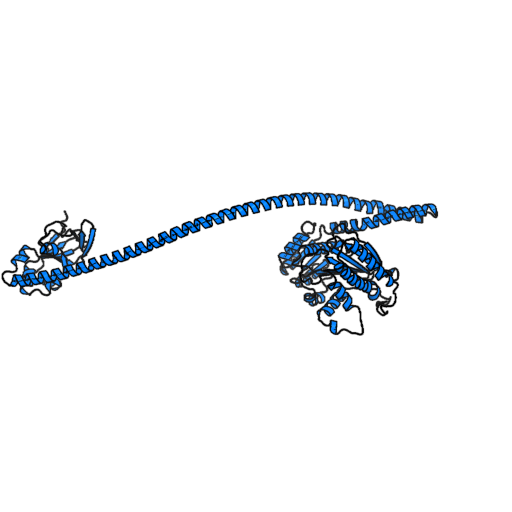 LEU A O 1
ATOM 2589 N N . LYS A 1 329 ? 22.996 1.869 16.341 1.00 93.50 329 LYS A N 1
ATOM 2590 C CA . LYS A 1 329 ? 23.548 3.223 16.389 1.00 93.50 329 LYS A CA 1
ATOM 2591 C C . LYS A 1 329 ? 22.473 4.220 16.824 1.00 93.50 329 LYS A C 1
ATOM 2593 O O . LYS A 1 329 ? 22.705 4.991 17.750 1.00 93.50 329 LYS A O 1
ATOM 2598 N N . MET A 1 330 ? 21.291 4.158 16.214 1.00 92.75 330 MET A N 1
ATOM 2599 C CA . MET A 1 330 ? 20.192 5.071 16.532 1.00 92.75 330 MET A CA 1
ATOM 2600 C C . MET A 1 330 ? 19.674 4.903 17.961 1.00 92.75 330 MET A C 1
ATOM 2602 O O . MET A 1 330 ? 19.423 5.904 18.624 1.00 92.75 330 MET A O 1
ATOM 2606 N N . LEU A 1 331 ? 19.577 3.670 18.463 1.00 92.81 331 LEU A N 1
ATOM 2607 C CA . LEU A 1 331 ? 19.152 3.376 19.840 1.00 92.81 331 LEU A CA 1
ATOM 2608 C C . LEU A 1 331 ? 20.147 3.861 20.907 1.00 92.81 331 LEU A C 1
ATOM 2610 O O . LEU A 1 331 ? 19.770 4.052 22.058 1.00 92.81 331 LEU A O 1
ATOM 2614 N N . LYS A 1 332 ? 21.418 4.079 20.546 1.00 92.19 332 LYS A N 1
ATOM 2615 C CA . LYS A 1 332 ? 22.415 4.696 21.440 1.00 92.19 332 LYS A CA 1
ATOM 2616 C C . LYS A 1 332 ? 22.330 6.222 21.460 1.00 92.19 332 LYS A C 1
ATOM 2618 O O . LYS A 1 332 ? 22.753 6.837 22.433 1.00 92.19 332 LYS A O 1
ATOM 2623 N N . GLU A 1 333 ? 21.845 6.827 20.378 1.00 91.75 333 GLU A N 1
ATOM 2624 C CA . GLU A 1 333 ? 21.791 8.283 20.197 1.00 91.75 333 GLU A CA 1
ATOM 2625 C C . GLU A 1 333 ? 20.439 8.880 20.616 1.00 91.75 333 GLU A C 1
ATOM 2627 O O . GLU A 1 333 ? 20.381 10.022 21.074 1.00 91.75 333 GLU A O 1
ATOM 2632 N N . LYS A 1 334 ? 19.350 8.119 20.467 1.00 92.12 334 LYS A N 1
ATOM 2633 C CA . LYS A 1 334 ? 17.972 8.551 20.717 1.00 92.12 334 LYS A CA 1
ATOM 2634 C C . LYS A 1 334 ? 17.203 7.508 21.530 1.00 92.12 334 LYS A C 1
ATOM 2636 O O . LYS A 1 334 ? 17.445 6.312 21.405 1.00 92.12 334 LYS A O 1
ATOM 2641 N N . SER A 1 335 ? 16.223 7.973 22.303 1.00 91.31 335 SER A N 1
ATOM 2642 C CA . SER A 1 335 ? 15.227 7.130 22.969 1.00 91.31 335 SER A CA 1
ATOM 2643 C C . SER A 1 335 ? 13.904 7.127 22.201 1.00 91.31 335 SER A C 1
ATOM 2645 O O . SER A 1 335 ? 13.505 8.148 21.635 1.00 91.31 335 SER A O 1
ATOM 2647 N N . TYR A 1 336 ? 13.213 5.986 22.218 1.00 93.81 336 TYR A N 1
ATOM 2648 C CA . TYR A 1 336 ? 11.934 5.789 21.533 1.00 93.81 336 TYR A CA 1
ATOM 2649 C C . TYR A 1 336 ? 10.861 5.307 22.504 1.00 93.81 336 TYR A C 1
ATOM 2651 O O . TYR A 1 336 ? 11.139 4.553 23.434 1.00 93.81 336 TYR A O 1
ATOM 2659 N N . ASN A 1 337 ? 9.619 5.722 22.284 1.00 92.50 337 ASN A N 1
ATOM 2660 C CA . ASN A 1 337 ? 8.472 5.259 23.059 1.00 92.50 337 ASN A CA 1
ATOM 2661 C C . ASN A 1 337 ? 7.962 3.911 22.541 1.00 92.50 337 ASN A C 1
ATOM 2663 O O . ASN A 1 337 ? 7.574 3.050 23.328 1.00 92.50 337 ASN A O 1
ATOM 2667 N N . ILE A 1 338 ? 7.975 3.732 21.218 1.00 94.25 338 ILE A N 1
ATOM 2668 C CA . ILE A 1 338 ? 7.473 2.539 20.533 1.00 94.25 338 ILE A CA 1
ATOM 2669 C C . ILE A 1 338 ? 8.530 2.076 19.531 1.00 94.25 338 ILE A C 1
ATOM 2671 O O . ILE A 1 338 ? 9.083 2.885 18.783 1.00 94.25 338 ILE A O 1
ATOM 2675 N N . ILE A 1 339 ? 8.799 0.773 19.506 1.00 95.50 339 ILE A N 1
ATOM 2676 C CA . ILE A 1 339 ? 9.736 0.154 18.567 1.00 95.50 339 ILE A CA 1
ATOM 2677 C C . ILE A 1 339 ? 8.984 -0.926 17.788 1.00 95.50 339 ILE A C 1
ATOM 2679 O O . ILE A 1 339 ? 8.540 -1.927 18.350 1.00 95.50 339 ILE A O 1
ATOM 2683 N N . LEU A 1 340 ? 8.830 -0.694 16.487 1.00 95.31 340 LEU A N 1
ATOM 2684 C CA . LEU A 1 340 ? 8.196 -1.600 15.536 1.00 95.31 340 LEU A CA 1
ATOM 2685 C C . LEU A 1 340 ? 9.290 -2.407 14.831 1.00 95.31 340 LEU A C 1
ATOM 2687 O O . LEU A 1 340 ? 10.177 -1.817 14.213 1.00 95.31 340 LEU A O 1
ATOM 2691 N N . VAL A 1 341 ? 9.241 -3.735 14.913 1.00 94.19 341 VAL A N 1
ATOM 2692 C CA . VAL A 1 341 ? 10.296 -4.614 14.389 1.00 94.19 341 VAL A CA 1
ATOM 2693 C C . VAL A 1 341 ? 9.708 -5.621 13.410 1.00 94.19 341 VAL A C 1
ATOM 2695 O O . VAL A 1 341 ? 8.828 -6.402 13.768 1.00 94.19 341 VAL A O 1
ATOM 2698 N N . ASP A 1 342 ? 10.206 -5.601 12.175 1.00 92.44 342 ASP A N 1
ATOM 2699 C CA . ASP A 1 342 ? 9.953 -6.642 11.179 1.00 92.44 342 ASP A CA 1
ATOM 2700 C C . ASP A 1 342 ? 10.683 -7.946 11.527 1.00 92.44 342 ASP A C 1
ATOM 2702 O O . ASP A 1 342 ? 11.769 -7.933 12.117 1.00 92.44 342 ASP A O 1
ATOM 2706 N N . LEU A 1 343 ? 10.130 -9.075 11.078 1.00 86.62 343 LEU A N 1
ATOM 2707 C CA . LEU A 1 343 ? 10.723 -10.397 11.256 1.00 86.62 343 LEU A CA 1
ATOM 2708 C C . LEU A 1 343 ? 12.197 -10.474 10.827 1.00 86.62 343 LEU A C 1
ATOM 2710 O O . LEU A 1 343 ? 13.028 -11.042 11.537 1.00 86.62 343 LEU A O 1
ATOM 2714 N N . SER A 1 344 ? 12.548 -9.853 9.704 1.00 88.06 344 SER A N 1
ATOM 2715 C CA . SER A 1 344 ? 13.906 -9.869 9.151 1.00 88.06 344 SER A CA 1
ATOM 2716 C C . SER A 1 344 ? 14.934 -9.211 10.076 1.00 88.06 344 SER A C 1
ATOM 2718 O O . SER A 1 344 ? 16.131 -9.489 9.984 1.00 88.06 344 SER A O 1
ATOM 2720 N N . LEU A 1 345 ? 14.482 -8.324 10.968 1.00 90.56 345 LEU A N 1
ATOM 2721 C CA . LEU A 1 345 ? 15.310 -7.599 11.927 1.00 90.56 345 LEU A CA 1
ATOM 2722 C C . LEU A 1 345 ? 15.003 -7.993 13.375 1.00 90.56 345 LEU A C 1
ATOM 2724 O O . LEU A 1 345 ? 15.391 -7.274 14.293 1.00 90.56 345 LEU A O 1
ATOM 2728 N N . ILE A 1 346 ? 14.402 -9.165 13.610 1.00 87.12 346 ILE A N 1
ATOM 2729 C CA . ILE A 1 346 ? 14.081 -9.649 14.962 1.00 87.12 346 ILE A CA 1
ATOM 2730 C C . ILE A 1 346 ? 15.313 -9.700 15.884 1.00 87.12 346 ILE A C 1
ATOM 2732 O O . ILE A 1 346 ? 15.231 -9.363 17.059 1.00 87.12 346 ILE A O 1
ATOM 2736 N N . ASN A 1 347 ? 16.498 -9.983 15.332 1.00 87.19 347 ASN A N 1
ATOM 2737 C CA . ASN A 1 347 ? 17.776 -10.000 16.058 1.00 87.19 347 ASN A CA 1
ATOM 2738 C C . ASN A 1 347 ? 18.243 -8.618 16.563 1.00 87.19 347 ASN A C 1
ATOM 2740 O O . ASN A 1 347 ? 19.268 -8.528 17.248 1.00 87.19 347 ASN A O 1
ATOM 2744 N N . LEU A 1 348 ? 17.583 -7.529 16.154 1.00 89.12 348 LEU A N 1
ATOM 2745 C CA . LEU A 1 348 ? 17.768 -6.197 16.734 1.00 89.12 348 LEU A CA 1
ATOM 2746 C C . LEU A 1 348 ? 17.011 -6.066 18.063 1.00 89.12 348 LEU A C 1
ATOM 2748 O O . LEU A 1 348 ? 17.442 -5.292 18.911 1.00 89.12 348 LEU A O 1
ATOM 2752 N N . ALA A 1 349 ? 15.923 -6.817 18.255 1.00 85.75 349 ALA A N 1
ATOM 2753 C CA . ALA A 1 349 ? 14.998 -6.641 19.369 1.00 85.75 349 ALA A CA 1
ATOM 2754 C C . ALA A 1 349 ? 15.639 -6.891 20.736 1.00 85.75 349 ALA A C 1
ATOM 2756 O O . ALA A 1 349 ? 15.442 -6.081 21.630 1.00 85.75 349 ALA A O 1
ATOM 2757 N N . GLU A 1 350 ? 16.458 -7.937 20.885 1.00 84.75 350 GLU A N 1
ATOM 2758 C CA . GLU A 1 350 ? 17.178 -8.228 22.140 1.00 84.75 350 GLU A CA 1
ATOM 2759 C C . GLU A 1 350 ? 18.065 -7.056 22.562 1.00 84.75 350 GLU A C 1
ATOM 2761 O O . GLU A 1 350 ? 17.941 -6.513 23.656 1.00 84.75 350 GLU A O 1
ATOM 2766 N N . ALA A 1 351 ? 18.906 -6.589 21.643 1.00 84.12 351 ALA A N 1
ATOM 2767 C CA . ALA A 1 351 ? 19.801 -5.477 21.920 1.00 84.12 351 ALA A CA 1
ATOM 2768 C C . ALA A 1 351 ? 19.051 -4.142 22.079 1.00 84.12 351 ALA A C 1
ATOM 2770 O O . ALA A 1 351 ? 19.511 -3.252 22.792 1.00 84.12 351 ALA A O 1
ATOM 2771 N N . ALA A 1 352 ? 17.902 -3.986 21.419 1.00 87.88 352 ALA A N 1
ATOM 2772 C CA . ALA A 1 352 ? 17.030 -2.837 21.607 1.00 87.88 352 ALA A CA 1
ATOM 2773 C C . ALA A 1 352 ? 16.342 -2.857 22.976 1.00 87.88 352 ALA A C 1
ATOM 2775 O O . ALA A 1 352 ? 16.220 -1.803 23.594 1.00 87.88 352 ALA A O 1
ATOM 2776 N N . PHE A 1 353 ? 15.944 -4.031 23.468 1.00 88.62 353 PHE A N 1
ATOM 2777 C CA . PHE A 1 353 ? 15.358 -4.209 24.794 1.00 88.62 353 PHE A CA 1
ATOM 2778 C C . PHE A 1 353 ? 16.357 -3.839 25.894 1.00 88.62 353 PHE A C 1
ATOM 2780 O O . PHE A 1 353 ? 16.013 -3.081 26.798 1.00 88.62 353 PHE A O 1
ATOM 2787 N N . ASP A 1 354 ? 17.618 -4.262 25.760 1.00 87.38 354 ASP A N 1
ATOM 2788 C CA . ASP A 1 354 ? 18.686 -3.894 26.699 1.00 87.38 354 ASP A CA 1
ATOM 2789 C C . ASP A 1 354 ? 18.955 -2.378 26.730 1.00 87.38 354 ASP A C 1
ATOM 2791 O O . ASP A 1 354 ? 19.211 -1.797 27.786 1.00 87.38 354 ASP A O 1
ATOM 2795 N N . LEU A 1 355 ? 18.906 -1.718 25.567 1.00 87.69 355 LEU A N 1
ATOM 2796 C CA . LEU A 1 355 ? 19.165 -0.279 25.434 1.00 87.69 355 LEU A CA 1
ATOM 2797 C C . LEU A 1 355 ? 17.956 0.597 25.781 1.00 87.69 355 LEU A C 1
ATOM 2799 O O . LEU A 1 355 ? 18.118 1.772 26.110 1.00 87.69 355 LEU A O 1
ATOM 2803 N N . SER A 1 356 ? 16.740 0.078 25.646 1.00 86.75 356 SER A N 1
ATOM 2804 C CA . SER A 1 356 ? 15.495 0.833 25.805 1.00 86.75 356 SER A CA 1
ATOM 2805 C C . SER A 1 356 ? 14.390 -0.038 26.423 1.00 86.75 356 SER A C 1
ATOM 2807 O O . SER A 1 356 ? 13.361 -0.284 25.794 1.00 86.75 356 SER A O 1
ATOM 2809 N N . PRO A 1 357 ? 14.550 -0.467 27.689 1.00 84.88 357 PRO A N 1
ATOM 2810 C CA . PRO A 1 357 ? 13.627 -1.404 28.341 1.00 84.88 357 PRO A CA 1
ATOM 2811 C C . PRO A 1 357 ? 12.236 -0.813 28.612 1.00 84.88 357 PRO A C 1
ATOM 2813 O O . PRO A 1 357 ? 11.289 -1.540 28.889 1.00 84.88 357 PRO A O 1
ATOM 2816 N N . HIS A 1 358 ? 12.096 0.514 28.550 1.00 86.44 358 HIS A N 1
ATOM 2817 C CA . HIS A 1 358 ? 10.822 1.214 28.744 1.00 86.44 358 HIS A CA 1
ATOM 2818 C C . HIS A 1 358 ? 10.011 1.376 27.450 1.00 86.44 358 HIS A C 1
ATOM 2820 O O . HIS A 1 358 ? 8.885 1.873 27.497 1.00 86.44 358 HIS A O 1
ATOM 2826 N N . SER A 1 359 ? 10.580 1.013 26.297 1.00 92.06 359 SER A N 1
ATOM 2827 C CA . SER A 1 359 ? 9.892 1.108 25.012 1.00 92.06 359 SER A CA 1
ATOM 2828 C C . SER A 1 359 ? 8.853 0.002 24.863 1.00 92.06 359 SER A C 1
ATOM 2830 O O . SER A 1 359 ? 9.052 -1.134 25.286 1.00 92.06 359 SER A O 1
ATOM 2832 N N . LYS A 1 360 ? 7.744 0.320 24.195 1.00 92.56 360 LYS A N 1
ATOM 2833 C CA . LYS A 1 360 ? 6.728 -0.664 23.820 1.00 92.56 360 LYS A CA 1
ATOM 2834 C C . LYS A 1 360 ? 7.151 -1.343 22.519 1.00 92.56 360 LYS A C 1
ATOM 2836 O O . LYS A 1 360 ? 7.197 -0.700 21.470 1.00 92.56 360 LYS A O 1
ATOM 2841 N N . PHE A 1 361 ? 7.470 -2.631 22.592 1.00 93.25 361 PHE A N 1
ATOM 2842 C CA . PHE A 1 361 ? 7.890 -3.425 21.439 1.00 93.25 361 PHE A CA 1
ATOM 2843 C C . PHE A 1 361 ? 6.690 -4.021 20.706 1.00 93.25 361 PHE A C 1
ATOM 2845 O O . PHE A 1 361 ? 5.750 -4.528 21.328 1.00 93.25 361 PHE A O 1
ATOM 2852 N N . VAL A 1 362 ? 6.743 -3.965 19.376 1.00 94.38 362 VAL A N 1
ATOM 2853 C CA . VAL A 1 362 ? 5.735 -4.537 18.484 1.00 94.38 362 VAL A CA 1
ATOM 2854 C C . VAL A 1 362 ? 6.421 -5.366 17.416 1.00 94.38 362 VAL A C 1
ATOM 2856 O O . VAL A 1 362 ? 7.234 -4.850 16.648 1.00 94.38 362 VAL A O 1
ATOM 2859 N N . PHE A 1 363 ? 6.053 -6.637 17.341 1.00 92.81 363 PHE A N 1
ATOM 2860 C CA . PHE A 1 363 ? 6.433 -7.494 16.233 1.00 92.81 363 PHE A CA 1
ATOM 2861 C C . PHE A 1 363 ? 5.483 -7.275 15.059 1.00 92.81 363 PHE A C 1
ATOM 2863 O O . PHE A 1 363 ? 4.263 -7.379 15.209 1.00 92.81 363 PHE A O 1
ATOM 2870 N N . MET A 1 364 ? 6.035 -6.979 13.886 1.00 91.44 364 MET A N 1
ATOM 2871 C CA . MET A 1 364 ? 5.269 -6.770 12.666 1.00 91.44 364 MET A CA 1
ATOM 2872 C C . MET A 1 364 ? 5.566 -7.867 11.652 1.00 91.44 364 MET A C 1
ATOM 2874 O O . MET A 1 364 ? 6.686 -7.977 11.163 1.00 91.44 364 MET A O 1
ATOM 2878 N N . THR A 1 365 ? 4.544 -8.602 11.225 1.00 87.88 365 THR A N 1
ATOM 2879 C CA . THR A 1 365 ? 4.697 -9.636 10.191 1.00 87.88 365 THR A CA 1
ATOM 2880 C C . THR A 1 365 ? 3.748 -9.401 9.028 1.00 87.88 365 THR A C 1
ATOM 2882 O O . THR A 1 365 ? 2.630 -8.927 9.216 1.00 87.88 365 THR A O 1
ATOM 2885 N N . SER A 1 366 ? 4.221 -9.680 7.816 1.00 84.38 366 SER A N 1
ATOM 2886 C CA . SER A 1 366 ? 3.364 -9.810 6.630 1.00 84.38 366 SER A CA 1
ATOM 2887 C C . SER A 1 366 ? 3.175 -11.273 6.219 1.00 84.38 366 SER A C 1
ATOM 2889 O O . SER A 1 366 ? 2.431 -11.550 5.281 1.00 84.38 366 SER A O 1
ATOM 2891 N N . GLU A 1 367 ? 3.876 -12.191 6.888 1.00 81.31 367 GLU A N 1
ATOM 2892 C CA . GLU A 1 367 ? 3.765 -13.628 6.678 1.00 81.31 367 GLU A CA 1
ATOM 2893 C C . GLU A 1 367 ? 2.686 -14.220 7.594 1.00 81.31 367 GLU A C 1
ATOM 2895 O O . GLU A 1 367 ? 2.431 -13.674 8.675 1.00 81.31 367 GLU A O 1
ATOM 2900 N N . PRO A 1 368 ? 2.067 -15.347 7.197 1.00 78.31 368 PRO A N 1
ATOM 2901 C CA . PRO A 1 368 ? 1.237 -16.137 8.093 1.00 78.31 368 PRO A CA 1
ATOM 2902 C C . PRO A 1 368 ? 1.966 -16.427 9.409 1.00 78.31 368 PRO A C 1
ATOM 2904 O O . PRO A 1 368 ? 3.143 -16.790 9.418 1.00 78.31 368 PRO A O 1
ATOM 2907 N N . LEU A 1 369 ? 1.257 -16.278 10.530 1.00 77.94 369 LEU A N 1
ATOM 2908 C CA . LEU A 1 369 ? 1.833 -16.423 11.870 1.00 77.94 369 LEU A CA 1
ATOM 2909 C C . LEU A 1 369 ? 2.510 -17.776 12.094 1.00 77.94 369 LEU A C 1
ATOM 2911 O O . LEU A 1 369 ? 3.501 -17.816 12.814 1.00 77.94 369 LEU A O 1
ATOM 2915 N N . GLU A 1 370 ? 2.022 -18.837 11.446 1.00 76.69 370 GLU A N 1
ATOM 2916 C CA . GLU A 1 370 ? 2.608 -20.185 11.445 1.00 76.69 370 GLU A CA 1
ATOM 2917 C C . GLU A 1 370 ? 4.111 -20.197 11.132 1.00 76.69 370 GLU A C 1
ATOM 2919 O O . GLU A 1 370 ? 4.855 -20.927 11.782 1.00 76.69 370 GLU A O 1
ATOM 2924 N N . ASN A 1 371 ? 4.579 -19.329 10.231 1.00 79.56 371 ASN A N 1
ATOM 2925 C CA . ASN A 1 371 ? 5.992 -19.246 9.857 1.00 79.56 371 ASN A CA 1
ATOM 2926 C C . ASN A 1 371 ? 6.853 -18.538 10.912 1.00 79.56 371 ASN A C 1
ATOM 2928 O O . ASN A 1 371 ? 8.077 -18.651 10.889 1.00 79.56 371 ASN A O 1
ATOM 2932 N N . CYS A 1 372 ? 6.228 -17.785 11.819 1.00 79.50 372 CYS A N 1
ATOM 2933 C CA . CYS A 1 372 ? 6.903 -16.949 12.810 1.00 79.50 372 CYS A CA 1
ATOM 2934 C C . CYS A 1 372 ? 6.764 -17.484 14.246 1.00 79.50 372 CYS A C 1
ATOM 2936 O O . CYS A 1 372 ? 7.343 -16.896 15.162 1.00 79.50 372 CYS A O 1
ATOM 2938 N N . LEU A 1 373 ? 5.990 -18.557 14.471 1.00 80.31 373 LEU A N 1
ATOM 2939 C CA . LEU A 1 373 ? 5.664 -19.056 15.815 1.00 80.31 373 LEU A CA 1
ATOM 2940 C C . LEU A 1 373 ? 6.913 -19.426 16.622 1.00 80.31 373 LEU A C 1
ATOM 2942 O O . LEU A 1 373 ? 7.043 -18.963 17.754 1.00 80.31 373 LEU A O 1
ATOM 2946 N N . ASP A 1 374 ? 7.846 -20.181 16.038 1.00 78.94 374 ASP A N 1
ATOM 2947 C CA . ASP A 1 374 ? 9.071 -20.624 16.724 1.00 78.94 374 ASP A CA 1
ATOM 2948 C C . ASP A 1 374 ? 9.889 -19.433 17.248 1.00 78.94 374 ASP A C 1
ATOM 2950 O O . ASP A 1 374 ? 10.370 -19.418 18.382 1.00 78.94 374 ASP A O 1
ATOM 2954 N N . GLN A 1 375 ? 10.011 -18.392 16.423 1.00 77.25 375 GLN A N 1
ATOM 2955 C CA . GLN A 1 375 ? 10.764 -17.184 16.751 1.00 77.25 375 GLN A CA 1
ATOM 2956 C C . GLN A 1 375 ? 10.047 -16.350 17.817 1.00 77.25 375 GLN A C 1
ATOM 2958 O O . GLN A 1 375 ? 10.691 -15.872 18.751 1.00 77.25 375 GLN A O 1
ATOM 2963 N N . LEU A 1 376 ? 8.721 -16.219 17.720 1.00 77.75 376 LEU A N 1
ATOM 2964 C CA . LEU A 1 376 ? 7.908 -15.506 18.706 1.00 77.75 376 LEU A CA 1
ATOM 2965 C C . LEU A 1 376 ? 7.923 -16.192 20.072 1.00 77.75 376 LEU A C 1
ATOM 2967 O O . LEU A 1 376 ? 8.098 -15.521 21.080 1.00 77.75 376 LEU A O 1
ATOM 2971 N N . GLN A 1 377 ? 7.805 -17.520 20.120 1.00 75.75 377 GLN A N 1
ATOM 2972 C CA . GLN A 1 377 ? 7.865 -18.267 21.381 1.00 75.75 377 GLN A CA 1
ATOM 2973 C C . GLN A 1 377 ? 9.254 -18.216 22.027 1.00 75.75 377 GLN A C 1
ATOM 2975 O O . GLN A 1 377 ? 9.369 -18.224 23.252 1.00 75.75 377 GLN A O 1
ATOM 2980 N N . SER A 1 378 ? 10.313 -18.144 21.216 1.00 72.19 378 SER A N 1
ATOM 2981 C CA . SER A 1 378 ? 11.684 -18.007 21.721 1.00 72.19 378 SER A CA 1
ATOM 2982 C C . SER A 1 378 ? 11.989 -16.620 22.303 1.00 72.19 378 SER A C 1
ATOM 2984 O O . SER A 1 378 ? 12.952 -16.473 23.055 1.00 72.19 378 SER A O 1
ATOM 2986 N N . SER A 1 379 ? 11.169 -15.610 21.988 1.00 69.88 379 SER A N 1
ATOM 2987 C CA . SER A 1 379 ? 11.400 -14.214 22.352 1.00 69.88 379 SER A CA 1
ATOM 2988 C C . SER A 1 379 ? 10.301 -13.674 23.268 1.00 69.88 379 SER A C 1
ATOM 2990 O O . SER A 1 379 ? 9.203 -13.347 22.831 1.00 69.88 379 SER A O 1
ATOM 2992 N N . SER A 1 380 ? 10.614 -13.462 24.547 1.00 70.06 380 SER A N 1
ATOM 2993 C CA . SER A 1 380 ? 9.698 -12.815 25.502 1.00 70.06 380 SER A CA 1
ATOM 2994 C C . SER A 1 380 ? 9.627 -11.285 25.360 1.00 70.06 380 SER A C 1
ATOM 2996 O O . SER A 1 380 ? 9.114 -10.606 26.246 1.00 70.06 380 SER A O 1
ATOM 2998 N N . ILE A 1 381 ? 10.207 -10.720 24.296 1.00 78.94 381 ILE A N 1
ATOM 2999 C CA . ILE A 1 381 ? 10.420 -9.271 24.134 1.00 78.94 381 ILE A CA 1
ATOM 3000 C C . ILE A 1 381 ? 9.218 -8.585 23.487 1.00 78.94 381 ILE A C 1
ATOM 3002 O O . ILE A 1 381 ? 9.058 -7.374 23.625 1.00 78.94 381 ILE A O 1
ATOM 3006 N N . PHE A 1 382 ? 8.369 -9.332 22.780 1.00 83.06 382 PHE A N 1
ATOM 3007 C CA . PHE A 1 382 ? 7.271 -8.775 21.996 1.00 83.06 382 PHE A CA 1
ATOM 3008 C C . PHE A 1 382 ? 5.917 -9.006 22.664 1.00 83.06 382 PHE A C 1
ATOM 3010 O O . PHE A 1 382 ? 5.206 -9.922 22.263 1.00 83.06 382 PHE A O 1
ATOM 3017 N N . PRO A 1 383 ? 5.490 -8.149 23.610 1.00 83.75 383 PRO A N 1
ATOM 3018 C CA . PRO A 1 383 ? 4.145 -8.230 24.178 1.00 83.75 383 PRO A CA 1
ATOM 3019 C C . PRO A 1 383 ? 3.053 -7.935 23.139 1.00 83.75 383 PRO A C 1
ATOM 3021 O O . PRO A 1 383 ? 1.897 -8.297 23.341 1.00 83.75 383 PRO A O 1
ATOM 3024 N N . ASN A 1 384 ? 3.405 -7.284 22.022 1.00 92.38 384 ASN A N 1
ATOM 3025 C CA . ASN A 1 384 ? 2.466 -6.909 20.971 1.00 92.38 384 ASN A CA 1
ATOM 3026 C C . ASN A 1 384 ? 2.852 -7.523 19.619 1.00 92.38 384 ASN A C 1
ATOM 3028 O O . ASN A 1 384 ? 4.014 -7.470 19.212 1.00 92.38 384 ASN A O 1
ATOM 3032 N N . ILE A 1 385 ? 1.858 -8.038 18.897 1.00 92.44 385 ILE A N 1
ATOM 3033 C CA . ILE A 1 385 ? 1.986 -8.653 17.572 1.00 92.44 385 ILE A CA 1
ATOM 3034 C C . ILE A 1 385 ? 0.987 -7.986 16.632 1.00 92.44 385 ILE A C 1
ATOM 3036 O O . ILE A 1 385 ? -0.193 -7.872 16.959 1.00 92.44 385 ILE A O 1
ATOM 3040 N N . VAL A 1 386 ? 1.439 -7.575 15.448 1.00 92.31 386 VAL A N 1
ATOM 3041 C CA . VAL A 1 386 ? 0.602 -6.913 14.444 1.00 92.31 386 VAL A CA 1
ATOM 3042 C C . VAL A 1 386 ? 0.853 -7.514 13.064 1.00 92.31 386 VAL A C 1
ATOM 3044 O O . VAL A 1 386 ? 1.956 -7.462 12.521 1.00 92.31 386 VAL A O 1
ATOM 3047 N N . SER A 1 387 ? -0.215 -8.039 12.471 1.00 89.50 387 SER A N 1
ATOM 3048 C CA . SER A 1 387 ? -0.235 -8.527 11.092 1.00 89.50 387 SER A CA 1
ATOM 3049 C C . SER A 1 387 ? -0.413 -7.376 10.092 1.00 89.50 387 SER A C 1
ATOM 3051 O O . SER A 1 387 ? -1.205 -6.446 10.308 1.00 89.50 387 SER A O 1
ATOM 3053 N N . ARG A 1 388 ? 0.299 -7.462 8.968 1.00 86.19 388 ARG A N 1
ATOM 3054 C CA . ARG A 1 388 ? 0.260 -6.548 7.820 1.00 86.19 388 ARG A CA 1
ATOM 3055 C C . ARG A 1 388 ? -0.166 -7.290 6.562 1.00 86.19 388 ARG A C 1
ATOM 3057 O O . ARG A 1 388 ? -0.023 -8.501 6.462 1.00 86.19 388 ARG A O 1
ATOM 3064 N N . ASN A 1 389 ? -0.623 -6.536 5.567 1.00 80.25 389 ASN A N 1
ATOM 3065 C CA . ASN A 1 389 ? -0.922 -7.077 4.250 1.00 80.25 389 ASN A CA 1
ATOM 3066 C C . ASN A 1 389 ? -0.136 -6.305 3.185 1.00 80.25 389 ASN A C 1
ATOM 3068 O O . ASN A 1 389 ? -0.385 -5.124 2.939 1.00 80.25 389 ASN A O 1
ATOM 3072 N N . MET A 1 390 ? 0.807 -6.978 2.519 1.00 72.31 390 MET A N 1
ATOM 3073 C CA . MET A 1 390 ? 1.663 -6.350 1.502 1.00 72.31 390 MET A CA 1
ATOM 3074 C C . MET A 1 390 ? 0.885 -5.826 0.290 1.00 72.31 390 MET A C 1
ATOM 3076 O O . MET A 1 390 ? 1.375 -4.938 -0.418 1.00 72.31 390 MET A O 1
ATOM 3080 N N . ASN A 1 391 ? -0.293 -6.392 0.025 1.00 72.56 391 ASN A N 1
ATOM 3081 C CA . ASN A 1 391 ? -1.130 -6.076 -1.127 1.00 72.56 391 ASN A CA 1
ATOM 3082 C C . ASN A 1 391 ? -2.257 -5.100 -0.778 1.00 72.56 391 ASN A C 1
ATOM 3084 O O . ASN A 1 391 ? -2.715 -4.373 -1.660 1.00 72.56 391 ASN A O 1
ATOM 3088 N N . ASP A 1 392 ? -2.638 -5.019 0.497 1.00 79.25 392 ASP A N 1
ATOM 3089 C CA . ASP A 1 392 ? -3.588 -4.033 0.999 1.00 79.25 392 ASP A CA 1
ATOM 3090 C C . ASP A 1 392 ? -2.882 -2.922 1.788 1.00 79.25 392 ASP A C 1
ATOM 3092 O O . ASP A 1 392 ? -2.603 -2.995 2.992 1.00 79.25 392 ASP A O 1
ATOM 3096 N N . ARG A 1 393 ? -2.607 -1.835 1.063 1.00 81.38 393 ARG A N 1
ATOM 3097 C CA . ARG A 1 393 ? -2.004 -0.626 1.623 1.00 81.38 393 ARG A CA 1
ATOM 3098 C C . ARG A 1 393 ? -2.917 0.056 2.645 1.00 81.38 393 ARG A C 1
ATOM 3100 O O . ARG A 1 393 ? -2.400 0.595 3.620 1.00 81.38 393 ARG A O 1
ATOM 3107 N N . SER A 1 394 ? -4.230 0.070 2.423 1.00 79.56 394 SER A N 1
ATOM 3108 C CA . SER A 1 394 ? -5.179 0.763 3.302 1.00 79.56 394 SER A CA 1
ATOM 3109 C C . SER A 1 394 ? -5.280 0.053 4.648 1.00 79.56 394 SER A C 1
ATOM 3111 O O . SER A 1 394 ? -5.190 0.704 5.690 1.00 79.56 394 SER A O 1
ATOM 3113 N N . PHE A 1 395 ? -5.362 -1.280 4.623 1.00 82.31 395 PHE A N 1
ATOM 3114 C CA . PHE A 1 395 ? -5.315 -2.124 5.815 1.00 82.31 395 PHE A CA 1
ATOM 3115 C C . PHE A 1 395 ? -4.028 -1.902 6.617 1.00 82.31 395 PHE A C 1
ATOM 3117 O O . PHE A 1 395 ? -4.078 -1.627 7.814 1.00 82.31 395 PHE A O 1
ATOM 3124 N N . THR A 1 396 ? -2.867 -1.929 5.954 1.00 85.62 396 THR A N 1
ATOM 3125 C CA . THR A 1 396 ? -1.574 -1.761 6.637 1.00 85.62 396 THR A CA 1
ATOM 3126 C C . THR A 1 396 ? -1.412 -0.366 7.251 1.00 85.62 396 THR A C 1
ATOM 3128 O O . THR A 1 396 ? -0.955 -0.256 8.388 1.00 85.62 396 THR A O 1
ATOM 3131 N N . ILE A 1 397 ? -1.835 0.698 6.553 1.00 86.12 397 ILE A N 1
ATOM 3132 C CA . ILE A 1 397 ? -1.835 2.065 7.105 1.00 86.12 397 ILE A CA 1
ATOM 3133 C C . ILE A 1 397 ? -2.696 2.134 8.368 1.00 86.12 397 ILE A C 1
ATOM 3135 O O . ILE A 1 397 ? -2.239 2.629 9.399 1.00 86.12 397 ILE A O 1
ATOM 3139 N N . LYS A 1 398 ? -3.926 1.613 8.294 1.00 84.25 398 LYS A N 1
ATOM 3140 C CA . LYS A 1 398 ? -4.872 1.616 9.412 1.00 84.25 398 LYS A CA 1
ATOM 3141 C C . LYS A 1 398 ? -4.316 0.852 10.614 1.00 84.25 398 LYS A C 1
ATOM 3143 O O . LYS A 1 398 ? -4.356 1.370 11.721 1.00 84.25 398 LYS A O 1
ATOM 3148 N N . ASN A 1 399 ? -3.720 -0.319 10.395 1.00 88.44 399 ASN A N 1
ATOM 3149 C CA . ASN A 1 399 ? -3.156 -1.135 11.469 1.00 88.44 399 ASN A CA 1
ATOM 3150 C C . ASN A 1 399 ? -1.968 -0.464 12.163 1.00 88.44 399 ASN A C 1
ATOM 3152 O O . ASN A 1 399 ? -1.916 -0.465 13.392 1.00 88.44 399 ASN A O 1
ATOM 3156 N N . ILE A 1 400 ? -1.039 0.138 11.409 1.00 90.31 400 ILE A N 1
ATOM 3157 C CA . ILE A 1 400 ? 0.086 0.895 11.988 1.00 90.31 400 ILE A CA 1
ATOM 3158 C C . ILE A 1 400 ? -0.447 2.057 12.831 1.00 90.31 400 ILE A C 1
ATOM 3160 O O . ILE A 1 400 ? -0.024 2.234 13.972 1.00 90.31 400 ILE A O 1
ATOM 3164 N N . MET A 1 401 ? -1.417 2.803 12.299 1.00 87.25 401 MET A N 1
ATOM 3165 C CA . MET A 1 401 ? -2.052 3.907 13.017 1.00 87.25 401 MET A CA 1
ATOM 3166 C C . MET A 1 401 ? -2.715 3.448 14.312 1.00 87.25 401 MET A C 1
ATOM 3168 O O . MET A 1 401 ? -2.380 3.959 15.377 1.00 87.25 401 MET A O 1
ATOM 3172 N N . THR A 1 402 ? -3.607 2.457 14.251 1.00 89.00 402 THR A N 1
ATOM 3173 C CA . THR A 1 402 ? -4.312 1.935 15.430 1.00 89.00 402 THR A CA 1
ATOM 3174 C C . THR A 1 402 ? -3.340 1.370 16.468 1.00 89.00 402 THR A C 1
ATOM 3176 O O . THR A 1 402 ? -3.540 1.581 17.661 1.00 89.00 402 THR A O 1
ATOM 3179 N N . THR A 1 403 ? -2.258 0.717 16.034 1.00 92.06 403 THR A N 1
ATOM 3180 C CA . THR A 1 403 ? -1.190 0.219 16.918 1.00 92.06 403 THR A CA 1
ATOM 3181 C C . THR A 1 403 ? -0.544 1.362 17.690 1.00 92.06 403 THR A C 1
ATOM 3183 O O . THR A 1 403 ? -0.469 1.312 18.916 1.00 92.06 403 THR A O 1
ATOM 3186 N N . VAL A 1 404 ? -0.115 2.420 16.995 1.00 90.62 404 VAL A N 1
ATOM 3187 C CA . VAL A 1 404 ? 0.506 3.572 17.653 1.00 90.62 404 VAL A CA 1
ATOM 3188 C C . VAL A 1 404 ? -0.503 4.280 18.557 1.00 90.62 404 VAL A C 1
ATOM 3190 O O . VAL A 1 404 ? -0.147 4.569 19.690 1.00 90.62 404 VAL A O 1
ATOM 3193 N N . VAL A 1 405 ? -1.764 4.474 18.148 1.00 86.69 405 VAL A N 1
ATOM 3194 C CA . VAL A 1 405 ? -2.825 5.041 19.013 1.00 86.69 405 VAL A CA 1
ATOM 3195 C C . VAL A 1 405 ? -2.950 4.247 20.316 1.00 86.69 405 VAL A C 1
ATOM 3197 O O . VAL A 1 405 ? -2.847 4.819 21.401 1.00 86.69 405 VAL A O 1
ATOM 3200 N N . LYS A 1 406 ? -3.131 2.923 20.213 1.00 88.75 406 LYS A N 1
ATOM 3201 C CA . LYS A 1 406 ? -3.297 2.034 21.368 1.00 88.75 406 LYS A CA 1
ATOM 3202 C C . LYS A 1 406 ? -2.113 2.131 22.316 1.00 88.75 406 LYS A C 1
ATOM 3204 O O . LYS A 1 406 ? -2.307 2.357 23.504 1.00 88.75 406 LYS A O 1
ATOM 3209 N N . LEU A 1 407 ? -0.899 2.025 21.783 1.00 90.12 407 LEU A N 1
ATOM 3210 C CA . LEU A 1 407 ? 0.328 2.033 22.577 1.00 90.12 407 LEU A CA 1
ATOM 3211 C C . LEU A 1 407 ? 0.732 3.430 23.059 1.00 90.12 407 LEU A C 1
ATOM 3213 O O . LEU A 1 407 ? 1.496 3.537 24.012 1.00 90.12 407 LEU A O 1
ATOM 3217 N N . SER A 1 408 ? 0.226 4.498 22.455 1.00 85.81 408 SER A N 1
ATOM 3218 C CA . SER A 1 408 ? 0.416 5.863 22.963 1.00 85.81 408 SER A CA 1
ATOM 3219 C C . SER A 1 408 ? -0.538 6.164 24.117 1.00 85.81 408 SER A C 1
ATOM 3221 O O . SER A 1 408 ? -0.198 6.916 25.026 1.00 85.81 408 SER A O 1
ATOM 3223 N N . SER A 1 409 ? -1.724 5.553 24.101 1.00 77.12 409 SER A N 1
ATOM 3224 C CA . SER A 1 409 ? -2.673 5.585 25.211 1.00 77.12 409 SER A CA 1
ATOM 3225 C C . SER A 1 409 ? -2.343 4.530 26.280 1.00 77.12 409 SER A C 1
ATOM 3227 O O . SER A 1 409 ? -1.553 3.608 26.062 1.00 77.12 409 SER A O 1
ATOM 3229 N N . THR A 1 410 ? -2.954 4.652 27.456 1.00 72.50 410 THR A N 1
ATOM 3230 C CA . THR A 1 410 ? -2.946 3.603 28.493 1.00 72.50 410 THR A CA 1
ATOM 3231 C C . THR A 1 410 ? -4.093 2.602 28.324 1.00 72.50 410 THR A C 1
ATOM 3233 O O . THR A 1 410 ? -4.311 1.794 29.223 1.00 72.50 410 THR A O 1
ATOM 3236 N N . ASP A 1 411 ? -4.843 2.684 27.218 1.00 84.44 411 ASP A N 1
ATOM 3237 C CA . ASP A 1 411 ? -6.060 1.914 26.969 1.00 84.44 411 ASP A CA 1
ATOM 3238 C C . ASP A 1 411 ? -6.015 1.211 25.600 1.00 84.44 411 ASP A C 1
ATOM 3240 O O . ASP A 1 411 ? -6.289 1.789 24.542 1.00 84.44 411 ASP A O 1
ATOM 3244 N N . ILE A 1 412 ? -5.707 -0.083 25.627 1.00 90.81 412 ILE A N 1
ATOM 3245 C CA . ILE A 1 412 ? -5.669 -0.938 24.435 1.00 90.81 412 ILE A CA 1
ATOM 3246 C C . ILE A 1 412 ? -7.057 -1.429 23.983 1.00 90.81 412 ILE A C 1
ATOM 3248 O O . ILE A 1 412 ? -7.169 -1.981 22.885 1.00 90.81 412 ILE A O 1
ATOM 3252 N N . PHE A 1 413 ? -8.111 -1.226 24.780 1.00 91.88 413 PHE A N 1
ATOM 3253 C CA . PHE A 1 413 ? -9.433 -1.833 24.583 1.00 91.88 413 PHE A CA 1
ATOM 3254 C C . PHE A 1 413 ? -10.340 -1.031 23.642 1.00 91.88 413 PHE A C 1
ATOM 3256 O O . PHE A 1 413 ? -10.082 0.130 23.356 1.00 91.88 413 PHE A O 1
ATOM 3263 N N . GLY A 1 414 ? -11.411 -1.633 23.142 1.00 90.56 414 GLY A N 1
ATOM 3264 C CA . GLY A 1 414 ? -12.453 -0.964 22.375 1.00 90.56 414 GLY A CA 1
ATOM 3265 C C . GLY A 1 414 ? -12.364 -1.181 20.868 1.00 90.56 414 GLY A C 1
ATOM 3266 O O . GLY A 1 414 ? -11.398 -0.795 20.196 1.00 90.56 414 GLY A O 1
ATOM 3267 N N . LEU A 1 415 ? -13.433 -1.762 20.318 1.00 92.38 415 LEU A N 1
ATOM 3268 C CA . LEU A 1 415 ? -13.579 -2.040 18.888 1.00 92.38 415 LEU A CA 1
ATOM 3269 C C . LEU A 1 415 ? -13.649 -0.770 18.031 1.00 92.38 415 LEU A C 1
ATOM 3271 O O . LEU A 1 415 ? -13.250 -0.787 16.867 1.00 92.38 415 LEU A O 1
ATOM 3275 N N . GLU A 1 416 ? -14.098 0.356 18.590 1.00 87.25 416 GLU A N 1
ATOM 3276 C CA . GLU A 1 416 ? -14.241 1.624 17.870 1.00 87.25 416 GLU A CA 1
ATOM 3277 C C . GLU A 1 416 ? -12.914 2.148 17.305 1.00 87.25 416 GLU A C 1
ATOM 3279 O O . GLU A 1 416 ? -12.915 2.876 16.308 1.00 87.25 416 GLU A O 1
ATOM 3284 N N . LYS A 1 417 ? -11.776 1.737 17.885 1.00 87.69 417 LYS A N 1
ATOM 3285 C CA . LYS A 1 417 ? -10.418 2.054 17.405 1.00 87.69 417 LYS A CA 1
ATOM 3286 C C . LYS A 1 417 ? -10.112 1.433 16.032 1.00 87.69 417 LYS A C 1
ATOM 3288 O O . LYS A 1 417 ? -9.163 1.852 15.366 1.00 87.69 417 LYS A O 1
ATOM 3293 N N . TYR A 1 418 ? -10.928 0.473 15.595 1.00 89.50 418 TYR A N 1
ATOM 3294 C CA . TYR A 1 418 ? -10.844 -0.197 14.297 1.00 89.50 418 TYR A CA 1
ATOM 3295 C C . TYR A 1 418 ? -11.936 0.227 13.314 1.00 89.50 418 TYR A C 1
ATOM 3297 O O . TYR A 1 418 ? -11.940 -0.256 12.184 1.00 89.50 418 TYR A O 1
ATOM 3305 N N . LEU A 1 419 ? -12.833 1.138 13.683 1.00 87.56 419 LEU A N 1
ATOM 3306 C CA . LEU A 1 419 ? -13.891 1.639 12.805 1.00 87.56 419 LEU A CA 1
ATOM 3307 C C . LEU A 1 419 ? -13.674 3.112 12.457 1.00 87.56 419 LEU A C 1
ATOM 3309 O O . LEU A 1 419 ? -12.998 3.856 13.181 1.00 87.56 419 LEU A O 1
ATOM 3313 N N . LEU A 1 420 ? -14.233 3.539 11.324 1.00 81.50 420 LEU A N 1
ATOM 3314 C CA . LEU A 1 420 ? -14.274 4.954 10.960 1.00 81.50 420 LEU A CA 1
ATOM 3315 C C . LEU A 1 420 ? -15.081 5.768 11.982 1.00 81.50 420 LEU A C 1
ATOM 3317 O O . LEU A 1 420 ? -15.894 5.249 12.749 1.00 81.50 420 LEU A O 1
ATOM 3321 N N . TRP A 1 421 ? -14.825 7.075 11.997 1.00 69.69 421 TRP A N 1
ATOM 3322 C CA . TRP A 1 421 ? -15.543 8.001 12.864 1.00 69.69 421 TRP A CA 1
ATOM 3323 C C . TRP A 1 421 ? -17.043 8.010 12.540 1.00 69.69 421 TRP A C 1
ATOM 3325 O O . TRP A 1 421 ? -17.425 8.032 11.370 1.00 69.69 421 TRP A O 1
ATOM 3335 N N . GLY A 1 422 ? -17.875 8.013 13.584 1.00 68.38 422 GLY A N 1
ATOM 3336 C CA . GLY A 1 422 ? -19.336 7.996 13.472 1.00 68.38 422 GLY A CA 1
ATOM 3337 C C . GLY A 1 422 ? -19.978 6.606 13.520 1.00 68.38 422 GLY A C 1
ATOM 3338 O O . GLY A 1 422 ? -21.200 6.526 13.444 1.00 68.38 422 GLY A O 1
ATOM 3339 N N . ALA A 1 423 ? -19.196 5.528 13.662 1.00 83.44 423 ALA A N 1
ATOM 3340 C CA . ALA A 1 423 ? -19.749 4.203 13.935 1.00 83.44 423 ALA A CA 1
ATOM 3341 C C . ALA A 1 423 ? -20.407 4.171 15.326 1.00 83.44 423 ALA A C 1
ATOM 3343 O O . ALA A 1 423 ? -19.748 4.440 16.331 1.00 83.44 423 ALA A O 1
ATOM 3344 N N . ASP A 1 424 ? -21.698 3.848 15.363 1.00 83.81 424 ASP A N 1
ATOM 3345 C CA . ASP A 1 424 ? -22.487 3.766 16.592 1.00 83.81 424 ASP A CA 1
ATOM 3346 C C . ASP A 1 424 ? -22.302 2.397 17.255 1.00 83.81 424 ASP A C 1
ATOM 3348 O O . ASP A 1 424 ? -22.709 1.372 16.695 1.00 83.81 424 ASP A O 1
ATOM 3352 N N . VAL A 1 425 ? -21.655 2.382 18.423 1.00 90.50 425 VAL A N 1
ATOM 3353 C CA . VAL A 1 425 ? -21.317 1.150 19.142 1.00 90.50 425 VAL A CA 1
ATOM 3354 C C . VAL A 1 425 ? -22.434 0.772 20.095 1.00 90.50 425 VAL A C 1
ATOM 3356 O O . VAL A 1 425 ? -22.719 1.497 21.042 1.00 90.50 425 VAL A O 1
ATOM 3359 N N . GLN A 1 426 ? -23.018 -0.401 19.864 1.00 94.19 426 GLN A N 1
ATOM 3360 C CA . GLN A 1 426 ? -23.946 -1.016 20.803 1.00 94.19 426 GLN A CA 1
ATOM 3361 C C . GLN A 1 426 ? -23.160 -1.795 21.859 1.00 94.19 426 GLN A C 1
ATOM 3363 O O . GLN A 1 426 ? -22.134 -2.401 21.541 1.00 94.19 426 GLN A O 1
ATOM 3368 N N . GLU A 1 427 ? -23.640 -1.783 23.100 1.00 94.56 427 GLU A N 1
ATOM 3369 C CA . GLU A 1 427 ? -23.056 -2.509 24.230 1.00 94.56 427 GLU A CA 1
ATOM 3370 C C . GLU A 1 427 ? -24.163 -3.223 25.013 1.00 94.56 427 GLU A C 1
ATOM 3372 O O . GLU A 1 427 ? -25.154 -2.608 25.404 1.00 94.56 427 GLU A O 1
ATOM 3377 N N . GLU A 1 428 ? -23.978 -4.520 25.257 1.00 94.38 428 GLU A N 1
ATOM 3378 C CA . GLU A 1 428 ? -24.881 -5.352 26.053 1.00 94.38 428 GLU A CA 1
ATOM 3379 C C . GLU A 1 428 ? -24.081 -6.196 27.059 1.00 94.38 428 GLU A C 1
ATOM 3381 O O . GLU A 1 428 ? -22.953 -6.623 26.796 1.00 94.38 428 GLU A O 1
ATOM 3386 N N . VAL A 1 429 ? -24.653 -6.433 28.243 1.00 92.81 429 VAL A N 1
ATOM 3387 C CA . VAL A 1 429 ? -23.979 -7.155 29.337 1.00 92.81 429 VAL A CA 1
ATOM 3388 C C . VAL A 1 429 ? -24.251 -8.653 29.238 1.00 92.81 429 VAL A C 1
ATOM 3390 O O . VAL A 1 429 ? -25.395 -9.087 29.103 1.00 92.81 429 VAL A O 1
ATOM 3393 N N . VAL A 1 430 ? -23.201 -9.458 29.388 1.00 91.56 430 VAL A N 1
ATOM 3394 C CA . VAL A 1 430 ? -23.283 -10.919 29.411 1.00 91.56 430 VAL A CA 1
ATOM 3395 C C . VAL A 1 430 ? -23.454 -11.385 30.855 1.00 91.56 430 VAL A C 1
ATOM 3397 O O . VAL A 1 430 ? -22.527 -11.308 31.657 1.00 91.56 430 VAL A O 1
ATOM 3400 N N . THR A 1 431 ? -24.652 -11.866 31.194 1.00 88.88 431 THR A N 1
ATOM 3401 C CA . THR A 1 431 ? -25.010 -12.252 32.576 1.00 88.88 431 THR A CA 1
ATOM 3402 C C . THR A 1 431 ? -25.205 -13.755 32.767 1.00 88.88 431 THR A C 1
ATOM 3404 O O . THR A 1 431 ? -25.081 -14.267 33.881 1.00 88.88 431 THR A O 1
ATOM 3407 N N . SER A 1 432 ? -25.523 -14.493 31.701 1.00 87.31 432 SER A N 1
ATOM 3408 C CA . SER A 1 432 ? -25.730 -15.940 31.768 1.00 87.31 432 SER A CA 1
ATOM 3409 C C . SER A 1 432 ? -25.539 -16.617 30.413 1.00 87.31 432 SER A C 1
ATOM 3411 O O . SER A 1 432 ? -25.517 -15.971 29.366 1.00 87.31 432 SER A O 1
ATOM 3413 N N . SER A 1 433 ? -25.457 -17.945 30.420 1.00 86.94 433 SER A N 1
ATOM 3414 C CA . SER A 1 433 ? -25.461 -18.748 29.194 1.00 86.94 433 SER A CA 1
ATOM 3415 C C . SER A 1 433 ? -26.793 -18.697 28.434 1.00 86.94 433 SER A C 1
ATOM 3417 O O . SER A 1 433 ? -26.816 -18.953 27.232 1.00 86.94 433 SER A O 1
ATOM 3419 N N . ASP A 1 434 ? -27.906 -18.388 29.101 1.00 86.19 434 ASP A N 1
ATOM 3420 C CA . ASP A 1 434 ? -29.234 -18.394 28.470 1.00 86.19 434 ASP A CA 1
ATOM 3421 C C . ASP A 1 434 ? -29.456 -17.149 27.603 1.00 86.19 434 ASP A C 1
ATOM 3423 O O . ASP A 1 434 ? -30.169 -17.206 26.606 1.00 86.19 434 ASP A O 1
ATOM 3427 N N . THR A 1 435 ? -28.785 -16.040 27.931 1.00 85.81 435 THR A N 1
ATOM 3428 C CA . THR A 1 435 ? -28.893 -14.779 27.182 1.00 85.81 435 THR A CA 1
ATOM 3429 C C . THR A 1 435 ? -28.093 -14.789 25.877 1.00 85.81 435 THR A C 1
ATOM 3431 O O . THR A 1 435 ? -28.250 -13.885 25.070 1.00 85.81 435 THR A O 1
ATOM 3434 N N . ARG A 1 436 ? -27.243 -15.796 25.619 1.00 89.50 436 ARG A N 1
ATOM 3435 C CA . ARG A 1 436 ? -26.378 -15.841 24.418 1.00 89.50 436 ARG A CA 1
ATOM 3436 C C . ARG A 1 436 ? -27.160 -15.749 23.109 1.00 89.50 436 ARG A C 1
ATOM 3438 O O . ARG A 1 436 ? -26.812 -14.946 22.251 1.00 89.50 436 ARG A O 1
ATOM 3445 N N . ALA A 1 437 ? -28.210 -16.561 22.974 1.00 90.50 437 ALA A N 1
ATOM 3446 C CA . ALA A 1 437 ? -29.011 -16.608 21.753 1.00 90.50 437 ALA A CA 1
ATOM 3447 C C . ALA A 1 437 ? -29.701 -15.261 21.486 1.00 90.50 437 ALA A C 1
ATOM 3449 O O . ALA A 1 437 ? -29.707 -14.793 20.352 1.00 90.50 437 ALA A O 1
ATOM 3450 N N . GLU A 1 438 ? -30.206 -14.619 22.542 1.00 94.50 438 GLU A N 1
ATOM 3451 C CA . GLU A 1 438 ? -30.819 -13.289 22.481 1.00 94.50 438 GLU A CA 1
ATOM 3452 C C . GLU A 1 438 ? -29.798 -12.216 22.064 1.00 94.50 438 GLU A C 1
ATOM 3454 O O . GLU A 1 438 ? -30.061 -11.447 21.143 1.00 94.50 438 GLU A O 1
ATOM 3459 N N . LEU A 1 439 ? -28.595 -12.221 22.652 1.00 94.69 439 LEU A N 1
ATOM 3460 C CA . LEU A 1 439 ? -27.514 -11.289 22.298 1.00 94.69 439 LEU A CA 1
ATOM 3461 C C . LEU A 1 439 ? -27.091 -11.422 20.823 1.00 94.69 439 LEU A C 1
ATOM 3463 O O . LEU A 1 439 ? -26.897 -10.422 20.129 1.00 94.69 439 LEU A O 1
ATOM 3467 N N . ILE A 1 440 ? -26.970 -12.655 20.321 1.00 95.38 440 ILE A N 1
ATOM 3468 C CA . ILE A 1 440 ? -26.636 -12.913 18.912 1.00 95.38 440 ILE A CA 1
ATOM 3469 C C . ILE A 1 440 ? -27.778 -12.466 17.993 1.00 95.38 440 ILE A C 1
ATOM 3471 O O . ILE A 1 440 ? -27.510 -11.912 16.926 1.00 95.38 440 ILE A O 1
ATOM 3475 N N . GLU A 1 441 ? -29.038 -12.660 18.392 1.00 96.00 441 GLU A N 1
ATOM 3476 C CA . GLU A 1 441 ? -30.204 -12.203 17.629 1.00 96.00 441 GLU A CA 1
ATOM 3477 C C . GLU A 1 441 ? -30.276 -10.669 17.556 1.00 96.00 441 GLU A C 1
ATOM 3479 O O . GLU A 1 441 ? -30.506 -10.119 16.476 1.00 96.00 441 GLU A O 1
ATOM 3484 N N . HIS A 1 442 ? -30.017 -9.961 18.661 1.00 97.06 442 HIS A N 1
ATOM 3485 C CA . HIS A 1 442 ? -29.947 -8.495 18.686 1.00 97.06 442 HIS A CA 1
ATOM 3486 C C . HIS A 1 442 ? -28.859 -7.960 17.747 1.00 97.06 442 HIS A C 1
ATOM 3488 O O . HIS A 1 442 ? -29.130 -7.089 16.908 1.00 97.06 442 HIS A O 1
ATOM 3494 N N . MET A 1 443 ? -27.656 -8.537 17.818 1.00 96.94 443 MET A N 1
ATOM 3495 C CA . MET A 1 443 ? -26.546 -8.212 16.923 1.00 96.94 443 MET A CA 1
ATOM 3496 C C . MET A 1 443 ? -26.894 -8.492 15.451 1.00 96.94 443 MET A C 1
ATOM 3498 O O . MET A 1 443 ? -26.672 -7.644 14.578 1.00 96.94 443 MET A O 1
ATOM 3502 N N . ASP A 1 444 ? -27.460 -9.664 15.151 1.00 96.94 444 ASP A N 1
ATOM 3503 C CA . ASP A 1 444 ? -27.856 -10.036 13.792 1.00 96.94 444 ASP A CA 1
ATOM 3504 C C . ASP A 1 444 ? -28.911 -9.075 13.230 1.00 96.94 444 ASP A C 1
ATOM 3506 O O . ASP A 1 444 ? -28.806 -8.612 12.088 1.00 96.94 444 ASP A O 1
ATOM 3510 N N . ALA A 1 445 ? -29.895 -8.703 14.053 1.00 96.62 445 ALA A N 1
ATOM 3511 C CA . ALA A 1 445 ? -30.923 -7.737 13.701 1.00 96.62 445 ALA A CA 1
ATOM 3512 C C . ALA A 1 445 ? -30.332 -6.346 13.423 1.00 96.62 445 ALA A C 1
ATOM 3514 O O . ALA A 1 445 ? -30.756 -5.688 12.467 1.00 96.62 445 ALA A O 1
ATOM 3515 N N . TYR A 1 446 ? -29.344 -5.899 14.206 1.00 96.31 446 TYR A N 1
ATOM 3516 C CA . TYR A 1 446 ? -28.618 -4.648 13.967 1.00 96.31 446 TYR A CA 1
ATOM 3517 C C . TYR A 1 446 ? -27.905 -4.665 12.606 1.00 96.31 446 TYR A C 1
ATOM 3519 O O . TYR A 1 446 ? -28.151 -3.796 11.763 1.00 96.31 446 TYR A O 1
ATOM 3527 N N . PHE A 1 447 ? -27.104 -5.696 12.321 1.00 96.06 447 PHE A N 1
ATOM 3528 C CA . PHE A 1 447 ? -26.393 -5.805 11.042 1.00 96.06 447 PHE A CA 1
ATOM 3529 C C . PHE A 1 447 ? -27.333 -6.028 9.852 1.00 96.06 447 PHE A C 1
ATOM 3531 O O . PHE A 1 447 ? -27.073 -5.542 8.747 1.00 96.06 447 PHE A O 1
ATOM 3538 N N . SER A 1 448 ? -28.455 -6.718 10.061 1.00 95.62 448 SER A N 1
ATOM 3539 C CA . SER A 1 448 ? -29.490 -6.879 9.043 1.00 95.62 448 SER A CA 1
ATOM 3540 C C . SER A 1 448 ? -30.143 -5.539 8.696 1.00 95.62 448 SER A C 1
ATOM 3542 O O . SER A 1 448 ? -30.349 -5.256 7.516 1.00 95.62 448 SER A O 1
ATOM 3544 N N . LYS A 1 449 ? -30.437 -4.691 9.693 1.00 94.75 449 LYS A N 1
ATOM 3545 C CA . LYS A 1 449 ? -30.957 -3.327 9.477 1.00 94.75 449 LYS A CA 1
ATOM 3546 C C . LYS A 1 449 ? -29.945 -2.433 8.757 1.00 94.75 449 LYS A C 1
ATOM 3548 O O . LYS A 1 449 ? -30.349 -1.618 7.934 1.00 94.75 449 LYS A O 1
ATOM 3553 N N . ALA A 1 450 ? -28.650 -2.628 9.007 1.00 91.44 450 ALA A N 1
ATOM 3554 C CA . ALA A 1 450 ? -27.568 -1.939 8.302 1.00 91.44 450 ALA A CA 1
ATOM 3555 C C . ALA A 1 450 ? -27.362 -2.414 6.844 1.00 91.44 450 ALA A C 1
ATOM 3557 O O . ALA A 1 450 ? -26.540 -1.853 6.124 1.00 91.44 450 ALA A O 1
ATOM 3558 N N . GLY A 1 451 ? -28.102 -3.432 6.381 1.00 91.00 451 GLY A N 1
ATOM 3559 C CA . GLY A 1 451 ? -28.041 -3.925 5.000 1.00 91.00 451 GLY A CA 1
ATOM 3560 C C . GLY A 1 451 ? -26.907 -4.917 4.719 1.00 91.00 451 GLY A C 1
ATOM 3561 O O . GLY A 1 451 ? -26.589 -5.175 3.556 1.00 91.00 451 GLY A O 1
ATOM 3562 N N . ILE A 1 452 ? -26.298 -5.500 5.757 1.00 92.75 452 ILE A N 1
ATOM 3563 C CA . ILE A 1 452 ? -25.193 -6.454 5.607 1.00 92.75 452 ILE A CA 1
ATOM 3564 C C . ILE A 1 452 ? -25.710 -7.819 5.127 1.00 92.75 452 ILE A C 1
ATOM 3566 O O . ILE A 1 452 ? -26.727 -8.348 5.593 1.00 92.75 452 ILE A O 1
ATOM 3570 N N . ARG A 1 453 ? -24.982 -8.422 4.176 1.00 91.50 453 ARG A N 1
ATOM 3571 C CA . ARG A 1 453 ? -25.324 -9.719 3.571 1.00 91.50 453 ARG A CA 1
ATOM 3572 C C . ARG A 1 453 ? -25.378 -10.831 4.619 1.00 91.50 453 ARG A C 1
ATOM 3574 O O . ARG A 1 453 ? -24.461 -10.963 5.425 1.00 91.50 453 ARG A O 1
ATOM 3581 N N . ARG A 1 454 ? -26.394 -11.697 4.516 1.00 92.31 454 ARG A N 1
ATOM 3582 C CA . ARG A 1 454 ? -26.599 -12.844 5.419 1.00 92.31 454 ARG A CA 1
ATOM 3583 C C . ARG A 1 454 ? -25.342 -13.705 5.580 1.00 92.31 454 ARG A C 1
ATOM 3585 O O . ARG A 1 454 ? -24.974 -13.992 6.700 1.00 92.31 454 ARG A O 1
ATOM 3592 N N . SER A 1 455 ? -24.623 -14.020 4.500 1.00 90.94 455 SER A N 1
ATOM 3593 C CA . SER A 1 455 ? -23.413 -14.858 4.577 1.00 90.94 455 SER A CA 1
ATOM 3594 C C . SER A 1 455 ? -22.330 -14.304 5.511 1.00 90.94 455 SER A C 1
ATOM 3596 O O . SER A 1 455 ? -21.623 -15.071 6.150 1.00 90.94 455 SER A O 1
ATOM 3598 N N . LYS A 1 456 ? -22.178 -12.974 5.574 1.00 91.25 456 LYS A N 1
ATOM 3599 C CA . LYS A 1 456 ? -21.234 -12.325 6.490 1.00 91.25 456 LYS A CA 1
ATOM 3600 C C . LYS A 1 456 ? -21.780 -12.348 7.915 1.00 91.25 456 LYS A C 1
ATOM 3602 O O . LYS A 1 456 ? -21.034 -12.667 8.830 1.00 91.25 456 LYS A O 1
ATOM 3607 N N . ARG A 1 457 ? -23.076 -12.076 8.086 1.00 94.38 457 ARG A N 1
ATOM 3608 C CA . ARG A 1 457 ? -23.744 -12.136 9.392 1.00 94.38 457 ARG A CA 1
ATOM 3609 C C . ARG A 1 457 ? -23.685 -13.531 10.015 1.00 94.38 457 ARG A C 1
ATOM 3611 O O . ARG A 1 457 ? -23.259 -13.636 11.151 1.00 94.38 457 ARG A O 1
ATOM 3618 N N . ASP A 1 458 ? -23.967 -14.583 9.248 1.00 93.50 458 ASP A N 1
ATOM 3619 C CA . ASP A 1 458 ? -23.894 -15.974 9.714 1.00 93.50 458 ASP A CA 1
ATOM 3620 C C . ASP A 1 458 ? -22.472 -16.338 10.189 1.00 93.50 458 ASP A C 1
ATOM 3622 O O . ASP A 1 458 ? -22.304 -16.968 11.232 1.00 93.50 458 ASP A O 1
ATOM 3626 N N . ALA A 1 459 ? -21.438 -15.898 9.456 1.00 91.62 459 ALA A N 1
ATOM 3627 C CA . ALA A 1 459 ? -20.043 -16.075 9.867 1.00 91.62 459 ALA A CA 1
ATOM 3628 C C . ALA A 1 459 ? -19.727 -15.311 11.165 1.00 91.62 459 ALA A C 1
ATOM 3630 O O . ALA A 1 459 ? -19.087 -15.858 12.059 1.00 91.62 459 ALA A O 1
ATOM 3631 N N . CYS A 1 460 ? -20.222 -14.077 11.298 1.00 94.44 460 CYS A N 1
ATOM 3632 C CA . CYS A 1 460 ? -20.095 -13.286 12.522 1.00 94.44 460 CYS A CA 1
ATOM 3633 C C . CYS A 1 460 ? -20.770 -13.968 13.714 1.00 94.44 460 CYS A C 1
ATOM 3635 O O . CYS A 1 460 ? -20.135 -14.147 14.747 1.00 94.44 460 CYS A O 1
ATOM 3637 N N . SER A 1 461 ? -22.015 -14.425 13.560 1.00 95.56 461 SER A N 1
ATOM 3638 C CA . SER A 1 461 ? -22.749 -15.148 14.601 1.00 95.56 461 SER A CA 1
ATOM 3639 C C . SER A 1 461 ? -22.011 -16.405 15.059 1.00 95.56 461 SER A C 1
ATOM 3641 O O . SER A 1 461 ? -21.939 -16.649 16.258 1.00 95.56 461 SER A O 1
ATOM 3643 N N . ALA A 1 462 ? -21.406 -17.163 14.138 1.00 93.00 462 ALA A N 1
ATOM 3644 C CA . ALA A 1 462 ? -20.606 -18.336 14.491 1.00 93.00 462 ALA A CA 1
ATOM 3645 C C . ALA A 1 462 ? -19.359 -17.974 15.319 1.00 93.00 462 ALA A C 1
ATOM 3647 O O . ALA A 1 462 ? -19.062 -18.643 16.304 1.00 93.00 462 ALA A O 1
ATOM 3648 N N . VAL A 1 463 ? -18.650 -16.898 14.957 1.00 93.75 463 VAL A N 1
ATOM 3649 C CA . VAL A 1 463 ? -17.496 -16.407 15.730 1.00 93.75 463 VAL A CA 1
ATOM 3650 C C . VAL A 1 463 ? -17.927 -15.921 17.116 1.00 93.75 463 VAL A C 1
ATOM 3652 O O . VAL A 1 463 ? -17.274 -16.227 18.109 1.00 93.75 463 VAL A O 1
ATOM 3655 N N . VAL A 1 464 ? -19.038 -15.188 17.202 1.00 94.62 464 VAL A N 1
ATOM 3656 C CA . VAL A 1 464 ? -19.557 -14.639 18.463 1.00 94.62 464 VAL A CA 1
ATOM 3657 C C . VAL A 1 464 ? -20.033 -15.730 19.410 1.00 94.62 464 VAL A C 1
ATOM 3659 O O . VAL A 1 464 ? -19.792 -15.621 20.608 1.00 94.62 464 VAL A O 1
ATOM 3662 N N . GLU A 1 465 ? -20.650 -16.793 18.895 1.00 92.75 465 GLU A N 1
ATOM 3663 C CA . GLU A 1 465 ? -21.023 -17.964 19.694 1.00 92.75 465 GLU A CA 1
ATOM 3664 C C . GLU A 1 465 ? -19.796 -18.536 20.423 1.00 92.75 465 GLU A C 1
ATOM 3666 O O . GLU A 1 465 ? -19.822 -18.701 21.643 1.00 92.75 465 GLU A O 1
ATOM 3671 N N . GLU A 1 466 ? -18.685 -18.747 19.710 1.00 91.31 466 GLU A N 1
ATOM 3672 C CA . GLU A 1 466 ? -17.436 -19.248 20.299 1.00 91.31 466 GLU A CA 1
ATOM 3673 C C . GLU A 1 466 ? -16.799 -18.240 21.274 1.00 91.31 466 GLU A C 1
ATOM 3675 O O . GLU A 1 466 ? -16.286 -18.624 22.327 1.00 91.31 466 GLU A O 1
ATOM 3680 N N . LEU A 1 467 ? -16.862 -16.937 20.983 1.00 92.19 467 LEU A N 1
ATOM 3681 C CA . LEU A 1 467 ? -16.366 -15.902 21.896 1.00 92.19 467 LEU A CA 1
ATOM 3682 C C . LEU A 1 467 ? -17.157 -15.847 23.209 1.00 92.19 467 LEU A C 1
ATOM 3684 O O . LEU A 1 467 ? -16.561 -15.790 24.286 1.00 92.19 467 LEU A O 1
ATOM 3688 N N . LEU A 1 468 ? -18.490 -15.898 23.136 1.00 91.31 468 LEU A N 1
ATOM 3689 C CA . LEU A 1 468 ? -19.363 -15.924 24.311 1.00 91.31 468 LEU A CA 1
ATOM 3690 C C . LEU A 1 468 ? -19.171 -17.212 25.116 1.00 91.31 468 LEU A C 1
ATOM 3692 O O . LEU A 1 468 ? -19.153 -17.168 26.345 1.00 91.31 468 LEU A O 1
ATOM 3696 N N . MET A 1 469 ? -18.989 -18.352 24.440 1.00 87.88 469 MET A N 1
ATOM 3697 C CA . MET A 1 469 ? -18.623 -19.613 25.088 1.00 87.88 469 MET A CA 1
ATOM 3698 C C . MET A 1 469 ? -17.350 -19.459 25.924 1.00 87.88 469 MET A C 1
ATOM 3700 O O . MET A 1 469 ? -17.362 -19.793 27.109 1.00 87.88 469 MET A O 1
ATOM 3704 N N . ASN A 1 470 ? -16.290 -18.899 25.339 1.00 86.38 470 ASN A N 1
ATOM 3705 C CA . ASN A 1 470 ? -15.015 -18.716 26.030 1.00 86.38 470 ASN A CA 1
ATOM 3706 C C . ASN A 1 470 ? -15.147 -17.759 27.229 1.00 86.38 470 ASN A C 1
ATOM 3708 O O . ASN A 1 470 ? -14.635 -18.044 28.311 1.00 86.38 470 ASN A O 1
ATOM 3712 N N . ALA A 1 471 ? -15.876 -16.651 27.072 1.00 86.69 471 ALA A N 1
ATOM 3713 C CA . ALA A 1 471 ? -16.063 -15.669 28.140 1.00 86.69 471 ALA A CA 1
ATOM 3714 C C . ALA A 1 471 ? -16.894 -16.208 29.322 1.00 86.69 471 ALA A C 1
ATOM 3716 O O . ALA A 1 471 ? -16.629 -15.860 30.470 1.00 86.69 471 ALA A O 1
ATOM 3717 N N . ILE A 1 472 ? -17.890 -17.065 29.062 1.00 86.50 472 ILE A N 1
ATOM 3718 C CA . ILE A 1 472 ? -18.806 -17.584 30.093 1.00 86.50 472 ILE A CA 1
ATOM 3719 C C . ILE A 1 472 ? -18.256 -18.843 30.775 1.00 86.50 472 ILE A C 1
ATOM 3721 O O . ILE A 1 472 ? -18.422 -18.999 31.985 1.00 86.50 472 ILE A O 1
ATOM 3725 N N . TYR A 1 473 ? -17.638 -19.759 30.023 1.00 82.81 473 TYR A N 1
ATOM 3726 C CA . TYR A 1 473 ? -17.245 -21.077 30.539 1.00 82.81 473 TYR A CA 1
ATOM 3727 C C . TYR A 1 473 ? -15.750 -21.175 30.856 1.00 82.81 473 TYR A C 1
ATOM 3729 O O . TYR A 1 473 ? -15.390 -21.679 31.925 1.00 82.81 473 TYR A O 1
ATOM 3737 N N . ASP A 1 474 ? -14.897 -20.674 29.957 1.00 79.81 474 ASP A N 1
ATOM 3738 C CA . ASP A 1 474 ? -13.444 -20.847 30.045 1.00 79.81 474 ASP A CA 1
ATOM 3739 C C . ASP A 1 474 ? -12.757 -19.785 30.912 1.00 79.81 474 ASP A C 1
ATOM 3741 O O . ASP A 1 474 ? -11.808 -20.109 31.634 1.00 79.81 474 ASP A O 1
ATOM 3745 N N . ALA A 1 475 ? -13.228 -18.536 30.851 1.00 79.00 475 ALA A N 1
ATOM 3746 C CA . ALA A 1 475 ? -12.584 -17.401 31.507 1.00 79.00 475 ALA A CA 1
ATOM 3747 C C . ALA A 1 475 ? -12.747 -17.358 33.045 1.00 79.00 475 ALA A C 1
ATOM 3749 O O . ALA A 1 475 ? -11.752 -17.069 33.718 1.00 79.00 475 ALA A O 1
ATOM 3750 N N . PRO A 1 476 ? -13.921 -17.664 33.644 1.00 80.56 476 PRO A N 1
ATOM 3751 C CA . PRO A 1 476 ? -14.088 -17.578 35.094 1.00 80.56 476 PRO A CA 1
ATOM 3752 C C . PRO A 1 476 ? -13.229 -18.593 35.857 1.00 80.56 476 PRO A C 1
ATOM 3754 O O . PRO A 1 476 ? -13.286 -19.800 35.603 1.00 80.56 476 PRO A O 1
ATOM 3757 N N . LEU A 1 477 ? -12.479 -18.107 36.847 1.00 77.44 477 LEU A N 1
ATOM 3758 C CA . LEU A 1 477 ? -11.640 -18.916 37.735 1.00 77.44 477 LEU A CA 1
ATOM 3759 C C . LEU A 1 477 ? -12.256 -19.018 39.139 1.00 77.44 477 LEU A C 1
ATOM 3761 O O . LEU A 1 477 ? -12.924 -18.096 39.610 1.00 77.44 477 LEU A O 1
ATOM 3765 N N . ASP A 1 478 ? -12.039 -20.147 39.807 1.00 74.50 478 ASP A N 1
ATOM 3766 C CA . ASP A 1 478 ? -12.328 -20.320 41.229 1.00 74.50 478 ASP A CA 1
ATOM 3767 C C . ASP A 1 478 ? -11.268 -19.626 42.109 1.00 74.50 478 ASP A C 1
ATOM 3769 O O . ASP A 1 478 ? -10.225 -19.178 41.627 1.00 74.50 478 ASP A O 1
ATOM 3773 N N . ASP A 1 479 ? -11.513 -19.546 43.422 1.00 68.81 479 ASP A N 1
ATOM 3774 C CA . ASP A 1 479 ? -10.582 -18.927 44.383 1.00 68.81 479 ASP A CA 1
ATOM 3775 C C . ASP A 1 479 ? -9.217 -19.660 44.463 1.00 68.81 479 ASP A C 1
ATOM 3777 O O . ASP A 1 479 ? -8.273 -19.159 45.076 1.00 68.81 479 ASP A O 1
ATOM 3781 N N . GLY A 1 480 ? -9.101 -20.845 43.850 1.00 60.56 480 GLY A N 1
ATOM 3782 C CA . GLY A 1 480 ? -7.875 -21.632 43.709 1.00 60.56 480 GLY A CA 1
ATOM 3783 C C . GLY A 1 480 ? -7.186 -21.499 42.343 1.00 60.56 480 GLY A C 1
ATOM 3784 O O . GLY A 1 480 ? -6.162 -22.150 42.132 1.00 60.56 480 GLY A O 1
ATOM 3785 N N . GLY A 1 481 ? -7.711 -20.677 41.428 1.00 63.31 481 GLY A N 1
ATOM 3786 C CA . GLY A 1 481 ? -7.155 -20.442 40.094 1.00 63.31 481 GLY A CA 1
ATOM 3787 C C . GLY A 1 481 ? -7.505 -21.494 39.032 1.00 63.31 481 GLY A C 1
ATOM 3788 O O . GLY A 1 481 ? -6.914 -21.471 37.953 1.00 63.31 481 GLY A O 1
ATOM 3789 N N . ASN A 1 482 ? -8.445 -22.409 39.294 1.00 68.88 482 ASN A N 1
ATOM 3790 C CA . ASN A 1 482 ? -8.931 -23.380 38.304 1.00 68.88 482 ASN A CA 1
ATOM 3791 C C . ASN A 1 482 ? -10.180 -22.856 37.586 1.00 68.88 482 ASN A C 1
ATOM 3793 O O . ASN A 1 482 ? -10.971 -22.126 38.173 1.00 68.88 482 ASN A O 1
ATOM 3797 N N . SER A 1 483 ? -10.406 -23.260 36.332 1.00 74.69 483 SER A N 1
ATOM 3798 C CA . SER A 1 483 ? -11.622 -22.876 35.600 1.00 74.69 483 SER A CA 1
ATOM 3799 C C . SER A 1 483 ? -12.886 -23.345 36.324 1.00 74.69 483 SER A C 1
ATOM 3801 O O . SER A 1 483 ? -13.104 -24.545 36.506 1.00 74.69 483 SER A O 1
ATOM 3803 N N . LYS A 1 484 ? -13.738 -22.384 36.685 1.00 75.31 484 LYS A N 1
ATOM 3804 C CA . LYS A 1 484 ? -14.918 -22.566 37.537 1.00 75.31 484 LYS A CA 1
ATOM 3805 C C . LYS A 1 484 ? -16.029 -23.363 36.852 1.00 75.31 484 LYS A C 1
ATOM 3807 O O . LYS A 1 484 ? -16.705 -24.155 37.505 1.00 75.31 484 LYS A O 1
ATOM 3812 N N . TYR A 1 485 ? -16.206 -23.176 35.542 1.00 75.88 485 TYR A N 1
ATOM 3813 C CA . TYR A 1 485 ? -17.329 -23.752 34.791 1.00 75.88 485 TYR A CA 1
ATOM 3814 C C . TYR A 1 485 ? -16.916 -24.717 33.669 1.00 75.88 485 TYR A C 1
ATOM 3816 O O . TYR A 1 485 ? -17.775 -25.397 33.115 1.00 75.88 485 TYR A O 1
ATOM 3824 N N . ASN A 1 486 ? -15.618 -24.871 33.383 1.00 64.12 486 ASN A N 1
ATOM 3825 C CA . ASN A 1 486 ? -15.131 -25.730 32.291 1.00 64.12 486 ASN A CA 1
ATOM 3826 C C . ASN A 1 486 ? -15.436 -27.222 32.429 1.00 64.12 486 ASN A C 1
ATOM 3828 O O . ASN A 1 486 ? -15.350 -27.961 31.451 1.00 64.12 486 ASN A O 1
ATOM 3832 N N . GLN A 1 487 ? -15.752 -27.681 33.637 1.00 60.72 487 GLN A N 1
ATOM 3833 C CA . GLN A 1 487 ? -16.087 -29.081 33.904 1.00 60.72 487 GLN A CA 1
ATOM 3834 C C . GLN A 1 487 ? -17.597 -29.353 33.850 1.00 60.72 487 GLN A C 1
ATOM 3836 O O . GLN A 1 487 ? -18.006 -30.508 33.957 1.00 60.72 487 GLN A O 1
ATOM 3841 N N . LEU A 1 488 ? -18.429 -28.314 33.704 1.00 64.44 488 LEU A N 1
ATOM 3842 C CA . LEU A 1 488 ? -19.872 -28.470 33.554 1.00 64.44 488 LEU A CA 1
ATOM 3843 C C . LEU A 1 488 ? -20.207 -28.906 32.126 1.00 64.44 488 LEU A C 1
ATOM 3845 O O . LEU A 1 488 ? -19.594 -28.454 31.157 1.00 64.44 488 LEU A O 1
ATOM 3849 N N . GLU A 1 489 ? -21.213 -29.769 31.980 1.00 58.81 489 GLU A N 1
ATOM 3850 C CA . GLU A 1 489 ? -21.751 -30.059 30.654 1.00 58.81 489 GLU A CA 1
ATOM 3851 C C . GLU A 1 489 ? -22.324 -28.775 30.040 1.00 58.81 489 GLU A C 1
ATOM 3853 O O . GLU A 1 489 ? -23.039 -28.021 30.699 1.00 58.81 489 GLU A O 1
ATOM 3858 N N . ARG A 1 490 ? -22.045 -28.539 28.752 1.00 62.38 490 ARG A N 1
ATOM 3859 C CA . ARG A 1 490 ? -22.458 -27.327 28.012 1.00 62.38 490 ARG A CA 1
ATOM 3860 C C . ARG A 1 490 ? -23.982 -27.123 27.936 1.00 62.38 490 ARG A C 1
ATOM 3862 O O . ARG A 1 490 ? -24.442 -26.080 27.483 1.00 62.38 490 ARG A O 1
ATOM 3869 N N . THR A 1 491 ? -24.754 -28.126 28.347 1.00 60.06 491 THR A N 1
ATOM 3870 C CA . THR A 1 491 ? -26.218 -28.135 28.475 1.00 60.06 491 THR A CA 1
ATOM 3871 C C . THR A 1 491 ? -26.711 -27.505 29.780 1.00 60.06 491 THR A C 1
ATOM 3873 O O . THR A 1 491 ? -27.896 -27.199 29.892 1.00 60.06 491 THR A O 1
ATOM 3876 N N . VAL A 1 492 ? -25.832 -27.314 30.768 1.00 64.62 492 VAL A N 1
ATOM 3877 C CA . VAL A 1 492 ? -26.168 -26.711 32.059 1.00 64.62 492 VAL A CA 1
ATOM 3878 C C . VAL A 1 492 ? -26.086 -25.193 31.945 1.00 64.62 492 VAL A C 1
ATOM 3880 O O . VAL A 1 492 ? -25.053 -24.635 31.561 1.00 64.62 492 VAL A O 1
ATOM 3883 N N . THR A 1 493 ? -27.179 -24.524 32.310 1.00 74.94 493 THR A N 1
ATOM 3884 C CA . THR A 1 493 ? -27.232 -23.065 32.390 1.00 74.94 493 THR A CA 1
ATOM 3885 C C . THR A 1 493 ? -26.244 -22.547 33.435 1.00 74.94 493 THR A C 1
ATOM 3887 O O . THR A 1 493 ? -26.337 -22.891 34.615 1.00 74.94 493 THR A O 1
ATOM 3890 N N . VAL A 1 494 ? -25.340 -21.663 33.014 1.00 81.00 494 VAL A N 1
ATOM 3891 C CA . VAL A 1 494 ? -24.405 -20.944 33.885 1.00 81.00 494 VAL A CA 1
ATOM 3892 C C . VAL A 1 494 ? -24.946 -19.540 34.130 1.00 81.00 494 VAL A C 1
ATOM 3894 O O . VAL A 1 494 ? -25.220 -18.797 33.187 1.00 81.00 494 VAL A O 1
ATOM 3897 N N . LYS A 1 495 ? -25.093 -19.168 35.404 1.00 84.44 495 LYS A N 1
ATOM 3898 C CA . LYS A 1 495 ? -25.369 -17.790 35.824 1.00 84.44 495 LYS A CA 1
ATOM 3899 C C . LYS A 1 495 ? -24.095 -17.195 36.395 1.00 84.44 495 LYS A C 1
ATOM 3901 O O . LYS A 1 495 ? -23.520 -17.774 37.313 1.00 84.44 495 LYS A O 1
ATOM 3906 N N . LEU A 1 496 ? -23.677 -16.069 35.836 1.00 84.88 496 LEU A N 1
ATOM 3907 C CA . LEU A 1 496 ? -22.475 -15.370 36.261 1.00 84.88 496 LEU A CA 1
ATOM 3908 C C . LEU A 1 496 ? -22.778 -14.524 37.501 1.00 84.88 496 LEU A C 1
ATOM 3910 O O . LEU A 1 496 ? -23.883 -14.005 37.666 1.00 84.88 496 LEU A O 1
ATOM 3914 N N . GLU A 1 497 ? -21.793 -14.381 38.378 1.00 85.19 497 GLU A N 1
ATOM 3915 C CA . GLU A 1 497 ? -21.842 -13.382 39.449 1.00 85.19 497 GLU A CA 1
ATOM 3916 C C . GLU A 1 497 ? -21.603 -11.972 38.873 1.00 85.19 497 GLU A C 1
ATOM 3918 O O . GLU A 1 497 ? -20.932 -11.846 37.851 1.00 85.19 497 GLU A O 1
ATOM 3923 N N . PRO A 1 498 ? -22.033 -10.877 39.531 1.00 83.94 498 PRO A N 1
ATOM 3924 C CA . PRO A 1 498 ? -21.817 -9.516 39.021 1.00 83.94 498 PRO A CA 1
ATOM 3925 C C . PRO A 1 498 ? -20.354 -9.153 38.719 1.00 83.94 498 PRO A C 1
ATOM 3927 O O . PRO A 1 498 ? -20.090 -8.321 37.858 1.00 83.94 498 PRO A O 1
ATOM 3930 N N . LYS A 1 499 ? -19.399 -9.783 39.418 1.00 84.81 499 LYS A N 1
ATOM 3931 C CA . LYS A 1 499 ? -17.950 -9.635 39.182 1.00 84.81 499 LYS A CA 1
ATOM 3932 C C . LYS A 1 499 ? -17.431 -10.421 37.968 1.00 84.81 499 LYS A C 1
ATOM 3934 O O . LYS A 1 499 ? -16.297 -10.221 37.563 1.00 84.81 499 LYS A O 1
ATOM 3939 N N . GLU A 1 500 ? -18.234 -11.347 37.454 1.00 86.75 500 GLU A N 1
ATOM 3940 C CA . GLU A 1 500 ? -17.934 -12.239 36.330 1.00 86.75 500 GLU A CA 1
ATOM 3941 C C . GLU A 1 500 ? -18.617 -11.769 35.038 1.00 86.75 500 GLU A C 1
ATOM 3943 O O . GLU A 1 500 ? -18.442 -12.393 33.996 1.00 86.75 500 GLU A O 1
ATOM 3948 N N . TYR A 1 501 ? -19.412 -10.694 35.098 1.00 90.50 501 TYR A N 1
ATOM 3949 C CA . TYR A 1 501 ? -20.113 -10.165 33.936 1.00 90.50 501 TYR A CA 1
ATOM 3950 C C . TYR A 1 501 ? -19.127 -9.705 32.869 1.00 90.50 501 TYR A C 1
ATOM 3952 O O . TYR A 1 501 ? -18.279 -8.845 33.108 1.00 90.50 501 TYR A O 1
ATOM 3960 N N . GLY A 1 502 ? -19.284 -10.283 31.683 1.00 91.75 502 GLY A N 1
ATOM 3961 C CA . GLY A 1 502 ? -18.634 -9.822 30.470 1.00 91.75 502 GLY A CA 1
ATOM 3962 C C . GLY A 1 502 ? -19.501 -8.817 29.723 1.00 91.75 502 GLY A C 1
ATOM 3963 O O . GLY A 1 502 ? -20.620 -8.486 30.131 1.00 91.75 502 GLY A O 1
ATOM 3964 N N . LYS A 1 503 ? -19.007 -8.370 28.575 1.00 94.62 503 LYS A N 1
ATOM 3965 C CA . LYS A 1 503 ? -19.752 -7.493 27.669 1.00 94.62 503 LYS A CA 1
ATOM 3966 C C . LYS A 1 503 ? -19.622 -7.969 26.241 1.00 94.62 503 LYS A C 1
ATOM 3968 O O . LYS A 1 503 ? -18.565 -8.446 25.845 1.00 94.62 503 LYS A O 1
ATOM 3973 N N . ILE A 1 504 ? -20.682 -7.792 25.467 1.00 96.69 504 ILE A N 1
ATOM 3974 C CA . ILE A 1 504 ? -20.635 -7.875 24.013 1.00 96.69 504 ILE A CA 1
ATOM 3975 C C . ILE A 1 504 ? -20.842 -6.475 23.449 1.00 96.69 504 ILE A C 1
ATOM 3977 O O . ILE A 1 504 ? -21.742 -5.745 23.868 1.00 96.69 504 ILE A O 1
ATOM 3981 N N . ARG A 1 505 ? -19.989 -6.087 22.506 1.00 97.12 505 ARG A N 1
ATOM 3982 C CA . ARG A 1 505 ? -20.082 -4.811 21.801 1.00 97.12 505 ARG A CA 1
ATOM 3983 C C . ARG A 1 505 ? -20.067 -5.068 20.307 1.00 97.12 505 ARG A C 1
ATOM 3985 O O . ARG A 1 505 ? -19.327 -5.927 19.841 1.00 97.12 505 ARG A O 1
ATOM 3992 N N . TYR A 1 506 ? -20.860 -4.338 19.536 1.00 97.62 506 TYR A N 1
ATOM 3993 C CA . TYR A 1 506 ? -20.898 -4.506 18.082 1.00 97.62 506 TYR A CA 1
ATOM 3994 C C . TYR A 1 506 ? -21.243 -3.202 17.367 1.00 97.62 506 TYR A C 1
ATOM 3996 O O . TYR A 1 506 ? -21.987 -2.365 17.878 1.00 97.62 506 TYR A O 1
ATOM 4004 N N . ALA A 1 507 ? -20.661 -3.016 16.182 1.00 95.94 507 ALA A N 1
ATOM 4005 C CA . ALA A 1 507 ? -20.837 -1.810 15.379 1.00 95.94 507 ALA A CA 1
ATOM 4006 C C . ALA A 1 507 ? -20.452 -2.036 13.912 1.00 95.94 507 ALA A C 1
ATOM 4008 O O . ALA A 1 507 ? -19.739 -2.982 13.565 1.00 95.94 507 ALA A O 1
ATOM 4009 N N . THR A 1 508 ? -20.878 -1.129 13.033 1.00 93.50 508 THR A N 1
ATOM 4010 C CA . THR A 1 508 ? -20.424 -1.084 11.637 1.00 93.50 508 THR A CA 1
ATOM 4011 C C . THR A 1 508 ? -20.187 0.349 11.168 1.00 93.50 508 THR A C 1
ATOM 4013 O O . THR A 1 508 ? -20.901 1.266 11.563 1.00 93.50 508 THR A O 1
ATOM 4016 N N . ASP A 1 509 ? -19.187 0.535 10.305 1.00 87.62 509 ASP A N 1
ATOM 4017 C CA . ASP A 1 509 ? -18.937 1.792 9.585 1.00 87.62 509 ASP A CA 1
ATOM 4018 C C . ASP A 1 509 ? -19.346 1.721 8.098 1.00 87.62 509 ASP A C 1
ATOM 4020 O O . ASP A 1 509 ? -18.998 2.592 7.301 1.00 87.62 509 ASP A O 1
ATOM 4024 N N . GLY A 1 510 ? -20.059 0.658 7.705 1.00 85.56 510 GLY A N 1
ATOM 4025 C CA . GLY A 1 510 ? -20.452 0.365 6.324 1.00 85.56 510 GLY A CA 1
ATOM 4026 C C . GLY A 1 510 ? -19.358 -0.290 5.473 1.00 85.56 510 GLY A C 1
ATOM 4027 O O . GLY A 1 510 ? -19.679 -0.989 4.513 1.00 85.56 510 GLY A O 1
ATOM 4028 N N . MET A 1 511 ? -18.081 -0.135 5.836 1.00 85.06 511 MET A N 1
ATOM 4029 C CA . MET A 1 511 ? -16.954 -0.825 5.194 1.00 85.06 511 MET A CA 1
ATOM 4030 C C . MET A 1 511 ? -16.578 -2.098 5.954 1.00 85.06 511 MET A C 1
ATOM 4032 O O . MET A 1 511 ? -16.283 -3.127 5.344 1.00 85.06 511 MET A O 1
ATOM 4036 N N . HIS A 1 512 ? -16.636 -2.030 7.279 1.00 90.31 512 HIS A N 1
ATOM 4037 C CA . HIS A 1 512 ? -16.353 -3.102 8.214 1.00 90.31 512 HIS A CA 1
ATOM 4038 C C . HIS A 1 512 ? -17.529 -3.269 9.173 1.00 90.31 512 HIS A C 1
ATOM 4040 O O . HIS A 1 512 ? -18.206 -2.306 9.549 1.00 90.31 512 HIS A O 1
ATOM 4046 N N . MET A 1 513 ? -17.743 -4.500 9.609 1.00 93.94 513 MET A N 1
ATOM 4047 C CA . MET A 1 513 ? -18.486 -4.796 10.826 1.00 93.94 513 MET A CA 1
ATOM 4048 C C . MET A 1 513 ? -17.510 -5.365 11.845 1.00 93.94 513 MET A C 1
ATOM 4050 O O . MET A 1 513 ? -16.597 -6.110 11.485 1.00 93.94 513 MET A O 1
ATOM 4054 N N . ALA A 1 514 ? -17.681 -4.983 13.100 1.00 96.31 514 ALA A N 1
ATOM 4055 C CA . ALA A 1 514 ? -16.846 -5.446 14.188 1.00 96.31 514 ALA A CA 1
ATOM 4056 C C . ALA A 1 514 ? -17.723 -5.859 15.363 1.00 96.31 514 ALA A C 1
ATOM 4058 O O . ALA A 1 514 ? -18.737 -5.221 15.653 1.00 96.31 514 ALA A O 1
ATOM 4059 N N . VAL A 1 515 ? -17.297 -6.917 16.033 1.00 97.69 515 VAL A N 1
ATOM 4060 C CA . VAL A 1 515 ? -17.873 -7.397 17.282 1.00 97.69 515 VAL A CA 1
ATOM 4061 C C . VAL A 1 515 ? -16.741 -7.640 18.263 1.00 97.69 515 VAL A C 1
ATOM 4063 O O . VAL A 1 515 ? -15.672 -8.100 17.863 1.00 97.69 515 VAL A O 1
ATOM 4066 N N . SER A 1 516 ? -16.946 -7.310 19.531 1.00 97.75 516 SER A N 1
ATOM 4067 C CA . SER A 1 516 ? -16.038 -7.684 20.601 1.00 97.75 516 SER A CA 1
ATOM 4068 C C . SER A 1 516 ? -16.774 -8.338 21.754 1.00 97.75 516 SER A C 1
ATOM 4070 O O . SER A 1 516 ? -17.925 -8.012 22.041 1.00 97.75 516 SER A O 1
ATOM 4072 N N . VAL A 1 517 ? -16.099 -9.289 22.392 1.00 96.75 517 VAL A N 1
ATOM 4073 C CA . VAL A 1 517 ? -16.531 -9.886 23.654 1.00 96.75 517 VAL A CA 1
ATOM 4074 C C . VAL A 1 517 ? -15.436 -9.636 24.679 1.00 96.75 517 VAL A C 1
ATOM 4076 O O . VAL A 1 517 ? -14.262 -9.900 24.408 1.00 96.75 517 VAL A O 1
ATOM 4079 N N . GLU A 1 518 ? -15.825 -9.091 25.827 1.00 95.06 518 GLU A N 1
ATOM 4080 C CA . GLU A 1 518 ? -14.943 -8.794 26.952 1.00 95.06 518 GLU A CA 1
ATOM 4081 C C . GLU A 1 518 ? -15.254 -9.692 28.152 1.00 95.06 518 GLU A C 1
ATOM 4083 O O . GLU A 1 518 ? -16.421 -9.962 28.446 1.00 95.06 518 GLU A O 1
ATOM 4088 N N . ASP A 1 519 ? -14.205 -10.091 28.869 1.00 93.25 519 ASP A N 1
ATOM 4089 C CA . ASP A 1 519 ? -14.271 -10.729 30.180 1.00 93.25 519 ASP A CA 1
ATOM 4090 C C . ASP A 1 519 ? -13.410 -9.973 31.215 1.00 93.25 519 ASP A C 1
ATOM 4092 O O . ASP A 1 519 ? -12.374 -9.398 30.856 1.00 93.25 519 ASP A O 1
ATOM 4096 N N . PRO A 1 520 ? -13.801 -9.971 32.504 1.00 91.25 520 PRO A N 1
ATOM 4097 C CA . PRO A 1 520 ? -13.113 -9.235 33.568 1.00 91.25 520 PRO A CA 1
ATOM 4098 C C . PRO A 1 520 ? -11.953 -10.018 34.219 1.00 91.25 520 PRO A C 1
ATOM 4100 O O . PRO A 1 520 ? -11.613 -9.756 35.373 1.00 91.25 520 PRO A O 1
ATOM 4103 N N . PHE A 1 521 ? -11.369 -11.013 33.537 1.00 88.19 521 PHE A N 1
ATOM 4104 C CA . PHE A 1 521 ? -10.363 -11.896 34.144 1.00 88.19 521 PHE A CA 1
ATOM 4105 C C . PHE A 1 521 ? -8.961 -11.696 33.576 1.00 88.19 521 PHE A C 1
ATOM 4107 O O . PHE A 1 521 ? -7.979 -11.861 34.299 1.00 88.19 521 PHE A O 1
ATOM 4114 N N . GLY A 1 522 ? -8.826 -11.363 32.288 1.00 85.62 522 GLY A N 1
ATOM 4115 C CA . GLY A 1 522 ? -7.492 -11.171 31.706 1.00 85.62 522 GLY A CA 1
ATOM 4116 C C . GLY A 1 522 ? -6.699 -12.475 31.547 1.00 85.62 522 GLY A C 1
ATOM 4117 O O . GLY A 1 522 ? -5.471 -12.453 31.570 1.00 85.62 522 GLY A O 1
ATOM 4118 N N . GLY A 1 523 ? -7.380 -13.624 31.462 1.00 83.25 523 GLY A N 1
ATOM 4119 C CA . GLY A 1 523 ? -6.753 -14.948 31.566 1.00 83.25 523 GLY A CA 1
ATOM 4120 C C . GLY A 1 523 ? -6.073 -15.462 30.290 1.00 83.25 523 GLY A C 1
ATOM 4121 O O . GLY A 1 523 ? -5.368 -16.481 30.339 1.00 83.25 523 GLY A O 1
ATOM 4122 N N . LEU A 1 524 ? -6.278 -14.800 29.147 1.00 83.88 524 LEU A N 1
ATOM 4123 C CA . LEU A 1 524 ? -5.817 -15.244 27.831 1.00 83.88 524 LEU A CA 1
ATOM 4124 C C . LEU A 1 524 ? -4.424 -14.686 27.493 1.00 83.88 524 LEU A C 1
ATOM 4126 O O . LEU A 1 524 ? -4.268 -13.803 26.659 1.00 83.88 524 LEU A O 1
ATOM 4130 N N . THR A 1 525 ? -3.384 -15.199 28.148 1.00 83.19 525 THR A N 1
ATOM 4131 C CA . THR A 1 525 ? -2.008 -14.724 27.924 1.00 83.19 525 THR A CA 1
ATOM 4132 C C . THR A 1 525 ? -1.500 -15.009 26.504 1.00 83.19 525 THR A C 1
ATOM 4134 O O . THR A 1 525 ? -1.945 -15.950 25.840 1.00 83.19 525 THR A O 1
ATOM 4137 N N . GLN A 1 526 ? -0.507 -14.235 26.050 1.00 83.44 526 GLN A N 1
ATOM 4138 C CA . GLN A 1 526 ? 0.096 -14.385 24.719 1.00 83.44 526 GLN A CA 1
ATOM 4139 C C . GLN A 1 526 ? 0.575 -15.816 24.456 1.00 83.44 526 GLN A C 1
ATOM 4141 O O . GLN A 1 526 ? 0.276 -16.395 23.415 1.00 83.44 526 GLN A O 1
ATOM 4146 N N . ASN A 1 527 ? 1.258 -16.413 25.436 1.00 81.31 527 ASN A N 1
ATOM 4147 C CA . ASN A 1 527 ? 1.765 -17.780 25.342 1.00 81.31 527 ASN A CA 1
ATOM 4148 C C . ASN A 1 527 ? 0.641 -18.802 25.143 1.00 81.31 527 ASN A C 1
ATOM 4150 O O . ASN A 1 527 ? 0.822 -19.754 24.391 1.00 81.31 527 ASN A O 1
ATOM 4154 N N . LYS A 1 528 ? -0.530 -18.600 25.768 1.00 81.62 528 LYS A N 1
ATOM 4155 C CA . LYS A 1 528 ? -1.695 -19.466 25.540 1.00 81.62 528 LYS A CA 1
ATOM 4156 C C . LYS A 1 528 ? -2.172 -19.346 24.095 1.00 81.62 528 LYS A C 1
ATOM 4158 O O . LYS A 1 528 ? -2.352 -20.369 23.446 1.00 81.62 528 LYS A O 1
ATOM 4163 N N . VAL A 1 529 ? -2.324 -18.124 23.576 1.00 81.50 529 VAL A N 1
ATOM 4164 C CA . VAL A 1 529 ? -2.748 -17.896 22.181 1.00 81.50 529 VAL A CA 1
ATOM 4165 C C . VAL A 1 529 ? -1.755 -18.512 21.194 1.00 81.50 529 VAL A C 1
ATOM 4167 O O . VAL A 1 529 ? -2.166 -19.278 20.327 1.00 81.50 529 VAL A O 1
ATOM 4170 N N . LEU A 1 530 ? -0.453 -18.253 21.352 1.00 81.75 530 LEU A N 1
ATOM 4171 C CA . LEU A 1 530 ? 0.586 -18.808 20.477 1.00 81.75 530 LEU A CA 1
ATOM 4172 C C . LEU A 1 530 ? 0.643 -20.343 20.535 1.00 81.75 530 LEU A C 1
ATOM 4174 O O . LEU A 1 530 ? 0.741 -20.981 19.489 1.00 81.75 530 LEU A O 1
ATOM 4178 N N . ALA A 1 531 ? 0.524 -20.942 21.725 1.00 78.19 531 ALA A N 1
ATOM 4179 C CA . ALA A 1 531 ? 0.481 -22.397 21.877 1.00 78.19 531 ALA A CA 1
ATOM 4180 C C . ALA A 1 531 ? -0.750 -23.011 21.188 1.00 78.19 531 ALA A C 1
ATOM 4182 O O . ALA A 1 531 ? -0.647 -24.052 20.536 1.00 78.19 531 ALA A O 1
ATOM 4183 N N . TYR A 1 532 ? -1.916 -22.360 21.272 1.00 75.94 532 TYR A N 1
ATOM 4184 C CA . TYR A 1 532 ? -3.108 -22.816 20.556 1.00 75.94 532 TYR A CA 1
ATOM 4185 C C . TYR A 1 532 ? -2.914 -22.775 19.037 1.00 75.94 532 TYR A C 1
ATOM 4187 O O . TYR A 1 532 ? -3.237 -23.757 18.365 1.00 75.94 532 TYR A O 1
ATOM 4195 N N . LEU A 1 533 ? -2.339 -21.697 18.496 1.00 76.00 533 LEU A N 1
ATOM 4196 C CA . LEU A 1 533 ? -2.040 -21.591 17.064 1.00 76.00 533 LEU A CA 1
ATOM 4197 C C . LEU A 1 533 ? -1.119 -22.724 16.600 1.00 76.00 533 LEU A C 1
ATOM 4199 O O . LEU A 1 533 ? -1.429 -23.404 15.625 1.00 76.00 533 LEU A O 1
ATOM 4203 N N . GLU A 1 534 ? -0.044 -23.000 17.338 1.00 76.31 534 GLU A N 1
ATOM 4204 C CA . GLU A 1 534 ? 0.896 -24.078 17.014 1.00 76.31 534 GLU A CA 1
ATOM 4205 C C . GLU A 1 534 ? 0.206 -25.452 16.947 1.00 76.31 534 GLU A C 1
ATOM 4207 O O . GLU A 1 534 ? 0.417 -26.233 16.011 1.00 76.31 534 GLU A O 1
ATOM 4212 N N . THR A 1 535 ? -0.679 -25.748 17.906 1.00 69.50 535 THR A N 1
ATOM 4213 C CA . THR A 1 535 ? -1.433 -27.015 17.907 1.00 69.50 535 THR A CA 1
ATOM 4214 C C . THR A 1 535 ? -2.393 -27.149 16.723 1.00 69.50 535 THR A C 1
ATOM 4216 O O . THR A 1 535 ? -2.629 -28.269 16.261 1.00 69.50 535 THR A O 1
ATOM 4219 N N . CYS A 1 536 ? -2.911 -26.032 16.203 1.00 66.31 536 CYS A N 1
ATOM 4220 C CA . CYS A 1 536 ? -3.807 -26.016 15.049 1.00 66.31 536 CYS A CA 1
ATOM 4221 C C . CYS A 1 536 ? -3.041 -26.209 13.730 1.00 66.31 536 CYS A C 1
ATOM 4223 O O . CYS A 1 536 ? -3.435 -27.051 12.923 1.00 66.31 536 CYS A O 1
ATOM 4225 N N . TYR A 1 537 ? -1.923 -25.498 13.537 1.00 66.44 537 TYR A N 1
ATOM 4226 C CA . TYR A 1 537 ? -1.168 -25.502 12.274 1.00 66.44 537 TYR A CA 1
ATOM 4227 C C . TYR A 1 537 ? -0.231 -26.709 12.105 1.00 66.44 537 TYR A C 1
ATOM 4229 O O . TYR A 1 537 ? -0.020 -27.177 10.990 1.00 66.44 537 TYR A O 1
ATOM 4237 N N . SER A 1 538 ? 0.270 -27.305 13.194 1.00 61.75 538 SER A N 1
ATOM 4238 C CA . SER A 1 538 ? 1.160 -28.483 13.133 1.00 61.75 538 SER A CA 1
ATOM 4239 C C . SER A 1 538 ? 0.475 -29.794 12.695 1.00 61.75 538 SER A C 1
ATOM 4241 O O . SER A 1 538 ? 1.080 -30.866 12.763 1.00 61.75 538 SER A O 1
ATOM 4243 N N . GLY A 1 539 ? -0.801 -29.761 12.288 1.00 51.53 539 GLY A N 1
ATOM 4244 C CA . GLY A 1 539 ? -1.565 -30.946 11.876 1.00 51.53 539 GLY A CA 1
ATOM 4245 C C . GLY A 1 539 ? -1.875 -31.934 13.013 1.00 51.53 539 GLY A C 1
ATOM 4246 O O . GLY A 1 539 ? -2.533 -32.951 12.790 1.00 51.53 539 GLY A O 1
ATOM 4247 N N . LYS A 1 540 ? -1.463 -31.636 14.255 1.00 43.62 540 LYS A N 1
ATOM 4248 C CA . LYS A 1 540 ? -1.768 -32.427 15.463 1.00 43.62 540 LYS A CA 1
ATOM 4249 C C . LYS A 1 540 ? -3.183 -32.211 16.004 1.00 43.62 540 LYS A C 1
ATOM 4251 O O . LYS A 1 540 ? -3.567 -32.877 16.965 1.00 43.62 540 LYS A O 1
ATOM 4256 N N . ALA A 1 541 ? -3.999 -31.374 15.362 1.00 42.62 541 ALA A N 1
ATOM 4257 C CA . ALA A 1 541 ? -5.434 -31.296 15.635 1.00 42.62 541 ALA A CA 1
ATOM 4258 C C . ALA A 1 541 ? -6.149 -32.655 15.444 1.00 42.62 541 ALA A C 1
ATOM 4260 O O . ALA A 1 541 ? -7.197 -32.890 16.040 1.00 42.62 541 ALA A O 1
ATOM 4261 N N . GLY A 1 542 ? -5.560 -33.580 14.671 1.00 39.25 542 GLY A N 1
ATOM 4262 C CA . GLY A 1 542 ? -6.052 -34.953 14.527 1.00 39.25 542 GLY A CA 1
ATOM 4263 C C . GLY A 1 542 ? -5.716 -35.908 15.683 1.00 39.25 542 GLY A C 1
ATOM 4264 O O . GLY A 1 542 ? -6.254 -37.012 15.698 1.00 39.25 542 GLY A O 1
ATOM 4265 N N . SER A 1 543 ? -4.846 -35.542 16.639 1.00 33.88 543 SER A N 1
ATOM 4266 C CA . SER A 1 543 ? -4.368 -36.475 17.680 1.00 33.88 543 SER A CA 1
ATOM 4267 C C . SER A 1 543 ? -4.406 -35.952 19.122 1.00 33.88 543 SER A C 1
ATOM 4269 O O . SER A 1 543 ? -3.802 -36.569 19.999 1.00 33.88 543 SER A O 1
ATOM 4271 N N . LEU A 1 544 ? -5.103 -34.849 19.405 1.00 35.91 544 LEU A N 1
ATOM 4272 C CA . LEU A 1 544 ? -5.333 -34.381 20.776 1.00 35.91 544 LEU A CA 1
ATOM 4273 C C . LEU A 1 544 ? -6.758 -34.730 21.230 1.00 35.91 544 LEU A C 1
ATOM 4275 O O . LEU A 1 544 ? -7.726 -34.068 20.876 1.00 35.91 544 LEU A O 1
ATOM 4279 N N . ASN A 1 545 ? -6.833 -35.810 22.015 1.00 35.28 545 ASN A N 1
ATOM 4280 C CA . ASN A 1 545 ? -7.894 -36.217 22.939 1.00 35.28 545 ASN A CA 1
ATOM 4281 C C . ASN A 1 545 ? -9.345 -35.968 22.498 1.00 35.28 545 ASN A C 1
ATOM 4283 O O . ASN A 1 545 ? -9.978 -34.984 22.876 1.00 35.28 545 ASN A O 1
ATOM 4287 N N . THR A 1 546 ? -9.933 -37.000 21.895 1.00 33.81 546 THR A N 1
ATOM 4288 C CA . THR A 1 546 ? -11.388 -37.222 21.823 1.00 33.81 546 THR A CA 1
ATOM 4289 C C . THR A 1 546 ? -12.092 -37.221 23.192 1.00 33.81 546 THR A C 1
ATOM 4291 O O . THR A 1 546 ? -13.316 -37.224 23.232 1.00 33.81 546 THR A O 1
ATOM 4294 N N . GLU A 1 547 ? -11.349 -37.176 24.305 1.00 32.44 547 GLU A N 1
ATOM 4295 C CA . GLU A 1 547 ? -11.874 -37.155 25.680 1.00 32.44 547 GLU A CA 1
ATOM 4296 C C . GLU A 1 547 ? -11.755 -35.792 26.402 1.00 32.44 547 GLU A C 1
ATOM 4298 O O . GLU A 1 547 ? -12.252 -35.650 27.515 1.00 32.44 547 GLU A O 1
ATOM 4303 N N . LYS A 1 548 ? -11.161 -34.753 25.787 1.00 37.06 548 LYS A N 1
ATOM 4304 C CA . LYS A 1 548 ? -11.193 -33.364 26.301 1.00 37.06 548 LYS A CA 1
ATOM 4305 C C . LYS A 1 548 ? -11.583 -32.401 25.179 1.00 37.06 548 LYS A C 1
ATOM 4307 O O . LYS A 1 548 ? -10.744 -31.724 24.593 1.00 37.06 548 LYS A O 1
ATOM 4312 N N . GLY A 1 549 ? -12.872 -32.382 24.849 1.00 37.97 549 GLY A N 1
ATOM 4313 C CA . GLY A 1 549 ? -13.433 -31.449 23.876 1.00 37.97 549 GLY A CA 1
ATOM 4314 C C . GLY A 1 549 ? -13.388 -30.003 24.375 1.00 37.97 549 GLY A C 1
ATOM 4315 O O . GLY A 1 549 ? -13.737 -29.736 25.519 1.00 37.97 549 GLY A O 1
ATOM 4316 N N . GLY A 1 550 ? -13.003 -29.063 23.507 1.00 46.25 550 GLY A N 1
ATOM 4317 C CA . GLY A 1 550 ? -13.346 -27.652 23.703 1.00 46.25 550 GLY A CA 1
ATOM 4318 C C . GLY A 1 550 ? -12.333 -26.645 23.173 1.00 46.25 550 GLY A C 1
ATOM 4319 O O . GLY A 1 550 ? -12.481 -26.169 22.053 1.00 46.25 550 GLY A O 1
ATOM 4320 N N . ALA A 1 551 ? -11.321 -26.310 23.973 1.00 46.78 551 ALA A N 1
ATOM 4321 C CA . ALA A 1 551 ? -10.632 -25.017 23.878 1.00 46.78 551 ALA A CA 1
ATOM 4322 C C . ALA A 1 551 ? -9.841 -24.756 22.574 1.00 46.78 551 ALA A C 1
ATOM 4324 O O . ALA A 1 551 ? -9.841 -23.640 22.064 1.00 46.78 551 ALA A O 1
ATOM 4325 N N . GLY A 1 552 ? -9.192 -25.770 21.987 1.00 51.81 552 GLY A N 1
ATOM 4326 C CA . GLY A 1 552 ? -8.337 -25.566 20.803 1.00 51.81 552 GLY A CA 1
ATOM 4327 C C . GLY A 1 552 ? -9.091 -25.366 19.482 1.00 51.81 552 GLY A C 1
ATOM 4328 O O . GLY A 1 552 ? -8.559 -24.765 18.555 1.00 51.81 552 GLY A O 1
ATOM 4329 N N . ARG A 1 553 ? -10.338 -25.850 19.375 1.00 64.81 553 ARG A N 1
ATOM 4330 C CA . ARG A 1 553 ? -11.122 -25.755 18.126 1.00 64.81 553 ARG A CA 1
ATOM 4331 C C . ARG A 1 553 ? -11.840 -24.413 17.990 1.00 64.81 553 ARG A C 1
ATOM 4333 O O . ARG A 1 553 ? -11.913 -23.902 16.877 1.00 64.81 553 ARG A O 1
ATOM 4340 N N . GLY A 1 554 ? -12.311 -23.846 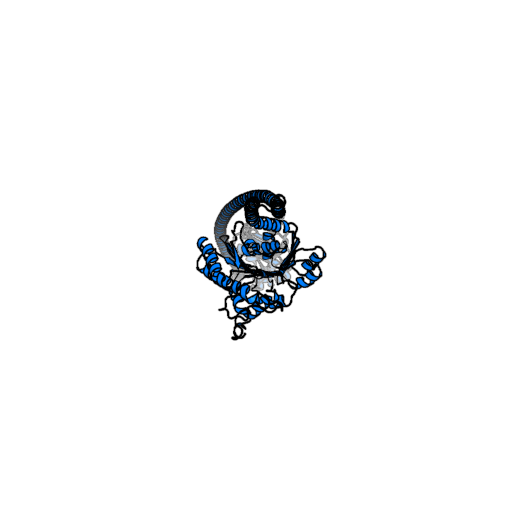19.103 1.00 74.50 554 GLY A N 1
ATOM 4341 C CA . GLY A 1 554 ? -13.029 -22.568 19.110 1.00 74.50 554 GLY A CA 1
ATOM 4342 C C . GLY A 1 554 ? -12.138 -21.401 18.684 1.00 74.50 554 GLY A C 1
ATOM 4343 O O . GLY A 1 554 ? -12.517 -20.619 17.820 1.00 74.50 554 GLY A O 1
ATOM 4344 N N . LEU A 1 555 ? -10.898 -21.328 19.188 1.00 78.12 555 LEU A N 1
ATOM 4345 C CA . LEU A 1 555 ? -9.972 -20.250 18.813 1.00 78.12 555 LEU A CA 1
ATOM 4346 C C . LEU A 1 555 ? -9.608 -20.272 17.321 1.00 78.12 555 LEU A C 1
ATOM 4348 O O . LEU A 1 555 ? -9.549 -19.223 16.684 1.00 78.12 555 LEU A O 1
ATOM 4352 N N . HIS A 1 556 ? -9.412 -21.461 16.748 1.00 80.69 556 HIS A N 1
ATOM 4353 C CA . HIS A 1 556 ? -9.182 -21.604 15.312 1.00 80.69 556 HIS A CA 1
ATOM 4354 C C . HIS A 1 556 ? -10.397 -21.144 14.494 1.00 80.69 556 HIS A C 1
ATOM 4356 O O . HIS A 1 556 ? -10.230 -20.417 13.521 1.00 80.69 556 HIS A O 1
ATOM 4362 N N . GLN A 1 557 ? -11.617 -21.492 14.918 1.00 82.38 557 GLN A N 1
ATOM 4363 C CA . GLN A 1 557 ? -12.851 -21.026 14.274 1.00 82.38 557 GLN A CA 1
ATOM 4364 C C . GLN A 1 557 ? -13.035 -19.509 14.370 1.00 82.38 557 GLN A C 1
ATOM 4366 O O . GLN A 1 557 ? -13.486 -18.896 13.407 1.00 82.38 557 GLN A O 1
ATOM 4371 N N . ILE A 1 558 ? -12.656 -18.898 15.496 1.00 87.62 558 ILE A N 1
ATOM 4372 C CA . ILE A 1 558 ? -12.677 -17.440 15.669 1.00 87.62 558 ILE A CA 1
ATOM 4373 C C . ILE A 1 558 ? -11.739 -16.769 14.659 1.00 87.62 558 ILE A C 1
ATOM 4375 O O . ILE A 1 558 ? -12.130 -15.810 13.997 1.00 87.62 558 ILE A O 1
ATOM 4379 N N . ILE A 1 559 ? -10.516 -17.288 14.525 1.00 84.88 559 ILE A N 1
ATOM 4380 C CA . ILE A 1 559 ? -9.477 -16.711 13.666 1.00 84.88 559 ILE A CA 1
ATOM 4381 C C . ILE A 1 559 ? -9.814 -16.896 12.190 1.00 84.88 559 ILE A C 1
ATOM 4383 O O . ILE A 1 559 ? -9.857 -15.911 11.467 1.00 84.88 559 ILE A O 1
ATOM 4387 N N . GLU A 1 560 ? -10.127 -18.116 11.754 1.00 84.25 560 GLU A N 1
ATOM 4388 C CA . GLU A 1 560 ? -10.509 -18.403 10.362 1.00 84.25 560 GLU A CA 1
ATOM 4389 C C . GLU A 1 560 ? -11.864 -17.795 9.972 1.00 84.25 560 GLU A C 1
ATOM 4391 O O . GLU A 1 560 ? -12.148 -17.577 8.794 1.00 84.25 560 GLU A O 1
ATOM 4396 N N . GLY A 1 561 ? -12.731 -17.537 10.954 1.00 86.19 561 GLY A N 1
ATOM 4397 C CA . GLY A 1 561 ? -14.059 -16.984 10.724 1.00 86.19 561 GLY A CA 1
ATOM 4398 C C . GLY A 1 561 ? -14.058 -15.491 10.393 1.00 86.19 561 GLY A C 1
ATOM 4399 O O . GLY A 1 561 ? -14.989 -15.032 9.730 1.00 86.19 561 GLY A O 1
ATOM 4400 N N . ALA A 1 562 ? -13.039 -14.739 10.821 1.00 90.44 562 ALA A N 1
ATOM 4401 C CA . ALA A 1 562 ? -12.962 -13.284 10.683 1.00 90.44 562 ALA A CA 1
ATOM 4402 C C . ALA A 1 562 ? -11.837 -12.831 9.736 1.00 90.44 562 ALA A C 1
ATOM 4404 O O . ALA A 1 562 ? -10.854 -13.530 9.513 1.00 90.44 562 ALA A O 1
ATOM 4405 N N . ASP A 1 563 ? -11.961 -11.620 9.183 1.00 88.88 563 ASP A N 1
ATOM 4406 C CA . ASP A 1 563 ? -10.914 -11.035 8.332 1.00 88.88 563 ASP A CA 1
ATOM 4407 C C . ASP A 1 563 ? -9.709 -10.554 9.183 1.00 88.88 563 ASP A C 1
ATOM 4409 O O . ASP A 1 563 ? -8.555 -10.621 8.749 1.00 88.88 563 ASP A O 1
ATOM 4413 N N . LEU A 1 564 ? -9.967 -10.091 10.412 1.00 91.31 564 LEU A N 1
ATOM 4414 C CA . LEU A 1 564 ? -8.956 -9.752 11.418 1.00 91.31 564 LEU A CA 1
ATOM 4415 C C . LEU A 1 564 ? -9.487 -10.068 12.822 1.00 91.31 564 LEU A C 1
ATOM 4417 O O . LEU A 1 564 ? -10.579 -9.625 13.178 1.00 91.31 564 LEU A O 1
ATOM 4421 N N . VAL A 1 565 ? -8.685 -10.761 13.632 1.00 93.62 565 VAL A N 1
ATOM 4422 C CA . VAL A 1 565 ? -8.941 -10.958 15.066 1.00 93.62 565 VAL A CA 1
ATOM 4423 C C . VAL A 1 565 ? -7.917 -10.200 15.895 1.00 93.62 565 VAL A C 1
ATOM 4425 O O . VAL A 1 565 ? -6.716 -10.260 15.640 1.00 93.62 565 VAL A O 1
ATOM 4428 N N . VAL A 1 566 ? -8.386 -9.479 16.904 1.00 95.31 566 VAL A N 1
ATOM 4429 C CA . VAL A 1 566 ? -7.555 -8.691 17.811 1.00 95.31 566 VAL A CA 1
ATOM 4430 C C . VAL A 1 566 ? -7.773 -9.188 19.227 1.00 95.31 566 VAL A C 1
ATOM 4432 O O . VAL A 1 566 ? -8.896 -9.177 19.717 1.00 95.31 566 VAL A O 1
ATOM 4435 N N . PHE A 1 567 ? -6.692 -9.557 19.898 1.00 95.00 567 PHE A N 1
ATOM 4436 C CA . PHE A 1 567 ? -6.686 -9.880 21.318 1.00 95.00 567 PHE A CA 1
ATOM 4437 C C . PHE A 1 567 ? -6.099 -8.702 22.088 1.00 95.00 567 PHE A C 1
ATOM 4439 O O . PHE A 1 567 ? -4.952 -8.324 21.862 1.00 95.00 567 PHE A O 1
ATOM 4446 N N . ASN A 1 568 ? -6.881 -8.121 22.986 1.00 95.25 568 ASN A N 1
ATOM 4447 C CA . ASN A 1 568 ? -6.460 -7.077 23.909 1.00 95.25 568 ASN A CA 1
ATOM 4448 C C . ASN A 1 568 ? -6.480 -7.657 25.323 1.00 95.25 568 ASN A C 1
ATOM 4450 O O . ASN A 1 568 ? -7.543 -8.053 25.799 1.00 95.25 568 ASN A O 1
ATOM 4454 N N . VAL A 1 569 ? -5.329 -7.731 25.992 1.00 93.62 569 VAL A N 1
ATOM 4455 C CA . VAL A 1 569 ? -5.216 -8.434 27.277 1.00 93.62 569 VAL A CA 1
ATOM 4456 C C . VAL A 1 569 ? -4.419 -7.618 28.284 1.00 93.62 569 VAL A C 1
ATOM 4458 O O . VAL A 1 569 ? -3.229 -7.371 28.093 1.00 93.62 569 VAL A O 1
ATOM 4461 N N . THR A 1 570 ? -5.059 -7.286 29.400 1.00 91.62 570 THR A N 1
ATOM 4462 C CA . THR A 1 570 ? -4.387 -6.846 30.627 1.00 91.62 570 THR A CA 1
ATOM 4463 C C . THR A 1 570 ? -4.485 -7.979 31.637 1.00 91.62 570 THR A C 1
ATOM 4465 O O . THR A 1 570 ? -5.589 -8.339 32.061 1.00 91.62 570 THR A O 1
ATOM 4468 N N . GLU A 1 571 ? -3.346 -8.586 31.969 1.00 87.56 571 GLU A N 1
ATOM 4469 C CA . GLU A 1 571 ? -3.305 -9.818 32.765 1.00 87.56 571 GLU A CA 1
ATOM 4470 C C . GLU A 1 571 ? -3.919 -9.606 34.154 1.00 87.56 571 GLU A C 1
ATOM 4472 O O . GLU A 1 571 ? -3.625 -8.633 34.848 1.00 87.56 571 GLU A O 1
ATOM 4477 N N . GLY A 1 572 ? -4.826 -10.507 34.538 1.00 85.38 572 GLY A N 1
ATOM 4478 C CA . GLY A 1 572 ? -5.545 -10.431 35.812 1.00 85.38 572 GLY A CA 1
ATOM 4479 C C . GLY A 1 572 ? -6.592 -9.315 35.903 1.00 85.38 572 GLY A C 1
ATOM 4480 O O . GLY A 1 572 ? -7.145 -9.108 36.983 1.00 85.38 572 GLY A O 1
ATOM 4481 N N . TYR A 1 573 ? -6.855 -8.587 34.812 1.00 87.88 573 TYR A N 1
ATOM 4482 C CA . TYR A 1 573 ? -7.823 -7.490 34.798 1.00 87.88 573 TYR A CA 1
ATOM 4483 C C . TYR A 1 573 ? -8.899 -7.645 33.729 1.00 87.88 573 TYR A C 1
ATOM 4485 O O . TYR A 1 573 ? -10.082 -7.592 34.047 1.00 87.88 573 TYR A O 1
ATOM 4493 N N . LYS A 1 574 ? -8.512 -7.770 32.455 1.00 91.38 574 LYS A N 1
ATOM 4494 C CA . LYS A 1 574 ? -9.483 -7.759 31.358 1.00 91.38 574 LYS A CA 1
ATOM 4495 C C . LYS A 1 574 ? -8.933 -8.399 30.094 1.00 91.38 574 LYS A C 1
ATOM 4497 O O . LYS A 1 574 ? -7.794 -8.141 29.708 1.00 91.38 574 LYS A O 1
ATOM 4502 N N . THR A 1 575 ? -9.746 -9.211 29.432 1.00 94.38 575 THR A N 1
ATOM 4503 C CA . THR A 1 575 ? -9.507 -9.667 28.058 1.00 94.38 575 THR A CA 1
ATOM 4504 C C . THR A 1 575 ? -10.649 -9.180 27.182 1.00 94.38 575 THR A C 1
ATOM 4506 O O . THR A 1 575 ? -11.809 -9.283 27.552 1.00 94.38 575 THR A O 1
ATOM 4509 N N . GLU A 1 576 ? -10.321 -8.624 26.023 1.00 96.00 576 GLU A N 1
ATOM 4510 C CA . GLU A 1 576 ? -11.277 -8.307 24.967 1.00 96.00 576 GLU A CA 1
ATOM 4511 C C . GLU A 1 576 ? -10.783 -8.948 23.676 1.00 96.00 576 GLU A C 1
ATOM 4513 O O . GLU A 1 576 ? -9.633 -8.754 23.269 1.00 96.00 576 GLU A O 1
ATOM 4518 N N . VAL A 1 577 ? -11.664 -9.689 23.015 1.00 96.75 577 VAL A N 1
ATOM 4519 C CA . VAL A 1 577 ? -11.395 -10.248 21.693 1.00 96.75 577 VAL A CA 1
ATOM 4520 C C . VAL A 1 577 ? -12.306 -9.566 20.690 1.00 96.75 577 VAL A C 1
ATOM 4522 O O . VAL A 1 577 ? -13.525 -9.614 20.834 1.00 96.75 577 VAL A O 1
ATOM 4525 N N . ILE A 1 578 ? -11.717 -8.924 19.683 1.00 97.06 578 ILE A N 1
ATOM 4526 C CA . ILE A 1 578 ? -12.427 -8.205 18.624 1.00 97.06 578 ILE A CA 1
ATOM 4527 C C . ILE A 1 578 ? -12.306 -9.010 17.331 1.00 97.06 578 ILE A C 1
ATOM 4529 O O . ILE A 1 578 ? -11.196 -9.298 16.888 1.00 97.06 578 ILE A O 1
ATOM 4533 N N . ALA A 1 579 ? -13.430 -9.323 16.697 1.00 96.56 579 ALA A N 1
ATOM 4534 C CA . ALA A 1 579 ? -13.493 -9.909 15.365 1.00 96.56 579 ALA A CA 1
ATOM 4535 C C . ALA A 1 579 ? -14.005 -8.865 14.365 1.00 96.56 579 ALA A C 1
ATOM 4537 O O . ALA A 1 579 ? -15.058 -8.254 14.564 1.00 96.56 579 ALA A O 1
ATOM 4538 N N . ILE A 1 580 ? -13.247 -8.645 13.292 1.00 94.12 580 ILE A N 1
ATOM 4539 C CA . ILE A 1 580 ? -13.529 -7.646 12.258 1.00 94.12 580 ILE A CA 1
ATOM 4540 C C . ILE A 1 580 ? -13.767 -8.357 10.932 1.00 94.12 580 ILE A C 1
ATOM 4542 O O . ILE A 1 580 ? -13.010 -9.245 10.540 1.00 94.12 580 ILE A O 1
ATOM 4546 N N . PHE A 1 581 ? -14.800 -7.918 10.220 1.00 92.25 581 PHE A N 1
ATOM 4547 C CA . PHE A 1 581 ? -15.204 -8.476 8.941 1.00 92.25 581 PHE A CA 1
ATOM 4548 C C . PHE A 1 581 ? -15.395 -7.365 7.915 1.00 92.25 581 PHE A C 1
ATOM 4550 O O . PHE A 1 581 ? -16.041 -6.349 8.175 1.00 92.25 581 PHE A O 1
ATOM 4557 N N . GLU A 1 582 ? -14.881 -7.584 6.715 1.00 88.75 582 GLU A N 1
ATOM 4558 C CA . GLU A 1 582 ? -15.040 -6.681 5.587 1.00 88.75 582 GLU A CA 1
ATOM 4559 C C . GLU A 1 582 ? -16.414 -6.884 4.930 1.00 88.75 582 GLU A C 1
ATOM 4561 O O . GLU A 1 582 ? -16.807 -8.004 4.577 1.00 88.75 582 GLU A O 1
ATOM 4566 N N . VAL A 1 583 ? -17.159 -5.787 4.781 1.00 84.94 583 VAL A N 1
ATOM 4567 C CA . VAL A 1 583 ? -18.536 -5.761 4.259 1.00 84.94 583 VAL A CA 1
ATOM 4568 C C . VAL A 1 583 ? -18.557 -5.486 2.749 1.00 84.94 583 VAL A C 1
ATOM 4570 O O . VAL A 1 583 ? -19.489 -5.901 2.053 1.00 84.94 583 VAL A O 1
ATOM 4573 N N . SER A 1 584 ? -17.521 -4.827 2.220 1.00 67.88 584 SER A N 1
ATOM 4574 C CA . SER A 1 584 ? -17.441 -4.447 0.806 1.00 67.88 584 SER A CA 1
ATOM 4575 C C . SER A 1 584 ? -17.207 -5.644 -0.131 1.00 67.88 584 SER A C 1
ATOM 4577 O O . SER A 1 584 ? -16.443 -6.554 0.191 1.00 67.88 584 SER A O 1
ATOM 4579 N N . PRO A 1 585 ? -17.842 -5.662 -1.318 1.00 51.41 585 PRO A N 1
ATOM 4580 C CA . PRO A 1 585 ? -17.653 -6.714 -2.301 1.00 51.41 585 PRO A CA 1
ATOM 4581 C C . PRO A 1 585 ? -16.471 -6.375 -3.218 1.00 51.41 585 PRO A C 1
ATOM 4583 O O . PRO A 1 585 ? -16.700 -5.893 -4.323 1.00 51.41 585 PRO A O 1
ATOM 4586 N N . ASP A 1 586 ? -15.222 -6.630 -2.814 1.00 46.84 586 ASP A N 1
ATOM 4587 C CA . ASP A 1 586 ? -14.174 -6.780 -3.830 1.00 46.84 586 ASP A CA 1
ATOM 4588 C C . ASP A 1 586 ? -12.993 -7.698 -3.463 1.00 46.84 586 ASP A C 1
ATOM 4590 O O . ASP A 1 586 ? -12.488 -7.713 -2.348 1.00 46.84 586 ASP A O 1
ATOM 4594 N N . LYS A 1 587 ? -12.588 -8.440 -4.501 1.00 43.69 587 LYS A N 1
ATOM 4595 C CA . LYS A 1 587 ? -11.460 -9.368 -4.713 1.00 43.69 587 LYS A CA 1
ATOM 4596 C C . LYS A 1 587 ? -11.274 -10.588 -3.800 1.00 43.69 587 LYS A C 1
ATOM 4598 O O . LYS A 1 587 ? -10.782 -10.539 -2.679 1.00 43.69 587 LYS A O 1
ATOM 4603 N N . SER A 1 588 ? -11.504 -11.731 -4.450 1.00 41.50 588 SER A N 1
ATOM 4604 C CA . SER A 1 588 ? -10.893 -13.040 -4.221 1.00 41.50 588 SER A CA 1
ATOM 4605 C C . SER A 1 588 ? -9.359 -12.960 -4.205 1.00 41.50 588 SER A C 1
ATOM 4607 O O . SER A 1 588 ? -8.691 -13.194 -5.216 1.00 41.50 588 SER A O 1
ATOM 4609 N N . VAL A 1 589 ? -8.797 -12.602 -3.064 1.00 48.19 589 VAL A N 1
ATOM 4610 C CA . VAL A 1 589 ? -7.419 -12.941 -2.707 1.00 48.19 589 VAL A CA 1
ATOM 4611 C C . VAL A 1 589 ? -7.535 -14.069 -1.688 1.00 48.19 589 VAL A C 1
ATOM 4613 O O . VAL A 1 589 ? -8.460 -14.038 -0.877 1.00 48.19 589 VAL A O 1
ATOM 4616 N N . GLU A 1 590 ? -6.668 -15.081 -1.753 1.00 45.06 590 GLU A N 1
ATOM 4617 C CA . GLU A 1 590 ? -6.502 -16.025 -0.641 1.00 45.06 590 GLU A CA 1
ATOM 4618 C C . GLU A 1 590 ? -6.273 -15.202 0.630 1.00 45.06 590 GLU A C 1
ATOM 4620 O O . GLU A 1 590 ? -5.245 -14.542 0.791 1.00 45.06 590 GLU A O 1
ATOM 4625 N N . LYS A 1 591 ? -7.301 -15.131 1.475 1.00 56.91 591 LYS A N 1
ATOM 4626 C CA . LYS A 1 591 ? -7.256 -14.400 2.732 1.00 56.91 591 LYS A CA 1
ATOM 4627 C C . LYS A 1 591 ? -6.789 -15.389 3.783 1.00 56.91 591 LYS A C 1
ATOM 4629 O O . LYS A 1 591 ? -7.547 -16.270 4.168 1.00 56.91 591 LYS A O 1
ATOM 4634 N N . HIS A 1 592 ? -5.546 -15.237 4.220 1.00 63.22 592 HIS A N 1
ATOM 4635 C CA . HIS A 1 592 ? -5.127 -15.792 5.497 1.00 63.22 592 HIS A CA 1
ATOM 4636 C C . HIS A 1 592 ? -5.656 -14.876 6.604 1.00 63.22 592 HIS A C 1
ATOM 4638 O O . HIS A 1 592 ? -5.554 -13.648 6.467 1.00 63.22 592 HIS A O 1
ATOM 4644 N N . PRO A 1 593 ? -6.234 -15.433 7.675 1.00 67.81 593 PRO A N 1
ATOM 4645 C CA . PRO A 1 593 ? -6.764 -14.628 8.759 1.00 67.81 593 PRO A CA 1
ATOM 4646 C C . PRO A 1 593 ? -5.640 -13.831 9.420 1.00 67.81 593 PRO A C 1
ATOM 4648 O O . PRO A 1 593 ? -4.579 -14.357 9.763 1.00 67.81 593 PRO A O 1
ATOM 4651 N N . SER A 1 594 ? -5.858 -12.526 9.565 1.00 85.94 594 SER A N 1
ATOM 4652 C CA . SER A 1 594 ? -4.908 -11.652 10.249 1.00 85.94 594 SER A CA 1
ATOM 4653 C C . SER A 1 594 ? -5.165 -11.683 11.749 1.00 85.94 594 SER A C 1
ATOM 4655 O O . SER A 1 594 ? -6.313 -11.677 12.188 1.00 85.94 594 SER A O 1
ATOM 4657 N N . LEU A 1 595 ? -4.098 -11.658 12.546 1.00 89.56 595 LEU A N 1
ATOM 4658 C CA . LEU A 1 595 ? -4.208 -11.623 14.002 1.00 89.56 595 LEU A CA 1
ATOM 4659 C C . LEU A 1 595 ? -3.335 -10.526 14.587 1.00 89.56 595 LEU A C 1
ATOM 4661 O O . LEU A 1 595 ? -2.164 -10.376 14.221 1.00 89.56 595 LEU A O 1
ATOM 4665 N N . HIS A 1 596 ? -3.916 -9.759 15.504 1.00 93.12 596 HIS A N 1
ATOM 4666 C CA . HIS A 1 596 ? -3.203 -8.819 16.357 1.00 93.12 596 HIS A CA 1
ATOM 4667 C C . HIS A 1 596 ? -3.308 -9.262 17.812 1.00 93.12 596 HIS A C 1
ATOM 4669 O O . HIS A 1 596 ? -4.350 -9.742 18.251 1.00 93.12 596 HIS A O 1
ATOM 4675 N N . PHE A 1 597 ? -2.241 -9.053 18.569 1.00 93.44 597 PHE A N 1
ATOM 4676 C CA . PHE A 1 597 ? -2.210 -9.281 20.006 1.00 93.44 597 PHE A CA 1
ATOM 4677 C C . PHE A 1 597 ? -1.624 -8.042 20.674 1.00 93.44 597 PHE A C 1
ATOM 4679 O O . PHE A 1 597 ? -0.578 -7.559 20.245 1.00 93.44 597 PHE A O 1
ATOM 4686 N N . PHE A 1 598 ? -2.293 -7.527 21.696 1.00 93.81 598 PHE A N 1
ATOM 4687 C CA . PHE A 1 598 ? -1.845 -6.396 22.495 1.00 93.81 598 PHE A CA 1
ATOM 4688 C C . PHE A 1 598 ? -1.881 -6.776 23.965 1.00 93.81 598 PHE A C 1
ATOM 4690 O O . PHE A 1 598 ? -2.903 -7.259 24.458 1.00 93.81 598 PHE A O 1
ATOM 4697 N N . HIS A 1 599 ? -0.775 -6.519 24.654 1.00 90.06 599 HIS A N 1
ATOM 4698 C CA . HIS A 1 599 ? -0.619 -6.851 26.060 1.00 90.06 599 HIS A CA 1
ATOM 4699 C C . HIS A 1 599 ? -0.124 -5.658 26.862 1.00 90.06 599 HIS A C 1
ATOM 4701 O O . HIS A 1 599 ? 0.770 -4.930 26.415 1.00 90.06 599 HIS A O 1
ATOM 4707 N N . GLN A 1 600 ? -0.717 -5.478 28.040 1.00 84.31 600 GLN A N 1
ATOM 4708 C CA . GLN A 1 600 ? -0.381 -4.421 28.983 1.00 84.31 600 GLN A CA 1
ATOM 4709 C C . GLN A 1 600 ? -0.312 -4.942 30.412 1.00 84.31 600 GLN A C 1
ATOM 4711 O O . GLN A 1 600 ? -1.156 -5.802 30.760 1.00 84.31 600 GLN A O 1
#

Foldseek 3Di:
DQPQKDWDDDDLVVLLVLLCPAPLCVPPDPLLSSLQSVQKTKIKGAAFDWPFAFQAQAQKKKFWQAAKKFWAAPNHTDDIDGDGGQIAPLVCNVVVGGHRTTIGTHHTTMIIMHGNVSVVPSDDDPRNVVVVVSSVVSSVVNVVVVVVVSVVVVVVVVVVVVVVVVVVVVVVVVVVVVVVVVVVVVVVVVVVVVVVVVVVVVVVVVVVVVVVVVVVVVVVVVVVVVVLVVLVCCVPVPLVVLLVVLVVVCVPDDDPVVVVVSVVVNVVSVVVCVVSVVVNLLVVLLVLQAAFEEEEADQDPLLVVLLCVQNPPSNYNYDYDNALVRLLVCLVVDAGQEYEHEPVHLVSQVVSCVSHVNHQYEYEYQDFCLVCLVVVVVDPRHQKYFYDHSVDSPRRSLRSNLVSSLSSDPHVDDPCSNADPPWDKDKDKDFKPVCLVVVLVVQLVVVVVVVFDPVLSVLVSLLSNLLSCCLQFVQDADPVGHGPRLPPDPPDMGGDDPQFMKMWMWTHNLFKTKIKIKTFFLDCGPVNLSVLVNCVPVPVVVPPDPPRDDDSPSSVSNQVSALEWEWEGEHRGMIMIMGMHGRDDDDDDPRRGTYIYHYD

pLDDT: mean 82.35, std 12.66, range [32.44, 97.75]

Radius of gyration: 58.17 Å; chains: 1; bounding box: 124×63×156 Å

Secondary structure (DSSP, 8-state):
----EEEE---HHHHHHHHHTSTTSTTS-HHHHHHHHHHEEEEEE-TT-EEE-TTS----EEEEEES-EEEEETTEEEEEE-STT-EESHHHHHH-PPPSSEEEESS-EEEEEE-HHHHHHS--STHHHHHHHHHHHHHHHHHHHHHHHHHHHHHHHHHHHHHHHHHHHHHHHHHHHHHHHHHHHHHHHHHHHHHHHHHHHHHHHHHHHHHHHHHHHHHHHHHHHHHHHHHHHIIIIIIHHHHHHHHHHHHH---HHHHHHHHHHHHHHHHHHHHHHHHHHHHHHHHHHTT-EEEEE---HHHHHHHHHHHTTTT-EEEEESSHHHHHHHHHH---SEEEEEGGGGGGHHHHHHH-TTSEEEEEESS-GGGTHHHHHH-TT-SEEEE--SS-HHHHHHHHHHHHHHHHSS----GGGGS-TT---EEEEE-BSTTHHHHHHHHHHHHHHTT--HHHHHHHHHHHHHHHHIIIIIS-B-TTSSBSSTTS-TTSPPB--TTT-EEEEEEE-SSEEEEEEEESS----HHHHHHHHHHHHTSGGGSS-TTS-SHHHHHHHHHHHSSEEEEEEETTTEEEEEEEEE-S-------PPEEEEEE-

Sequence (600 aa):
MPSGKKILEFNDIQINEVISSISFFDRFPPEVTKKIVANARMIEYGPGSIILEQGTINENLYFLVTGQMTVVVDGGVVAKLRRRGDIIGEMSVLSKEPVAATIITETPTQLFVIYGHDFNSAVQGTENIEFRVLMYERYAISLTSKLRETNHKAKVVEEVNRALEEAKNRLENVNSQLEIKVADRTKDLKQKTLDLMASHQKLETKNAELLAGHAKMSEILAAQEVIFHKLENLEKDQLIPLEDSLKNLIKAQKKDELEFEVNRVLKSVHDLKHHLEPIVNRISAAQNMISQKVLLADPEKKQQVIAKMALMGTGVELDIVASKEEGLKMLKEKSYNIILVDLSLINLAEAAFDLSPHSKFVFMTSEPLENCLDQLQSSSIFPNIVSRNMNDRSFTIKNIMTTVVKLSSTDIFGLEKYLLWGADVQEEVVTSSDTRAELIEHMDAYFSKAGIRRSKRDACSAVVEELLMNAIYDAPLDDGGNSKYNQLERTVTVKLEPKEYGKIRYATDGMHMAVSVEDPFGGLTQNKVLAYLETCYSGKAGSLNTEKGGAGRGLHQIIEGADLVVFNVTEGYKTEVIAIFEVSPDKSVEKHPSLHFFHQ